Protein 7FCN (pdb70)

Foldseek 3Di:
DKDWDKAAEQGKDKDDKDAQQPDFADFFKKKKAWQDDQQKKKKWKWADHDPDPDIDTDWMDIAGHGGIDITDDDPDTGRIMIMMIGRHHNTMTTMMMDTD/DKDWDKAAEQGKDKDDKDAAAPFFAFFFKKKKFWQDDQQKKKKWKWADHDPDPDIDTDWMDIAGHGGIDITGGDGDGGRIMIMMIGRNHNTITGMIMDTD/DKDWDKAAEQGKDKDDKDADQPDFADFFKKKKFWQDDQQKKKKWKWADHDPDPDTDTDWMDIAGHGGIDITGDDPDTGRIIIMMMGRNHNTMTTMMMDGD/DKDWDKAAEQGKDKDDKDADQPFFAFFFKKKKAWQDPQQKKKKWKWADHDPDPDTDTDWMDIAGHGGIDITDGDRDGGRIMIMMMGRHHNTMITMMMDTD

Radius of gyration: 26.62 Å; Cα contacts (8 Å, |Δi|>4): 1206; chains: 4; bounding box: 79×63×51 Å

Sequence (400 aa):
PLSELTISPHASVVEVFRIDTPIIPESRKSLRVVNTGLANSVTAKFYWSHSFTSEWFESGSIDVGLGEDKVLNVPSNSSFYYSKFVIYNNTDKVAYVTANLVPLSELTISPHASVEVFRIDTPIIPESRKSLRVVNTGLANSVTAKFYWSHSFTSEWFEESGSIDVGLGEDKVLNVPSNSFYYSKFVIYNNTDKVAYVVTANLVPLSELTISPHASVEVFRIDTPIIPESRKSLRVVNTGLANSVTAKFYWSHSFTSEWFESGSIDVGLGEDKVLNVVPSNSFYYSKFVIYNNTDKVAYVTANLVPLSELTISPHASVEVFRIDTPPIIIIPPESRKSLRVVNTGLANSVTAKFYWSHSFTSEWFESSGSIDVGLGEDKVLNVPSNSFYYSKFVIYNNTDKVAYVTANLV

Solvent-accessible surface area: 19842 Å² total; per-residue (Å²): 97,113,32,149,25,85,0,60,48,127,38,54,40,106,16,42,138,66,65,22,64,141,125,41,93,73,25,116,12,0,97,0,33,0,79,1,113,0,100,31,2,25,0,47,0,35,65,8,69,68,194,44,118,100,72,56,88,38,25,51,35,84,0,16,100,62,74,74,78,41,2,29,7,13,38,77,63,15,86,36,2,26,5,8,0,55,0,120,24,110,77,43,0,111,3,39,0,23,17,78,37,109,37,149,28,92,0,58,50,48,37,34,51,86,13,30,113,20,35,11,71,147,133,42,93,85,19,60,10,0,94,0,34,0,84,0,100,0,96,39,2,22,0,23,0,2,64,6,70,84,192,46,110,53,32,67,72,24,27,55,29,84,0,16,95,60,75,73,81,57,4,38,1,11,35,42,64,5,81,37,2,20,4,6,0,3,0,21,12,31,62,31,0,100,4,23,0,14,10,87,100,107,33,149,34,82,0,60,50,44,38,37,30,75,11,41,150,56,84,23,70,146,118,43,92,88,22,113,18,0,79,0,28,0,78,1,113,0,83,32,2,25,0,20,0,2,79,7,60,89,189,50,109,43,42,58,85,41,28,56,31,81,0,15,99,59,77,77,85,60,4,114,18,46,126,106,52,16,88,48,1,19,4,5,0,4,0,19,5,28,58,44,0,110,3,32,0,20,20,89,102,110,31,142,26,80,0,61,52,125,36,56,32,75,12,38,146,54,91,20,64,136,123,43,96,70,22,111,17,0,100,0,13,0,69,1,112,0,46,43,2,28,0,50,0,33,75,6,56,65,193,50,108,105,68,64,87,42,27,52,34,84,0,16,24,3,35,58,81,61,4,116,19,37,96,97,66,19,77,42,1,24,4,15,0,58,0,123,33,108,78,42,0,109,3,32,0,28,22,100

Secondary structure (DSSP, 8-state):
-EEEEEE-TTEEEEEEEEE--SS-B----EEEEEEEESSEEEEEEEEE-TT-S--EEEEEEEEETT-EEEE---SS-BSEEEEEEEE-SSS-EEEEEEE-/--EEEEE-TTEEEEEEEEE--SS-B----EEEEEEEESSEEEEEEEEE-TT-S--EEEEEEEEETT-EEEE---SS-BSEEEEEEEE-SSS-EEEEEEE-/-EEEEEE-TTEEEEEEEEE--SS-B----EEEEEEEESSEEEEEEEEE-TT-S--EEEEEEEEETT-EEEE---SS-BSEEEEEEEE-SSS-EEEEEEE-/-EEEEEE-TTEEEEEEEEE--SS-B----EEEEEEEESSEEEEEEEEE-TT-S--EEEEEEEEETTEEEEEPPP-S-BSEEEEEEEE-SSS-EEEEEEE-

B-factor: mean 23.81, std 10.23, range [9.79, 87.78]

Organism: NCBI:txid171438

Nearest PDB structures (foldseek):
  7fcn-assembly4_D  TM=9.955E-01  e=1.515E-19  Photorhabdus akhurstii
  3x0t-assembly2_B  TM=9.246E-01  e=4.895E-09  Vibrio parahaemolyticus M0605
  6i56-assembly1_A  TM=8.225E-01  e=1.011E-02  Bacillus subtilis subsp. subtilis str. 168
  4il7-assembly1_A  TM=3.706E-01  e=1.836E-02  Sulfolobus turreted icosahedral virus 1
  6bo3-assembly2_B  TM=4.069E-01  e=4.046E-01  Sulfolobus turreted icosahedral virus 1

InterPro domains:
  IPR048982 PirA-like [PF21510] (42-134)

Structure (mmCIF, N/CA/C/O backbone):
data_7FCN
#
_entry.id   7FCN
#
_cell.length_a   118.775
_cell.length_b   118.775
_cell.length_c   53.873
_cell.angle_alpha   90.000
_cell.angle_beta   90.000
_cell.angle_gamma   90.000
#
_symmetry.space_group_name_H-M   'P 41 2 2'
#
loop_
_entity.id
_entity.type
_entity.pdbx_description
1 polymer 'Insecticidal protein'
2 non-polymer 1-(2-METHOXY-ETHOXY)-2-{2-[2-(2-METHOXY-ETHOXY]-ETHOXY}-ETHANE
3 non-polymer 'SODIUM ION'
4 non-polymer 1,2-ETHANEDIOL
5 non-polymer DI(HYDROXYETHYL)ETHER
6 non-polymer 'TETRAETHYLENE GLYCOL'
7 water water
#
loop_
_atom_site.group_PDB
_atom_site.id
_atom_site.type_symbol
_atom_site.label_atom_id
_atom_site.label_alt_id
_atom_site.label_comp_id
_atom_site.label_asym_id
_atom_site.label_entity_id
_atom_site.label_seq_id
_atom_site.pdbx_PDB_ins_code
_atom_site.Cartn_x
_atom_site.Cartn_y
_atom_site.Cartn_z
_atom_site.occupancy
_atom_site.B_iso_or_equiv
_atom_site.auth_seq_id
_atom_site.auth_comp_id
_atom_site.auth_asym_id
_atom_site.auth_atom_id
_atom_site.pdbx_PDB_model_num
ATOM 1 N N . PRO A 1 19 ? -17.12487 -36.23672 -5.23095 1.000 68.93494 39 PRO A N 1
ATOM 2 C CA . PRO A 1 19 ? -17.86733 -36.72825 -6.39208 1.000 65.41648 39 PRO A CA 1
ATOM 3 C C . PRO A 1 19 ? -19.28109 -37.11113 -5.99664 1.000 60.33689 39 PRO A C 1
ATOM 4 O O . PRO A 1 19 ? -19.40456 -37.74563 -4.95949 1.000 49.93245 39 PRO A O 1
ATOM 8 N N . LEU A 1 20 ? -20.30088 -36.74447 -6.77880 1.000 52.80356 40 LEU A N 1
ATOM 9 C CA . LEU A 1 20 ? -21.68778 -37.07675 -6.47474 1.000 57.27297 40 LEU A CA 1
ATOM 10 C C . LEU A 1 20 ? -22.38412 -37.59641 -7.72314 1.000 60.54311 40 LEU A C 1
ATOM 11 O O . LEU A 1 20 ? -22.08720 -37.17237 -8.84306 1.000 76.05428 40 LEU A O 1
ATOM 16 N N . SER A 1 21 ? -23.33391 -38.50460 -7.51403 1.000 46.73799 41 SER A N 1
ATOM 17 C CA . SER A 1 21 ? -24.08427 -39.11449 -8.60143 1.000 44.16107 41 SER A CA 1
ATOM 18 C C . SER A 1 21 ? -25.54462 -39.26811 -8.19813 1.000 38.41548 41 SER A C 1
ATOM 19 O O . SER A 1 21 ? -25.84328 -39.78087 -7.11556 1.000 37.19002 41 SER A O 1
ATOM 22 N N . GLU A 1 22 ? -26.44868 -38.81291 -9.06470 1.000 43.74016 42 GLU A N 1
ATOM 23 C CA . GLU A 1 22 ? -27.86993 -39.12098 -8.94725 1.000 39.45053 42 GLU A CA 1
ATOM 24 C C . GLU A 1 22 ? -28.14721 -40.38778 -9.74515 1.000 32.69392 42 GLU A C 1
ATOM 25 O O . GLU A 1 22 ? -27.92954 -40.41936 -10.95984 1.000 45.02307 42 GLU A O 1
ATOM 31 N N . LEU A 1 23 ? -28.61574 -41.42977 -9.06908 1.000 30.23513 43 LEU A N 1
ATOM 32 C CA . LEU A 1 23 ? -28.72127 -42.75033 -9.66560 1.000 28.12726 43 LEU A CA 1
ATOM 33 C C . LEU A 1 23 ? -30.15182 -43.24473 -9.67451 1.000 28.89003 43 LEU A C 1
ATOM 34 O O . LEU A 1 23 ? -30.87074 -43.11647 -8.67985 1.000 26.30465 43 LEU A O 1
ATOM 39 N N . THR A 1 24 ? -30.54110 -43.84078 -10.79786 1.000 25.20226 44 THR A N 1
ATOM 40 C CA . THR A 1 24 ? -31.76031 -44.62647 -10.89892 1.000 23.35125 44 THR A CA 1
ATOM 41 C C . THR A 1 24 ? -31.36394 -46.09908 -10.87145 1.000 28.93840 44 THR A C 1
ATOM 42 O O . THR A 1 24 ? -30.57499 -46.54692 -11.71446 1.000 30.56608 44 THR A O 1
ATOM 46 N N . ILE A 1 25 ? -31.87309 -46.84536 -9.89535 1.000 21.12976 45 ILE A N 1
ATOM 47 C CA . ILE A 1 25 ? -31.57354 -48.27060 -9.79393 1.000 20.25681 45 ILE A CA 1
ATOM 48 C C . ILE A 1 25 ? -32.85803 -49.02933 -10.07049 1.000 20.00330 45 ILE A C 1
ATOM 49 O O . ILE A 1 25 ? -33.81964 -48.95997 -9.28889 1.000 19.40464 45 ILE A O 1
ATOM 54 N N . SER A 1 26 ? -32.86361 -49.75127 -11.19438 1.000 19.04173 46 SER A N 1
ATOM 55 C CA . SER A 1 26 ? -34.03087 -50.48432 -11.64090 1.000 19.35210 46 SER A CA 1
ATOM 56 C C . SER A 1 26 ? -34.38249 -51.61069 -10.67044 1.000 17.16128 46 SER A C 1
ATOM 57 O O . SER A 1 26 ? -33.55150 -52.02466 -9.85924 1.000 16.03477 46 SER A O 1
ATOM 60 N N . PRO A 1 27 ? -35.62861 -52.09282 -10.71623 1.000 17.38589 47 PRO A N 1
ATOM 61 C CA . PRO A 1 27 ? -36.03486 -53.21148 -9.85036 1.000 17.65222 47 PRO A CA 1
ATOM 62 C C . PRO A 1 27 ? -35.14524 -54.42510 -10.06894 1.000 16.14712 47 PRO A C 1
ATOM 63 O O . PRO A 1 27 ? -34.71904 -54.69981 -11.19209 1.000 17.38074 47 PRO A O 1
ATOM 67 N N . HIS A 1 28 ? -34.84329 -55.13423 -8.97250 1.000 14.96550 48 HIS A N 1
ATOM 68 C CA . HIS A 1 28 ? -34.04897 -56.36734 -9.03410 1.000 16.35169 48 HIS A CA 1
ATOM 69 C C . HIS A 1 28 ? -32.76383 -56.16460 -9.83681 1.000 17.55879 48 HIS A C 1
ATOM 70 O O . HIS A 1 28 ? -32.40651 -56.97567 -10.69348 1.000 20.22637 48 HIS A O 1
ATOM 77 N N . ALA A 1 29 ? -32.08270 -55.05395 -9.58005 1.000 15.70490 49 ALA A N 1
ATOM 78 C CA . ALA A 1 29 ? -30.88475 -54.71468 -10.33084 1.000 16.80340 49 ALA A CA 1
ATOM 79 C C . ALA A 1 29 ? -29.87427 -54.07680 -9.40236 1.000 15.52813 49 ALA A C 1
ATOM 80 O O . ALA A 1 29 ? -30.18311 -53.68437 -8.27532 1.000 15.21233 49 ALA A O 1
ATOM 82 N N . SER A 1 30 ? -28.64954 -53.98257 -9.88797 1.000 15.91249 50 SER A N 1
ATOM 83 C CA . SER A 1 30 ? -27.57062 -53.34373 -9.16084 1.000 14.10424 50 SER A CA 1
ATOM 84 C C . SER A 1 30 ? -26.91804 -52.31201 -10.06092 1.000 15.66832 50 SER A C 1
ATOM 85 O O . SER A 1 30 ? -27.03232 -52.37463 -11.28665 1.000 20.72934 50 SER A O 1
ATOM 88 N N A VAL A 1 31 ? -26.19695 -51.36986 -9.44380 0.526 15.43814 51 VAL A N 1
ATOM 89 N N B VAL A 1 31 ? -26.25826 -51.34065 -9.43957 0.474 15.43971 51 VAL A N 1
ATOM 90 C CA A VAL A 1 31 ? -25.43471 -50.34925 -10.16348 0.526 17.60225 51 VAL A CA 1
ATOM 91 C CA B VAL A 1 31 ? -25.40597 -50.40492 -10.15723 0.474 17.66889 51 VAL A CA 1
ATOM 92 C C A VAL A 1 31 ? -24.05602 -50.22405 -9.52776 0.526 17.64642 51 VAL A C 1
ATOM 93 C C B VAL A 1 31 ? -24.02302 -50.44236 -9.53026 0.474 16.39463 51 VAL A C 1
ATOM 94 O O A VAL A 1 31 ? -23.94793 -50.07429 -8.30673 0.526 14.97873 51 VAL A O 1
ATOM 95 O O B VAL A 1 31 ? -23.86653 -50.68348 -8.33147 0.474 18.13246 51 VAL A O 1
ATOM 102 N N . GLU A 1 32 ? -23.00968 -50.22710 -10.35772 1.000 16.17329 52 GLU A N 1
ATOM 103 C CA . GLU A 1 32 ? -21.63586 -50.10525 -9.88914 1.000 15.27760 52 GLU A CA 1
ATOM 104 C C . GLU A 1 32 ? -21.24268 -48.64224 -10.01346 1.000 22.19299 52 GLU A C 1
ATOM 105 O O . GLU A 1 32 ? -21.53538 -48.00751 -11.03391 1.000 21.76005 52 GLU A O 1
ATOM 111 N N . VAL A 1 33 ? -20.63944 -48.09561 -8.96299 1.000 16.74242 53 VAL A N 1
ATOM 112 C CA . VAL A 1 33 ? -20.29558 -46.67981 -8.92780 1.000 13.78555 53 VAL A CA 1
ATOM 113 C C . VAL A 1 33 ? -18.92240 -46.49291 -8.29821 1.000 14.89422 53 VAL A C 1
ATOM 114 O O . VAL A 1 33 ? -18.46855 -47.29053 -7.46603 1.000 18.65242 53 VAL A O 1
ATOM 118 N N . PHE A 1 34 ? -18.25819 -45.43364 -8.75059 1.000 15.50990 54 PHE A N 1
ATOM 119 C CA . PHE A 1 34 ? -17.01161 -44.92410 -8.16434 1.000 17.59678 54 PHE A CA 1
ATOM 120 C C . PHE A 1 34 ? -15.92073 -45.98306 -8.12096 1.000 17.95611 54 PHE A C 1
ATOM 121 O O . PHE A 1 34 ? -15.27979 -46.19679 -7.09182 1.000 17.77339 54 PHE A O 1
ATOM 129 N N . ARG A 1 35 ? -15.69341 -46.63821 -9.25077 1.000 15.06649 55 ARG A N 1
ATOM 130 C CA . ARG A 1 35 ? -14.48278 -47.44860 -9.35360 1.000 14.89211 55 ARG A CA 1
ATOM 131 C C . ARG A 1 35 ? -13.25908 -46.54207 -9.38081 1.000 16.60006 55 ARG A C 1
ATOM 132 O O . ARG A 1 35 ? -13.20916 -45.57252 -10.14505 1.000 17.26897 55 ARG A O 1
ATOM 140 N N . ILE A 1 36 ? -12.25402 -46.88854 -8.58623 1.000 14.97082 56 ILE A N 1
ATOM 141 C CA . ILE A 1 36 ? -11.02908 -46.10590 -8.47120 1.000 15.01932 56 ILE A CA 1
ATOM 142 C C . ILE A 1 36 ? -9.86426 -47.07710 -8.56709 1.000 15.12353 56 ILE A C 1
ATOM 143 O O . ILE A 1 36 ? -9.79597 -48.04044 -7.79556 1.000 15.61891 56 ILE A O 1
ATOM 148 N N . ASP A 1 37 ? -8.96413 -46.83256 -9.51808 1.000 16.29240 57 ASP A N 1
ATOM 149 C CA . ASP A 1 37 ? -7.78660 -47.66285 -9.74922 1.000 18.41157 57 ASP A CA 1
ATOM 150 C C . ASP A 1 37 ? -6.54742 -46.88750 -9.32103 1.000 17.62790 57 ASP A C 1
ATOM 151 O O . ASP A 1 37 ? -6.26599 -45.80790 -9.86189 1.000 19.25034 57 ASP A O 1
ATOM 156 N N . THR A 1 38 ? -5.79221 -47.44798 -8.38111 1.000 17.20349 58 THR A N 1
ATOM 157 C CA . THR A 1 38 ? -4.47016 -46.93602 -8.01399 1.000 17.74568 58 THR A CA 1
ATOM 158 C C . THR A 1 38 ? -3.53055 -48.13064 -8.05580 1.000 15.92984 58 THR A C 1
ATOM 159 O O . THR A 1 38 ? -3.16446 -48.68736 -7.01796 1.000 16.25729 58 THR A O 1
ATOM 163 N N . PRO A 1 39 ? -3.11205 -48.54531 -9.25375 1.000 18.92512 59 PRO A N 1
ATOM 164 C CA . PRO A 1 39 ? -2.49384 -49.87723 -9.40391 1.000 18.81611 59 PRO A CA 1
ATOM 165 C C . PRO A 1 39 ? -1.03423 -49.99081 -8.99326 1.000 20.32979 59 PRO A C 1
ATOM 166 O O . PRO A 1 39 ? -0.54596 -51.12263 -8.86362 1.000 21.32380 59 PRO A O 1
ATOM 170 N N . ILE A 1 40 ? -0.30898 -48.89145 -8.82141 1.000 18.40298 60 ILE A N 1
ATOM 171 C CA . ILE A 1 40 ? 1.11211 -48.95834 -8.48128 1.000 24.11939 60 ILE A CA 1
ATOM 172 C C . ILE A 1 40 ? 1.33620 -48.71155 -6.99871 1.000 20.84699 60 ILE A C 1
ATOM 173 O O . ILE A 1 40 ? 2.00121 -49.49244 -6.32012 1.000 24.51136 60 ILE A O 1
ATOM 178 N N . ILE A 1 41 ? 0.79650 -47.61309 -6.48937 1.000 21.35598 61 ILE A N 1
ATOM 179 C CA . ILE A 1 41 ? 0.84109 -47.26641 -5.07336 1.000 23.85425 61 ILE A CA 1
ATOM 180 C C . ILE A 1 41 ? -0.58544 -47.33187 -4.53339 1.000 18.51458 61 ILE A C 1
ATOM 181 O O . ILE A 1 41 ? -1.42739 -46.49892 -4.90255 1.000 20.91152 61 ILE A O 1
ATOM 186 N N . PRO A 1 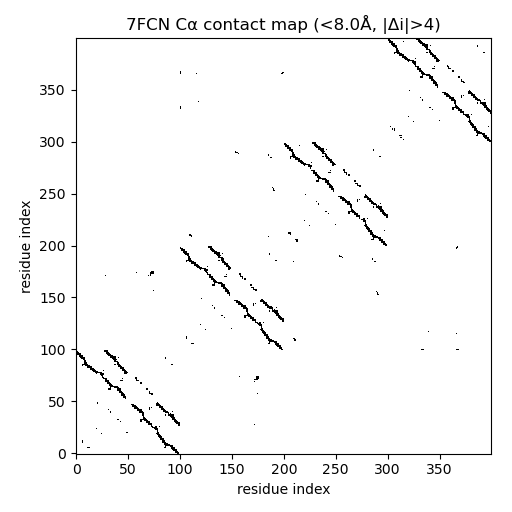42 ? -0.90033 -48.28066 -3.65779 1.000 19.69545 62 PRO A N 1
ATOM 187 C CA . PRO A 1 42 ? -2.26005 -48.35841 -3.13268 1.000 17.77258 62 PRO A CA 1
ATOM 188 C C . PRO A 1 42 ? -2.51711 -47.20440 -2.17634 1.000 20.34465 62 PRO A C 1
ATOM 189 O O . PRO A 1 42 ? -1.59482 -46.60857 -1.60432 1.000 19.02607 62 PRO A O 1
ATOM 193 N N . GLU A 1 43 ? -3.79823 -46.88639 -2.02194 1.000 18.71810 63 GLU A N 1
ATOM 194 C CA . GLU A 1 43 ? -4.24255 -45.74123 -1.24002 1.000 23.90408 63 GLU A CA 1
ATOM 195 C C . GLU A 1 43 ? -5.49665 -46.12451 -0.47216 1.000 21.21148 63 GLU A C 1
ATOM 196 O O . GLU A 1 43 ? -6.32841 -46.89741 -0.96279 1.000 18.42937 63 GLU A O 1
ATOM 202 N N . SER A 1 44 ? -5.66396 -45.54409 0.71042 1.000 22.26375 64 SER A N 1
ATOM 203 C CA . SER A 1 44 ? -6.96585 -45.65861 1.35900 1.000 21.79413 64 SER A CA 1
ATOM 204 C C . SER A 1 44 ? -8.02977 -44.96947 0.50852 1.000 23.58143 64 SER A C 1
ATOM 205 O O . SER A 1 44 ? -7.73456 -44.14853 -0.36504 1.000 24.53316 64 SER A O 1
ATOM 208 N N . ARG A 1 45 ? -9.28231 -45.33404 0.75691 1.000 17.35531 65 ARG A N 1
ATOM 209 C CA . ARG A 1 45 ? -10.39715 -44.91024 -0.07463 1.000 14.40735 65 ARG A CA 1
ATOM 210 C C . ARG A 1 45 ? -11.37290 -44.06419 0.73624 1.000 15.94516 65 ARG A C 1
ATOM 211 O O . ARG A 1 45 ? -11.43371 -44.15120 1.96733 1.000 18.20038 65 ARG A O 1
ATOM 219 N N . LYS A 1 46 ? -12.13560 -43.23147 0.02488 1.000 15.73924 66 LYS A N 1
ATOM 220 C CA . LYS A 1 46 ? -13.19823 -42.45495 0.64287 1.000 14.90134 66 LYS A CA 1
ATOM 221 C C . LYS A 1 46 ? -14.42174 -43.33693 0.88551 1.000 14.46400 66 LYS A C 1
ATOM 222 O O . LYS A 1 46 ? -14.63102 -44.34507 0.20196 1.000 17.29244 66 LYS A O 1
ATOM 228 N N . SER A 1 47 ? -15.21212 -42.95326 1.87810 1.000 16.88922 67 SER A N 1
ATOM 229 C CA . SER A 1 47 ? -16.47004 -43.62192 2.19180 1.000 15.01888 67 SER A CA 1
ATOM 230 C C . SER A 1 47 ? -17.57494 -43.13082 1.25726 1.000 17.94200 67 SER A C 1
ATOM 231 O O . SER A 1 47 ? -17.41962 -42.13647 0.54428 1.000 18.90945 67 SER A O 1
ATOM 234 N N . LEU A 1 48 ? -18.70850 -43.84311 1.26379 1.000 16.70698 68 LEU A N 1
ATOM 235 C CA . LEU A 1 48 ? -19.81430 -43.57666 0.34456 1.000 17.60761 68 LEU A CA 1
ATOM 236 C C . LEU A 1 48 ? -21.05710 -43.16466 1.12350 1.000 17.05595 68 LEU A C 1
ATOM 237 O O . LEU A 1 48 ? -21.59886 -43.96218 1.89607 1.000 18.20571 68 LEU A O 1
ATOM 242 N N . ARG A 1 49 ? -21.52099 -41.93293 0.90763 1.000 17.32075 69 ARG A N 1
ATOM 243 C CA . ARG A 1 49 ? -22.79637 -41.48641 1.46890 1.000 16.38753 69 ARG A CA 1
ATOM 244 C C . ARG A 1 49 ? -23.91395 -41.83080 0.48263 1.000 21.58055 69 ARG A C 1
ATOM 245 O O . ARG A 1 49 ? -23.83845 -41.49064 -0.70707 1.000 21.58242 69 ARG A O 1
ATOM 253 N N . VAL A 1 50 ? -24.92455 -42.55151 0.96835 1.000 19.54802 70 VAL A N 1
ATOM 254 C CA . VAL A 1 50 ? -26.03140 -43.02760 0.14822 1.000 18.46282 70 VAL A CA 1
ATOM 255 C C . VAL A 1 50 ? -27.32456 -42.49411 0.74223 1.000 18.45536 70 VAL A C 1
ATOM 256 O O . VAL A 1 50 ? -27.57659 -42.66256 1.94008 1.000 21.65363 70 VAL A O 1
ATOM 260 N N . VAL A 1 51 ? -28.15473 -41.87287 -0.09524 1.000 22.03344 71 VAL A N 1
ATOM 261 C CA . VAL A 1 51 ? -29.48104 -41.41458 0.30036 1.000 21.35977 71 VAL A CA 1
ATOM 262 C C . VAL A 1 51 ? -30.48525 -42.17393 -0.54502 1.000 22.37689 71 VAL A C 1
ATOM 263 O O . VAL A 1 51 ? -30.42004 -42.12541 -1.77744 1.000 23.99252 71 VAL A O 1
ATOM 267 N N . ASN A 1 52 ? -31.38766 -42.90086 0.10414 1.000 20.11567 72 ASN A N 1
ATOM 268 C CA . ASN A 1 52 ? -32.45492 -43.60386 -0.60585 1.000 22.23326 72 ASN A CA 1
ATOM 269 C C . ASN A 1 52 ? -33.73326 -42.77824 -0.49475 1.000 21.07457 72 ASN A C 1
ATOM 270 O O . ASN A 1 52 ? -34.30584 -42.64892 0.59123 1.000 26.74644 72 ASN A O 1
ATOM 275 N N . THR A 1 53 ? -34.18864 -42.21932 -1.61394 1.000 24.22347 73 THR A N 1
ATOM 276 C CA . THR A 1 53 ? -35.38288 -41.38545 -1.58409 1.000 24.72404 73 THR A CA 1
ATOM 277 C C . THR A 1 53 ? -36.65938 -42.15173 -1.90899 1.000 29.23601 73 THR A C 1
ATOM 278 O O . THR A 1 53 ? -37.73520 -41.54210 -1.97172 1.000 31.76130 73 THR A O 1
ATOM 282 N N . GLY A 1 54 ? -36.58145 -43.46614 -2.07382 1.000 25.41040 74 GLY A N 1
ATOM 283 C CA . GLY A 1 54 ? -37.68760 -44.24037 -2.60821 1.000 26.00868 74 GLY A CA 1
ATOM 284 C C . GLY A 1 54 ? -37.49753 -44.48062 -4.09611 1.000 23.98879 74 GLY A C 1
ATOM 285 O O . GLY A 1 54 ? -36.55571 -43.98289 -4.71826 1.000 25.47971 74 GLY A O 1
ATOM 286 N N . LEU A 1 55 ? -38.41210 -45.25717 -4.68787 1.000 24.27366 75 LEU A N 1
ATOM 287 C CA . LEU A 1 55 ? -39.55542 -45.84634 -4.00377 1.000 25.12062 75 LEU A CA 1
ATOM 288 C C . LEU A 1 55 ? -39.22403 -47.17064 -3.32324 1.000 25.58468 75 LEU A C 1
ATOM 289 O O . LEU A 1 55 ? -39.96583 -47.61682 -2.44478 1.000 25.79419 75 LEU A O 1
ATOM 294 N N . ALA A 1 56 ? -38.11779 -47.79167 -3.74130 1.000 22.47630 76 ALA A N 1
ATOM 295 C CA . ALA A 1 56 ? -37.66473 -49.03618 -3.13008 1.000 21.92009 76 ALA A CA 1
ATOM 296 C C . ALA A 1 56 ? -37.56551 -48.88592 -1.61754 1.000 22.15323 76 ALA A C 1
ATOM 297 O O . ALA A 1 56 ? -37.03824 -47.89023 -1.11757 1.000 21.22567 76 ALA A O 1
ATOM 299 N N . ASN A 1 57 ? -38.07918 -49.88326 -0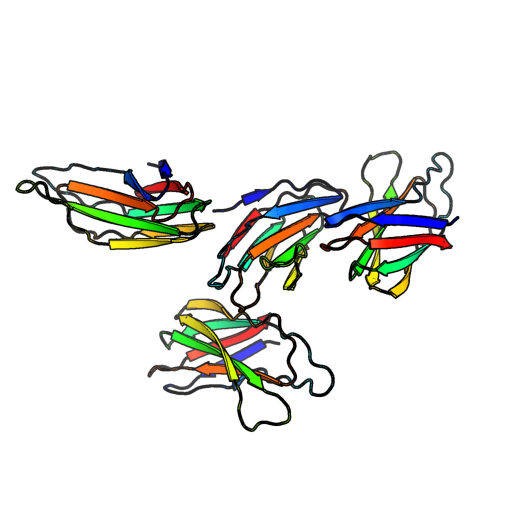.88796 1.000 21.88240 77 ASN A N 1
ATOM 300 C CA . ASN A 1 57 ? -38.09234 -49.78142 0.56725 1.000 22.48379 77 ASN A CA 1
ATOM 301 C C . ASN A 1 57 ? -36.69057 -49.80157 1.14484 1.000 25.46783 77 ASN A C 1
ATOM 302 O O . ASN A 1 57 ? -36.48442 -49.28095 2.24686 1.000 22.29489 77 ASN A O 1
ATOM 307 N N . SER A 1 58 ? -35.72852 -50.38026 0.42533 1.000 20.01809 78 SER A N 1
ATOM 308 C CA . SER A 1 58 ? -34.34694 -50.43810 0.88319 1.000 16.78256 78 SER A CA 1
ATOM 309 C C . SER A 1 58 ? -33.44255 -50.72250 -0.30321 1.000 19.18653 78 SER A C 1
ATOM 310 O O . SER A 1 58 ? -33.85979 -51.35343 -1.27722 1.000 18.86406 78 SER A O 1
ATOM 313 N N . VAL A 1 59 ? -32.20311 -50.24240 -0.20719 1.000 18.50984 79 VAL A N 1
ATOM 314 C CA . VAL A 1 59 ? -31.11786 -50.66641 -1.07869 1.000 15.21572 79 VAL A CA 1
ATOM 315 C C . VAL A 1 59 ? -29.95671 -51.07020 -0.18281 1.000 16.66181 79 VAL A C 1
ATOM 316 O O . VAL A 1 59 ? -29.85524 -50.64421 0.97065 1.000 16.18867 79 VAL A O 1
ATOM 320 N N . THR A 1 60 ? -29.08158 -51.92271 -0.71248 1.000 14.74442 80 THR A N 1
ATOM 321 C CA . THR A 1 60 ? -27.88693 -52.35510 0.01603 1.000 13.40504 80 THR A CA 1
ATOM 322 C C . THR A 1 60 ? -26.66578 -51.87038 -0.74277 1.000 13.28275 80 THR A C 1
ATOM 323 O O . THR A 1 60 ? -26.51546 -52.15933 -1.93558 1.000 16.09490 80 THR A O 1
ATOM 327 N N . ALA A 1 61 ? -25.79929 -51.12450 -0.06643 1.000 14.35762 81 ALA A N 1
ATOM 328 C CA . ALA A 1 61 ? -24.55504 -50.67422 -0.68062 1.000 12.67072 81 ALA A CA 1
ATOM 329 C C . ALA A 1 61 ? -23.39080 -51.49148 -0.13735 1.000 14.26105 81 ALA A C 1
ATOM 330 O O . ALA A 1 61 ? -23.30228 -51.72432 1.06902 1.000 14.95100 81 ALA A O 1
ATOM 332 N N . LYS A 1 62 ? -22.48985 -51.91702 -1.02524 1.000 12.23761 82 LYS A N 1
ATOM 333 C CA . LYS A 1 62 ? -21.33969 -52.72579 -0.62658 1.000 13.05970 82 LYS A CA 1
ATOM 334 C C . LYS A 1 62 ? -20.06284 -52.15710 -1.22910 1.000 14.05853 82 LYS A C 1
ATOM 335 O O . LYS A 1 62 ? -20.07547 -51.56239 -2.30970 1.000 14.91102 82 LYS A O 1
ATOM 341 N N . PHE A 1 63 ? -18.95687 -52.33300 -0.49919 1.000 12.35820 83 PHE A N 1
ATOM 342 C CA . PHE A 1 63 ? -17.62124 -51.96666 -0.94867 1.000 13.26331 83 PHE A CA 1
ATOM 343 C C . PHE A 1 63 ? -16.89761 -53.19641 -1.46696 1.000 14.22458 83 PHE A C 1
ATOM 344 O O . PHE A 1 63 ? -16.88502 -54.23439 -0.80365 1.000 14.87277 83 PHE A O 1
ATOM 352 N N . TYR A 1 64 ? -16.28392 -53.06801 -2.63943 1.000 11.70813 84 TYR A N 1
ATOM 353 C CA . TYR A 1 64 ? -15.53034 -54.14064 -3.26153 1.000 12.12897 84 TYR A CA 1
ATOM 354 C C . TYR A 1 64 ? -14.12545 -53.65848 -3.56381 1.000 13.84983 84 TYR A C 1
ATOM 355 O O . TYR A 1 64 ? -13.90469 -52.47607 -3.82878 1.000 14.63398 84 TYR A O 1
ATOM 364 N N . TRP A 1 65 ? -13.17448 -54.58388 -3.51181 1.000 13.77674 85 TRP A N 1
ATOM 365 C CA . TRP A 1 65 ? -11.79243 -54.26306 -3.83130 1.000 12.13477 85 TRP A CA 1
ATOM 366 C C . TRP A 1 65 ? -11.17384 -55.43142 -4.57943 1.000 11.86937 85 TRP A C 1
ATOM 367 O O . TRP A 1 65 ? -11.72075 -56.54148 -4.61049 1.000 14.47377 85 TRP A O 1
ATOM 378 N N . SER A 1 66 ? -10.05547 -55.16127 -5.24027 1.000 11.77860 86 SER A N 1
ATOM 379 C CA . SER A 1 66 ? -9.35031 -56.23411 -5.93001 1.000 14.03220 86 SER A CA 1
ATOM 380 C C . SER A 1 66 ? -7.86119 -55.90063 -6.00895 1.000 14.20203 86 SER A C 1
ATOM 381 O O . SER A 1 66 ? -7.39088 -54.89802 -5.44881 1.000 14.52906 86 SER A O 1
ATOM 384 N N . HIS A 1 67 ? -7.11445 -56.75954 -6.70156 1.000 15.93982 87 HIS A N 1
ATOM 385 C CA . HIS A 1 67 ? -5.68815 -56.55082 -6.90797 1.000 18.43183 87 HIS A CA 1
ATOM 386 C C . HIS A 1 67 ? -5.29357 -57.15667 -8.24644 1.000 18.77490 87 HIS A C 1
ATOM 387 O O . HIS A 1 67 ? -6.08303 -57.84765 -8.89545 1.000 22.10569 87 HIS A O 1
ATOM 394 N N . SER A 1 68 ? -4.05304 -56.89958 -8.64948 1.000 20.01662 88 SER A N 1
ATOM 395 C CA . SER A 1 68 ? -3.66895 -57.10884 -10.04128 1.000 23.05827 88 SER A CA 1
ATOM 396 C C . SER A 1 68 ? -3.65771 -58.56447 -10.48530 1.000 38.39056 88 SER A C 1
ATOM 397 O O . SER A 1 68 ? -3.71135 -58.81561 -11.69457 1.000 35.50851 88 SER A O 1
ATOM 400 N N . PHE A 1 69 ? -3.55707 -59.53699 -9.58611 1.000 22.89431 89 PHE A N 1
ATOM 401 C CA . PHE A 1 69 ? -3.40020 -60.90311 -10.08938 1.000 37.13369 89 PHE A CA 1
ATOM 402 C C . PHE A 1 69 ? -4.55042 -61.82094 -9.69543 1.000 28.14778 89 PHE A C 1
ATOM 403 O O . PHE A 1 69 ? -4.35430 -62.98907 -9.34039 1.000 30.02896 89 PHE A O 1
ATOM 411 N N . THR A 1 70 ? -5.77478 -61.32036 -9.82360 1.000 21.15351 90 THR A N 1
ATOM 412 C CA . THR A 1 70 ? -6.95528 -62.14367 -9.60535 1.000 21.84982 90 THR A CA 1
ATOM 413 C C . THR A 1 70 ? -8.04028 -61.72378 -10.58269 1.000 20.78674 90 THR A C 1
ATOM 414 O O . THR A 1 70 ? -8.01806 -60.61454 -11.12438 1.000 21.74042 90 THR A O 1
ATOM 418 N N . SER A 1 71 ? -9.01487 -62.61887 -10.77491 1.000 21.18445 91 SER A N 1
ATOM 419 C CA . SER A 1 71 ? -10.20528 -62.33265 -11.56577 1.000 19.63858 91 SER A CA 1
ATOM 420 C C . SER A 1 71 ? -11.39026 -61.94135 -10.70612 1.000 22.73125 91 SER A C 1
ATOM 421 O O . SER A 1 71 ? -12.47807 -61.70343 -11.24285 1.000 22.75403 91 SER A O 1
ATOM 424 N N . GLU A 1 72 ? -11.21534 -61.89277 -9.39039 1.000 17.19836 92 GLU A N 1
ATOM 425 C CA . GLU A 1 72 ? -12.30000 -61.66902 -8.45062 1.000 20.59710 92 GLU A CA 1
ATOM 426 C C . GLU A 1 72 ? -12.22108 -60.27441 -7.85438 1.000 15.42922 92 GLU A C 1
ATOM 427 O O . GLU A 1 72 ? -11.14204 -59.70021 -7.73013 1.000 16.32728 92 GLU A O 1
ATOM 433 N N . TRP A 1 73 ? -13.39017 -59.74893 -7.48555 1.000 13.56891 93 TRP A N 1
ATOM 434 C CA . TRP A 1 73 ? -13.51945 -58.63327 -6.56350 1.000 13.55782 93 TRP A CA 1
ATOM 435 C C . TRP A 1 73 ? -14.01205 -59.19074 -5.23899 1.000 16.95907 93 TRP A C 1
ATOM 436 O O . TRP A 1 73 ? -14.77904 -60.15506 -5.20398 1.000 18.20762 93 TRP A O 1
ATOM 447 N N . PHE A 1 74 ? -13.55530 -58.59960 -4.14154 1.000 15.07963 94 PHE A N 1
ATOM 448 C CA . PHE A 1 74 ? -13.85696 -59.10896 -2.80675 1.000 16.11829 94 PHE A CA 1
ATOM 449 C C . PHE A 1 74 ? -14.74746 -58.12623 -2.06606 1.000 17.01401 94 PHE A C 1
ATOM 450 O O . PHE A 1 74 ? -14.50405 -56.91777 -2.10657 1.000 14.42224 94 PHE A O 1
ATOM 458 N N . GLU A 1 75 ? -15.78706 -58.64363 -1.41191 1.000 16.97249 95 GLU A N 1
ATOM 459 C CA . GLU A 1 75 ? -16.69583 -57.79397 -0.65171 1.000 17.52069 95 GLU A CA 1
ATOM 460 C C . GLU A 1 75 ? -16.07295 -57.50619 0.70848 1.000 20.44382 95 GLU A C 1
ATOM 461 O O . GLU A 1 75 ? -15.56249 -58.41371 1.37261 1.000 21.74101 95 GLU A O 1
ATOM 467 N N . SER A 1 76 ? -16.09277 -56.23042 1.12361 1.000 20.47281 96 SER A N 1
ATOM 468 C CA . SER A 1 76 ? -15.61838 -55.91031 2.46684 1.000 16.24620 96 SER A CA 1
ATOM 469 C C . SER A 1 76 ? -16.46341 -54.73699 2.95420 1.000 24.46032 96 SER A C 1
ATOM 470 O O . SER A 1 76 ? -16.03674 -53.58827 2.90765 1.000 21.40727 96 SER A O 1
ATOM 473 N N . GLY A 1 77 ? -17.66485 -55.04974 3.43176 1.000 19.99351 97 GLY A N 1
ATOM 474 C CA . GLY A 1 77 ? -18.49683 -54.05069 4.07338 1.000 22.92572 97 GLY A CA 1
ATOM 475 C C . GLY A 1 77 ? -19.79635 -53.78766 3.34752 1.000 19.31162 97 GLY A C 1
ATOM 476 O O . GLY A 1 77 ? -19.83098 -53.70049 2.11838 1.000 18.30409 97 GLY A O 1
ATOM 477 N N . SER A 1 78 ? -20.85869 -53.58590 4.11768 1.000 18.30091 98 SER A N 1
ATOM 478 C CA . SER A 1 78 ? -22.19747 -53.48610 3.56139 1.000 16.93223 98 SER A CA 1
ATOM 479 C C . SER A 1 78 ? -23.08151 -52.69342 4.51322 1.000 18.90517 98 SER A C 1
ATOM 480 O O . SER A 1 78 ? -22.92744 -52.78663 5.73392 1.000 21.73955 98 SER A O 1
ATOM 483 N N . ILE A 1 79 ? -24.02913 -51.93490 3.94898 1.000 16.48416 99 ILE A N 1
ATOM 484 C CA . ILE A 1 79 ? -25.05794 -51.27288 4.74817 1.000 17.23852 99 ILE A CA 1
ATOM 485 C C . ILE A 1 79 ? -26.36907 -51.34547 3.98845 1.000 18.82871 99 ILE A C 1
ATOM 486 O O . ILE A 1 79 ? -26.39088 -51.36023 2.75791 1.000 17.88354 99 ILE A O 1
ATOM 491 N N . ASP A 1 80 ? -27.47032 -51.36371 4.73168 1.000 17.83959 100 ASP A N 1
ATOM 492 C CA . ASP A 1 80 ? -28.79401 -51.22215 4.13719 1.000 19.03208 100 ASP A CA 1
ATOM 493 C C . ASP A 1 80 ? -29.28362 -49.79655 4.34622 1.000 20.78046 100 ASP A C 1
ATOM 494 O O . ASP A 1 80 ? -29.08624 -49.21262 5.41749 1.000 24.68654 100 ASP A O 1
ATOM 499 N N . VAL A 1 81 ? -29.91012 -49.22452 3.32181 1.000 16.60280 101 VAL A N 1
ATOM 500 C CA . VAL A 1 81 ? -30.37314 -47.84785 3.38702 1.000 16.93252 101 VAL A CA 1
ATOM 501 C C . VAL A 1 81 ? -31.86322 -47.85918 3.06954 1.000 19.65062 101 VAL A C 1
ATOM 502 O O . VAL A 1 81 ? -32.25506 -48.07432 1.91860 1.000 20.33983 101 VAL A O 1
ATOM 506 N N . GLY A 1 82 ? -32.69769 -47.63237 4.09096 1.000 18.98676 102 GLY A N 1
ATOM 507 C CA . GLY A 1 82 ? -34.13198 -47.64238 3.88907 1.000 22.40300 102 GLY A CA 1
ATOM 508 C C . GLY A 1 82 ? -34.64299 -46.38800 3.20282 1.000 25.07217 102 GLY A C 1
ATOM 509 O O . GLY A 1 82 ? -33.93569 -45.38968 3.05534 1.000 23.32850 102 GLY A O 1
ATOM 510 N N . LEU A 1 83 ? -35.89784 -46.46165 2.75686 1.000 27.20354 103 LEU A N 1
ATOM 511 C CA . LEU A 1 83 ? -36.55856 -45.29881 2.18063 1.000 25.48530 103 LEU A CA 1
ATOM 512 C C . LEU A 1 83 ? -36.50885 -44.13736 3.16607 1.000 28.18679 103 LEU A C 1
ATOM 513 O O . LEU A 1 83 ? -36.90862 -44.27019 4.32766 1.000 32.87829 103 LEU A O 1
ATOM 518 N N . GLY A 1 84 ? -35.97837 -43.00698 2.70550 1.000 25.90378 104 GLY A N 1
ATOM 519 C CA . GLY A 1 84 ? -35.85959 -41.83042 3.53798 1.000 26.92586 104 GLY A CA 1
ATOM 520 C C . GLY A 1 84 ? -34.60434 -41.75962 4.37964 1.000 28.14032 104 GLY A C 1
ATOM 521 O O . GLY A 1 84 ? -34.44620 -40.79973 5.14268 1.000 33.47741 104 GLY A O 1
ATOM 522 N N . GLU A 1 85 ? -33.70508 -42.72664 4.26273 1.000 24.78331 105 GLU A N 1
ATOM 523 C CA . GLU A 1 85 ? -32.50266 -42.77242 5.07452 1.000 25.87589 105 GLU A CA 1
ATOM 524 C C . GLU A 1 85 ? -31.30207 -42.21836 4.31709 1.000 28.90703 105 GLU A C 1
ATOM 525 O O . GLU A 1 85 ? -31.18977 -42.33208 3.09286 1.000 23.89755 105 GLU A O 1
ATOM 531 N N . ASP A 1 86 ? -30.39709 -41.62579 5.08626 1.000 27.72854 106 ASP A N 1
ATOM 532 C CA . ASP A 1 86 ? -29.19803 -40.95559 4.60077 1.000 23.87224 106 ASP A CA 1
ATOM 533 C C . ASP A 1 86 ? -28.07610 -41.54537 5.44076 1.000 25.24988 106 ASP A C 1
ATOM 534 O O . ASP A 1 86 ? -27.98196 -41.24762 6.63661 1.000 25.25951 106 ASP A O 1
ATOM 539 N N . LYS A 1 87 ? -27.25952 -42.41816 4.84297 1.000 21.33135 107 LYS A N 1
ATOM 540 C CA . LYS A 1 87 ? -26.30707 -43.20608 5.61129 1.000 21.30662 107 LYS A CA 1
ATOM 541 C C . LYS A 1 87 ? -24.97618 -43.24372 4.87970 1.000 19.56284 107 LYS A C 1
ATOM 542 O O . LYS A 1 87 ? -24.92187 -43.17311 3.65061 1.000 23.31444 107 LYS A O 1
ATOM 548 N N . VAL A 1 88 ? -23.89495 -43.37956 5.64009 1.000 19.03135 108 VAL A N 1
ATOM 549 C CA . VAL A 1 88 ? -22.56488 -43.54277 5.06036 1.000 18.10037 108 VAL A CA 1
ATOM 550 C C . VAL A 1 88 ? -22.12885 -44.99493 5.17454 1.000 19.06981 108 VAL A C 1
ATOM 551 O O . VAL A 1 88 ? -22.15352 -45.58238 6.26595 1.000 20.29031 108 VAL A O 1
ATOM 555 N N . LEU A 1 89 ? -21.71982 -45.57155 4.04725 1.000 16.13022 109 LEU A N 1
ATOM 556 C CA . LEU A 1 89 ? -21.06024 -46.87278 4.03016 1.000 16.66392 109 LEU A CA 1
ATOM 557 C C . LEU A 1 89 ? -19.58673 -46.64357 4.31193 1.000 17.27664 109 LEU A C 1
ATOM 558 O O . LEU A 1 89 ? -18.88028 -46.05429 3.48771 1.000 17.28728 109 LEU A O 1
ATOM 563 N N . ASN A 1 90 ? -19.12428 -47.10724 5.46662 1.000 14.81190 110 ASN A N 1
ATOM 564 C CA . ASN A 1 90 ? -17.71954 -46.99314 5.82142 1.000 15.35415 110 ASN A CA 1
ATOM 565 C C . ASN A 1 90 ? -16.89297 -47.93157 4.95510 1.000 18.65062 110 ASN A C 1
ATOM 566 O O . ASN A 1 90 ? -17.39700 -48.92863 4.42275 1.000 18.00107 110 ASN A O 1
ATOM 571 N N . VAL A 1 91 ? -15.62042 -47.59373 4.79401 1.000 14.89094 111 VAL A N 1
ATOM 572 C CA . VAL A 1 91 ? -14.69293 -48.43659 4.04206 1.000 15.57699 111 VAL A CA 1
ATOM 573 C C . VAL A 1 91 ? -13.50591 -48.79947 4.93059 1.000 15.29653 111 VAL A C 1
ATOM 574 O O . VAL A 1 91 ? -13.30053 -48.18220 5.98974 1.000 15.75230 111 VAL A O 1
ATOM 578 N N . PRO A 1 92 ? -12.69215 -49.78478 4.56124 1.000 15.27262 112 PRO A N 1
ATOM 579 C CA . PRO A 1 92 ? -11.63443 -50.22507 5.46777 1.000 14.33591 112 PRO A CA 1
ATOM 580 C C . PRO A 1 92 ? -10.53174 -49.18856 5.61142 1.000 17.78318 112 PRO A C 1
ATOM 581 O O . PRO A 1 92 ? -10.37672 -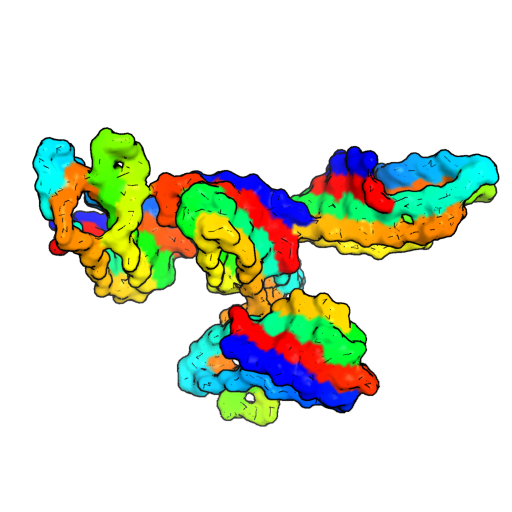48.27481 4.79142 1.000 21.26049 112 PRO A O 1
ATOM 585 N N . SER A 1 93 ? -9.76346 -49.35604 6.68504 1.000 15.66937 113 SER A N 1
ATOM 586 C CA . SER A 1 93 ? -8.59668 -48.51143 6.92586 1.000 18.28173 113 SER A CA 1
ATOM 587 C C . SER A 1 93 ? -7.45805 -48.87722 5.99080 1.000 23.92104 113 SER A C 1
ATOM 588 O O . SER A 1 93 ? -6.52350 -48.09057 5.83013 1.000 27.39541 113 SER A O 1
ATOM 591 N N . ASN A 1 94 ? -7.55476 -50.03949 5.35579 1.000 20.31073 114 ASN A N 1
ATOM 592 C CA . ASN A 1 94 ? -6.52489 -50.57764 4.48251 1.000 22.68782 114 ASN A CA 1
ATOM 593 C C . ASN A 1 94 ? -6.35494 -49.75084 3.21055 1.000 18.83087 114 ASN A C 1
ATOM 594 O O . ASN A 1 94 ? -7.29510 -49.11195 2.72578 1.000 21.58428 114 ASN A O 1
ATOM 599 N N A SER A 1 95 ? -5.13734 -49.77915 2.67007 0.495 17.69628 115 SER A N 1
ATOM 600 N N B SER A 1 95 ? -5.13796 -49.78002 2.66468 0.505 17.71022 115 SER A N 1
ATOM 601 C CA A SER A 1 95 ? -4.88404 -49.26665 1.32918 0.495 16.07357 115 SER A CA 1
ATOM 602 C CA B SER A 1 95 ? -4.88777 -49.25107 1.32734 0.505 16.04328 115 SER A CA 1
ATOM 603 C C A SER A 1 95 ? -5.27376 -50.30763 0.28839 0.495 18.97966 115 SER A C 1
ATOM 604 C C B SER A 1 95 ? -5.22218 -50.29889 0.27228 0.505 18.91684 115 SER A C 1
ATOM 605 O O A SER A 1 95 ? -5.18653 -51.51702 0.52698 0.495 20.75912 115 SER A O 1
ATOM 606 O O B SER A 1 95 ? -5.04184 -51.50262 0.48333 0.505 21.15941 115 SER A O 1
ATOM 611 N N . PHE A 1 96 ? -5.70533 -49.82485 -0.87757 1.000 16.60409 116 PHE A N 1
ATOM 612 C CA . PHE A 1 96 ? -6.18713 -50.68970 -1.94380 1.000 16.40622 116 PHE A CA 1
ATOM 613 C C . PHE A 1 96 ? -5.62625 -50.30157 -3.30366 1.000 14.72455 116 PHE A C 1
ATOM 614 O O . PHE A 1 96 ? -5.34998 -49.12914 -3.58948 1.000 16.95486 116 PHE A O 1
ATOM 622 N N . TYR A 1 97 ? -5.45818 -51.32640 -4.14639 1.000 14.21281 117 TYR A N 1
ATOM 623 C CA . TYR A 1 97 ? -5.07204 -51.10514 -5.53816 1.000 14.76444 117 TYR A CA 1
ATOM 624 C C . TYR A 1 97 ? -6.27747 -50.80285 -6.42733 1.000 14.45948 117 TYR A C 1
ATOM 625 O O . TYR A 1 97 ? -6.18636 -49.97821 -7.33947 1.000 15.80536 117 TYR A O 1
ATOM 634 N N . TYR A 1 98 ? -7.40686 -51.46835 -6.19011 1.000 13.70703 118 TYR A N 1
ATOM 635 C CA . TYR A 1 98 ? -8.62540 -51.31884 -6.97855 1.000 14.52867 118 TYR A CA 1
ATOM 636 C C . TYR A 1 98 ? -9.80142 -51.37953 -6.02493 1.000 13.28312 118 TYR A C 1
ATOM 637 O O . TYR A 1 98 ? -9.80609 -52.19910 -5.10067 1.000 14.03348 118 TYR A O 1
ATOM 646 N N . SER A 1 99 ? -10.78499 -50.50783 -6.23850 1.000 12.06704 119 SER A N 1
ATOM 647 C CA . SER A 1 99 ? -11.98453 -50.50267 -5.40627 1.000 11.86806 119 SER A CA 1
ATOM 648 C C . SER A 1 99 ? -13.16168 -50.02862 -6.23723 1.000 12.79667 119 SER A C 1
ATOM 649 O O . SER A 1 99 ? -12.99677 -49.36914 -7.26473 1.000 13.59436 119 SER A O 1
ATOM 652 N N . LYS A 1 100 ? -14.36057 -50.38443 -5.78387 1.000 12.82246 120 LYS A N 1
ATOM 653 C CA . LYS A 1 100 ? -15.59204 -49.86898 -6.36848 1.000 12.13511 120 LYS A CA 1
ATOM 654 C C . LYS A 1 100 ? -16.71860 -50.14198 -5.38138 1.000 13.23558 120 LYS A C 1
ATOM 655 O O . LYS A 1 100 ? -16.55086 -50.88229 -4.41110 1.000 15.11907 120 LYS A O 1
ATOM 661 N N . PHE A 1 101 ? -17.86618 -49.51798 -5.62433 1.000 12.55269 121 PHE A N 1
ATOM 662 C CA . PHE A 1 101 ? -19.05543 -49.79872 -4.83736 1.000 12.76194 121 PHE A CA 1
ATOM 663 C C . PHE A 1 101 ? -20.11858 -50.41295 -5.73241 1.000 12.56544 121 PHE A C 1
ATOM 664 O O . PHE A 1 101 ? -20.21380 -50.09139 -6.91837 1.000 15.98267 121 PHE A O 1
ATOM 672 N N . VAL A 1 102 ? -20.94766 -51.28440 -5.15320 1.000 13.62872 122 VAL A N 1
ATOM 673 C CA . VAL A 1 102 ? -22.12356 -51.80071 -5.84517 1.000 13.86488 122 VAL A CA 1
ATOM 674 C C . VAL A 1 102 ? -23.32107 -51.53888 -4.94920 1.000 14.67546 122 VAL A C 1
ATOM 675 O O . VAL A 1 102 ? -23.26723 -51.81190 -3.74464 1.000 14.82559 122 VAL A O 1
ATOM 679 N N . ILE A 1 103 ? -24.37103 -50.94899 -5.51996 1.000 14.41355 123 ILE A N 1
ATOM 680 C CA . ILE A 1 103 ? -25.61030 -50.68517 -4.79475 1.000 11.42684 123 ILE A CA 1
ATOM 681 C C . ILE A 1 103 ? -26.68040 -51.59329 -5.38254 1.000 14.19711 123 ILE A C 1
ATOM 682 O O . ILE A 1 103 ? -26.91054 -51.59042 -6.60156 1.000 14.89828 123 ILE A O 1
ATOM 687 N N . TYR A 1 104 ? -27.31708 -52.37799 -4.51773 1.000 14.14766 124 TYR A N 1
ATOM 688 C CA . TYR A 1 104 ? -28.27597 -53.40084 -4.91776 1.000 14.03934 124 TYR A CA 1
ATOM 689 C C . TYR A 1 104 ? -29.68857 -52.95917 -4.57390 1.000 13.71659 124 TYR A C 1
ATOM 690 O O . TYR A 1 104 ? -29.96073 -52.57080 -3.43344 1.000 16.34127 124 TYR A O 1
ATOM 699 N N . ASN A 1 105 ? -30.58926 -53.07372 -5.54271 1.000 14.80145 125 ASN A N 1
ATOM 700 C CA . ASN A 1 105 ? -32.01490 -52.86760 -5.32490 1.000 13.66851 125 ASN A CA 1
ATOM 701 C C . ASN A 1 105 ? -32.67030 -54.24049 -5.42216 1.000 14.08270 125 ASN A C 1
ATOM 702 O O . ASN A 1 105 ? -32.97056 -54.71958 -6.52614 1.000 16.77131 125 ASN A O 1
ATOM 707 N N . ASN A 1 106 ? -32.86151 -54.88431 -4.26977 1.000 15.90814 126 ASN A N 1
ATOM 708 C CA . ASN A 1 106 ? -33.48016 -56.21482 -4.23992 1.000 16.14757 126 ASN A CA 1
ATOM 709 C C . ASN A 1 106 ? -34.99052 -56.11988 -4.09498 1.000 17.38463 126 ASN A C 1
ATOM 710 O O . ASN A 1 106 ? -35.59427 -56.89631 -3.33522 1.000 19.65415 126 ASN A O 1
ATOM 715 N N . THR A 1 107 ? -35.62649 -55.14351 -4.74786 1.000 16.22627 127 THR A N 1
ATOM 716 C CA . THR A 1 107 ? -37.07047 -54.92884 -4.63437 1.000 15.24988 127 THR A CA 1
ATOM 717 C C . THR A 1 107 ? -37.67880 -54.79447 -6.02502 1.000 17.42020 127 THR A C 1
ATOM 718 O O . THR A 1 107 ? -36.97651 -54.70859 -7.03416 1.000 16.87100 127 THR A O 1
ATOM 722 N N . ASP A 1 108 ? -39.00859 -54.74061 -6.06763 1.000 18.53606 128 ASP A N 1
ATOM 723 C CA . ASP A 1 108 ? -39.73383 -54.57473 -7.31838 1.000 19.38283 128 ASP A CA 1
ATOM 724 C C . ASP A 1 108 ? -40.02607 -53.10546 -7.63222 1.000 19.33645 128 ASP A C 1
ATOM 725 O O . ASP A 1 108 ? -40.74399 -52.81414 -8.59053 1.000 22.88515 128 ASP A O 1
ATOM 730 N N . LYS A 1 109 ? -39.48784 -52.16962 -6.85171 1.000 18.08039 129 LYS A N 1
ATOM 731 C CA . LYS A 1 109 ? -39.72070 -50.75045 -7.08632 1.000 18.42926 129 LYS A CA 1
ATOM 732 C C . LYS A 1 109 ? -38.41607 -50.06720 -7.45433 1.000 19.55942 129 LYS A C 1
ATOM 733 O O . LYS A 1 109 ? -37.35914 -50.42619 -6.93160 1.000 22.60793 129 LYS A O 1
ATOM 737 N N . VAL A 1 110 ? -38.49943 -49.08567 -8.35994 1.000 19.00445 130 VAL A N 1
ATOM 738 C CA . VAL A 1 110 ? -37.31992 -48.29741 -8.71806 1.000 19.35148 130 VAL A CA 1
ATOM 739 C C . VAL A 1 110 ? -36.77352 -47.57134 -7.49710 1.000 21.94199 130 VAL A C 1
ATOM 740 O O . VAL A 1 110 ? -37.53105 -47.07557 -6.65425 1.000 19.04246 130 VAL A O 1
ATOM 744 N N . ALA A 1 111 ? -35.44457 -47.50357 -7.39215 1.000 18.91296 131 ALA A N 1
ATOM 745 C CA . ALA A 1 111 ? -34.77621 -46.74340 -6.33969 1.000 19.18502 131 ALA A CA 1
ATOM 746 C C . ALA A 1 111 ? -34.12448 -45.51239 -6.95812 1.000 21.04034 131 ALA A C 1
ATOM 747 O O . ALA A 1 111 ? -33.30311 -45.62832 -7.87260 1.000 20.95185 131 ALA A O 1
ATOM 749 N N . TYR A 1 112 ? -34.51502 -44.33595 -6.48720 1.000 21.63042 132 TYR A N 1
ATOM 750 C CA . TYR A 1 112 ? -33.84224 -43.09354 -6.84814 1.000 20.59605 132 TYR A CA 1
ATOM 751 C C . TYR A 1 112 ? -32.92237 -42.73375 -5.68742 1.000 21.91882 132 TYR A C 1
ATOM 752 O O . TYR A 1 112 ? -33.39299 -42.37875 -4.60231 1.000 24.84870 132 TYR A O 1
ATOM 761 N N . VAL A 1 113 ? -31.61930 -42.88105 -5.89476 1.000 19.15118 133 VAL A N 1
ATOM 762 C CA . VAL A 1 113 ? -30.66892 -42.69713 -4.80935 1.000 24.64222 133 VAL A CA 1
ATOM 763 C C . VAL A 1 113 ? -29.65709 -41.64124 -5.21277 1.000 30.17585 133 VAL A C 1
ATOM 764 O O . VAL A 1 113 ? -29.43130 -41.37670 -6.39584 1.000 31.24828 133 VAL A O 1
ATOM 768 N N . THR A 1 114 ? -29.04626 -41.02651 -4.20700 1.000 20.77546 134 THR A N 1
ATOM 769 C CA . THR A 1 114 ? -27.86384 -40.21840 -4.43563 1.000 20.49905 134 THR A CA 1
ATOM 770 C C . THR A 1 114 ? -26.68168 -40.92875 -3.80144 1.000 20.86905 134 THR A C 1
ATOM 771 O O . THR A 1 114 ? -26.81713 -41.60066 -2.77575 1.000 25.75487 134 THR A O 1
ATOM 775 N N . ALA A 1 115 ? -25.53684 -40.81397 -4.45194 1.000 19.45877 135 ALA A N 1
ATOM 776 C CA . ALA A 1 115 ? -24.32940 -41.46389 -3.97231 1.000 22.78976 135 ALA A CA 1
ATOM 777 C C . ALA A 1 115 ? -23.18136 -40.49686 -4.16053 1.000 20.83594 135 ALA A C 1
ATOM 778 O O . ALA A 1 115 ? -22.99395 -39.95944 -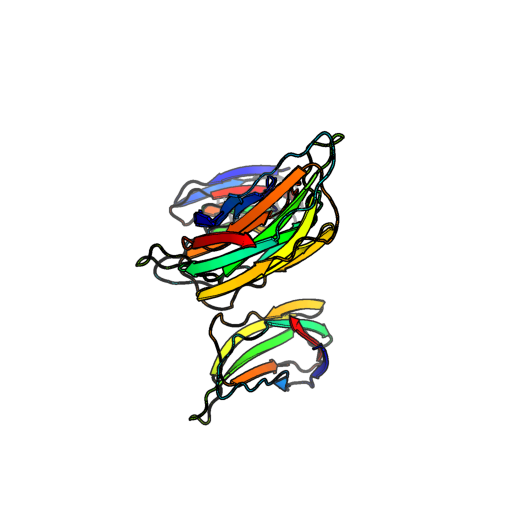5.25678 1.000 24.01014 135 ALA A O 1
ATOM 780 N N . ASN A 1 116 ? -22.42745 -40.26183 -3.09454 1.000 21.50927 136 ASN A N 1
ATOM 781 C CA . ASN A 1 116 ? -21.28636 -39.37747 -3.19999 1.000 22.27153 136 ASN A CA 1
ATOM 782 C C . ASN A 1 116 ? -20.19214 -39.83342 -2.24412 1.000 20.93307 136 ASN A C 1
ATOM 783 O O . ASN A 1 116 ? -20.45633 -40.41109 -1.18849 1.000 23.51202 136 ASN A O 1
ATOM 788 N N . LEU A 1 117 ? -18.95527 -39.59050 -2.64961 1.000 20.17365 137 LEU A N 1
ATOM 789 C CA . LEU A 1 117 ? -17.80356 -39.95487 -1.84050 1.000 20.16034 137 LEU A CA 1
ATOM 790 C C . LEU A 1 117 ? -17.59236 -38.91139 -0.74862 1.000 26.07981 137 LEU A C 1
ATOM 791 O O . LEU A 1 117 ? -17.68992 -37.70553 -1.00238 1.000 27.56058 137 LEU A O 1
ATOM 796 N N . VAL A 1 118 ? -17.28393 -39.37771 0.46608 1.000 22.23945 138 VAL A N 1
ATOM 797 C CA . VAL A 1 118 ? -17.10874 -38.51016 1.63537 1.000 26.89731 138 VAL A CA 1
ATOM 798 C C . VAL A 1 118 ? -15.86376 -38.89738 2.44631 1.000 43.54711 138 VAL A C 1
ATOM 799 O O . VAL A 1 118 ? -15.31314 -39.99846 2.32255 1.000 31.97497 138 VAL A O 1
ATOM 804 N N . PRO B 1 19 ? -26.47886 -40.10444 23.56273 1.000 51.66539 39 PRO B N 1
ATOM 805 C CA . PRO B 1 19 ? -26.00721 -39.23848 24.64646 1.000 53.11890 39 PRO B CA 1
ATOM 806 C C . PRO B 1 19 ? -24.87004 -38.34778 24.18831 1.000 58.49611 39 PRO B C 1
ATOM 807 O O . PRO B 1 19 ? -23.85168 -38.86433 23.72047 1.000 46.02061 39 PRO B O 1
ATOM 811 N N . LEU B 1 20 ? -25.03486 -37.03630 24.33074 1.000 56.90470 40 LEU B N 1
ATOM 812 C CA . LEU B 1 20 ? -24.03484 -36.07802 23.88562 1.000 48.30231 40 LEU B CA 1
ATOM 813 C C . LEU B 1 20 ? -23.05948 -35.79489 25.02028 1.000 48.49996 40 LEU B C 1
ATOM 814 O O . LEU B 1 20 ? -23.46756 -35.35760 26.10271 1.000 48.70659 40 LEU B O 1
ATOM 819 N N . SER B 1 21 ? -21.77978 -36.06319 24.78167 1.000 39.41954 41 SER B N 1
ATOM 820 C CA . SER B 1 21 ? -20.74759 -35.53071 25.65390 1.000 37.99489 41 SER B CA 1
ATOM 821 C C . SER B 1 21 ? -20.61715 -34.04294 25.37106 1.000 35.24002 41 SER B C 1
ATOM 822 O O . SER B 1 21 ? -20.44765 -33.63967 24.22179 1.000 33.47768 41 SER B O 1
ATOM 825 N N . GLU B 1 22 ? -20.75057 -33.22354 26.40633 1.000 35.34776 42 GLU B N 1
ATOM 826 C CA . GLU B 1 22 ? -20.55668 -31.78283 26.28939 1.000 33.11888 42 GLU B CA 1
ATOM 827 C C . GLU B 1 22 ? -19.17353 -31.46067 26.82229 1.000 31.04400 42 GLU B C 1
ATOM 828 O O . GLU B 1 22 ? -18.92840 -31.54284 28.02956 1.000 37.47697 42 GLU B O 1
ATOM 834 N N . LEU B 1 23 ? -18.27779 -31.08536 25.92141 1.000 28.36260 43 LEU B N 1
ATOM 835 C CA . LEU B 1 23 ? -16.86672 -30.95899 26.22742 1.000 26.40875 43 LEU B CA 1
ATOM 836 C C . LEU B 1 23 ? -16.44162 -29.50574 26.23672 1.000 25.10909 43 LEU B C 1
ATOM 837 O O . LEU B 1 23 ? -16.84981 -28.71605 25.37620 1.000 23.22532 43 LEU B O 1
ATOM 842 N N . THR B 1 24 ? -15.58089 -29.18684 27.18620 1.000 23.17403 44 THR B N 1
ATOM 843 C CA . THR B 1 24 ? -14.83931 -27.93636 27.23513 1.000 20.71959 44 THR B CA 1
ATOM 844 C C . THR B 1 24 ? -13.37899 -28.30810 27.01867 1.000 29.12276 44 THR B C 1
ATOM 845 O O . THR B 1 24 ? -12.74177 -28.87752 27.91130 1.000 31.40249 44 THR B O 1
ATOM 849 N N . ILE B 1 25 ? -12.86307 -28.04092 25.82557 1.000 18.22492 45 ILE B N 1
ATOM 850 C CA . ILE B 1 25 ? -11.48929 -28.39299 25.48101 1.000 17.97217 45 ILE B CA 1
ATOM 851 C C . ILE B 1 25 ? -10.66672 -27.12129 25.55277 1.000 17.99426 45 ILE B C 1
ATOM 852 O O . ILE B 1 25 ? -10.88652 -26.18011 24.78359 1.000 18.62697 45 ILE B O 1
ATOM 857 N N . SER B 1 26 ? -9.72845 -27.08705 26.49496 1.000 16.28351 46 SER B N 1
ATOM 858 C CA . SER B 1 26 ? -8.98090 -25.87377 26.73091 1.000 14.56698 46 SER B CA 1
ATOM 859 C C . SER B 1 26 ? -7.99214 -25.61663 25.58955 1.000 13.34050 46 SER B C 1
ATOM 860 O O . SER B 1 26 ? -7.68456 -26.51753 24.79015 1.000 13.96466 46 SER B O 1
ATOM 863 N N . PRO B 1 27 ? -7.50742 -24.37963 25.48189 1.000 13.86210 47 PRO B N 1
ATOM 864 C CA . PRO B 1 27 ? -6.50996 -24.04581 24.45517 1.000 14.65849 47 PRO B CA 1
ATOM 865 C C . PRO B 1 27 ? -5.32075 -25.00023 24.45931 1.000 14.08734 47 PRO B C 1
ATOM 866 O O . PRO B 1 27 ? -4.84199 -25.41755 25.51755 1.000 16.46169 47 PRO B O 1
ATOM 870 N N . HIS B 1 28 ? -4.84428 -25.33538 23.25243 1.000 15.36018 48 HIS B N 1
ATOM 871 C CA . HIS B 1 28 ? -3.63417 -26.15387 23.06354 1.000 13.22692 48 HIS B CA 1
ATOM 872 C C . HIS B 1 28 ? -3.70479 -27.44127 23.86763 1.000 15.69509 48 HIS B C 1
ATOM 873 O O . HIS B 1 28 ? -2.74291 -27.84393 24.51710 1.000 17.08097 48 HIS B O 1
ATOM 880 N N . ALA B 1 29 ? -4.86846 -28.07078 23.84578 1.000 13.63981 49 ALA B N 1
ATOM 881 C CA . ALA B 1 29 ? -5.09942 -29.28223 24.61219 1.000 12.38504 49 ALA B CA 1
ATOM 882 C C . ALA B 1 29 ? -5.98213 -30.21508 23.79587 1.000 14.83567 49 ALA B C 1
ATOM 883 O O . ALA B 1 29 ? -6.51859 -29.84752 22.74223 1.000 15.41060 49 ALA B O 1
ATOM 885 N N . SER B 1 30 ? -6.12816 -31.43589 24.30381 1.000 14.95622 50 SER B N 1
ATOM 886 C CA . SER B 1 30 ? -6.89330 -32.46450 23.61016 1.000 13.43684 50 SER B CA 1
ATOM 887 C C . SER B 1 30 ? -7.58129 -33.35376 24.64193 1.000 15.08318 50 SER B C 1
ATOM 888 O O . SER B 1 30 ? -7.12450 -33.46888 25.78068 1.000 16.13613 50 SER B O 1
ATOM 891 N N . VAL B 1 31 ? -8.69251 -33.97616 24.23838 1.000 14.38195 51 VAL B N 1
ATOM 892 C CA . VAL B 1 31 ? -9.47493 -34.82639 25.13139 1.000 16.44092 51 VAL B CA 1
ATOM 893 C C . VAL B 1 31 ? -9.79800 -36.13496 24.42315 1.000 14.69344 51 VAL B C 1
ATOM 894 O O . VAL B 1 31 ? -10.14963 -36.14781 23.23898 1.000 17.49461 51 VAL B O 1
ATOM 898 N N . GLU B 1 32 ? -9.70044 -37.23787 25.15368 1.000 15.03798 52 GLU B N 1
ATOM 899 C CA . GLU B 1 32 ? -10.08677 -38.53854 24.64635 1.000 13.77833 52 GLU B CA 1
ATOM 900 C C . GLU B 1 32 ? -11.54839 -38.80985 24.99659 1.000 16.41460 52 GLU B C 1
ATOM 901 O O . GLU B 1 32 ? -11.99335 -38.48332 26.10592 1.000 17.41071 52 GLU B O 1
ATOM 907 N N . VAL B 1 33 ? -12.29377 -39.37874 24.03845 1.000 15.65785 53 VAL B N 1
ATOM 908 C CA . VAL B 1 33 ? -13.70267 -39.72220 24.24384 1.000 15.94537 53 VAL B CA 1
ATOM 909 C C . VAL B 1 33 ? -14.03304 -41.07429 23.62200 1.000 14.50553 53 VAL B C 1
ATOM 910 O O . VAL B 1 33 ? -13.43945 -41.49964 22.62227 1.000 16.39980 53 VAL B O 1
ATOM 914 N N . PHE B 1 34 ? -15.03963 -41.72358 24.21035 1.000 14.73821 54 PHE B N 1
ATOM 915 C CA . PHE B 1 34 ? -15.65021 -42.93878 23.67664 1.000 14.94940 54 PHE B CA 1
ATOM 916 C C . PHE B 1 34 ? -14.61792 -44.02578 23.40704 1.000 15.33860 54 PHE B C 1
ATOM 917 O O . PHE B 1 34 ? -14.57245 -44.61925 22.32997 1.000 17.14063 54 PHE B O 1
ATOM 925 N N . ARG B 1 35 ? -13.83187 -44.33884 24.43544 1.000 14.70457 55 ARG B N 1
ATOM 926 C CA . ARG B 1 35 ? -13.01850 -45.54279 24.39323 1.000 14.18592 55 ARG B CA 1
ATOM 927 C C . ARG B 1 35 ? -13.92795 -46.76503 24.48994 1.000 17.04751 55 ARG B C 1
ATOM 928 O O . ARG B 1 35 ? -14.79199 -46.84178 25.37466 1.000 18.93317 55 ARG B O 1
ATOM 936 N N . ILE B 1 36 ? -13.76113 -47.70296 23.56500 1.000 14.51414 56 ILE B N 1
ATOM 937 C CA . ILE B 1 36 ? -14.61984 -48.88125 23.48904 1.000 13.96996 56 ILE B CA 1
ATOM 938 C C . ILE B 1 36 ? -13.71341 -50.09380 23.34535 1.000 14.15469 56 ILE B C 1
ATOM 939 O O . ILE B 1 36 ? -12.87562 -50.14618 22.43263 1.000 13.59643 56 ILE B O 1
ATOM 944 N N . ASP B 1 37 ? -13.86242 -51.05592 24.26046 1.000 16.47301 57 ASP B N 1
ATOM 945 C CA . ASP B 1 37 ? -13.02402 -52.24918 24.31199 1.000 14.84957 57 ASP B CA 1
ATOM 946 C C . ASP B 1 37 ? -13.87847 -53.47704 24.01585 1.000 16.50205 57 ASP B C 1
ATOM 947 O O . ASP B 1 37 ? -14.85371 -53.74543 24.73108 1.000 17.16859 57 ASP B O 1
ATOM 952 N N . THR B 1 38 ? -13.51196 -54.22343 22.97552 1.000 16.65926 58 THR B N 1
ATOM 953 C CA . THR B 1 38 ? -14.14763 -55.50459 22.65633 1.000 16.21047 58 THR B CA 1
ATOM 954 C C . THR B 1 38 ? -13.04002 -56.51775 22.39459 1.000 15.44701 58 THR B C 1
ATOM 955 O O . THR B 1 38 ? -12.69849 -56.81609 21.23789 1.000 16.36292 58 THR B O 1
ATOM 959 N N . PRO B 1 39 ? -12.44722 -57.05761 23.45194 1.000 19.29590 59 PRO B N 1
ATOM 960 C CA . PRO B 1 39 ? -11.26979 -57.91945 23.28183 1.000 16.60269 59 PRO B CA 1
ATOM 961 C C . PRO B 1 39 ? -11.59744 -59.26741 22.66502 1.000 16.01616 59 PRO B C 1
ATOM 962 O O . PRO B 1 39 ? -12.72169 -59.77424 22.76593 1.000 16.61679 59 PRO B O 1
ATOM 966 N N . ILE B 1 40 ? -10.57960 -59.82751 21.99941 1.000 16.62672 60 ILE B N 1
ATOM 967 C CA . ILE B 1 40 ? -10.54572 -61.18774 21.44360 1.000 15.47752 60 ILE B CA 1
ATOM 968 C C . ILE B 1 40 ? -11.44340 -61.36959 20.22002 1.000 19.35187 60 ILE B C 1
ATOM 969 O O . ILE B 1 40 ? -10.99180 -61.88756 19.19206 1.000 17.72842 60 ILE B O 1
ATOM 974 N N . ILE B 1 41 ? -12.71055 -60.96772 20.31484 1.000 16.21373 61 ILE B N 1
ATOM 975 C CA . ILE B 1 41 ? -13.61493 -61.01044 19.16689 1.000 14.72196 61 ILE B CA 1
ATOM 976 C C . ILE B 1 41 ? -13.88016 -59.55841 18.79419 1.000 14.33929 61 ILE B C 1
ATOM 977 O O . ILE B 1 41 ? -14.62422 -58.86499 19.50989 1.000 16.78297 61 ILE B O 1
ATOM 982 N N . PRO B 1 42 ? -13.27004 -59.05353 17.72454 1.000 14.57939 62 PRO B N 1
ATOM 983 C CA . PRO B 1 42 ? -13.40505 -57.63204 17.39788 1.000 15.37639 62 PRO B CA 1
ATOM 984 C C . PRO B 1 42 ? -14.78713 -57.34963 16.83286 1.000 16.97280 62 PRO B C 1
ATOM 985 O O . PRO B 1 42 ? -15.49906 -58.25172 16.37692 1.000 17.00209 62 PRO B O 1
ATOM 989 N N . GLU B 1 43 ? -15.16212 -56.06863 16.87176 1.000 16.69797 63 GLU B N 1
ATOM 990 C CA . GLU B 1 43 ? -16.49819 -55.62949 16.48470 1.000 19.83428 63 GLU B CA 1
ATOM 991 C C . GLU B 1 43 ? -16.41749 -54.31321 15.72910 1.000 15.86986 63 GLU B C 1
ATOM 992 O O . GLU B 1 43 ? -15.48095 -53.53014 15.90456 1.000 15.66224 63 GLU B O 1
ATOM 998 N N . SER B 1 44 ? -17.44569 -54.05079 14.91736 1.000 15.25783 64 SER B N 1
ATOM 999 C CA . SER B 1 44 ? -17.54501 -52.75111 14.26272 1.000 15.93627 64 SER B CA 1
ATOM 1000 C C . SER B 1 44 ? -17.66568 -51.64291 15.30960 1.000 17.33352 64 SER B C 1
ATOM 1001 O O . SER B 1 44 ? -17.97430 -51.88840 16.48287 1.000 18.27213 64 SER B O 1
ATOM 1004 N N . ARG B 1 45 ? -17.42370 -50.40651 14.86826 1.000 13.94745 65 ARG B N 1
ATOM 1005 C CA . ARG B 1 45 ? -17.47290 -49.23513 15.73345 1.000 13.60418 65 ARG B CA 1
ATOM 1006 C C . ARG B 1 45 ? -18.40357 -48.18443 15.13455 1.000 15.76394 65 ARG B C 1
ATOM 1007 O O . ARG B 1 45 ? -18.54336 -48.07513 13.90917 1.000 17.85443 65 ARG B O 1
ATOM 1015 N N . LYS B 1 46 ? -19.07040 -47.43683 16.01576 1.000 14.87317 66 LYS B N 1
ATOM 1016 C CA . LYS B 1 46 ? -19.85386 -46.28795 15.59001 1.000 16.47427 66 LYS B CA 1
ATOM 1017 C C . LYS B 1 46 ? -18.96148 -45.09294 15.26540 1.000 14.07265 66 LYS B C 1
ATOM 1018 O O . LYS B 1 46 ? -17.83809 -44.96104 15.75826 1.000 16.20138 66 LYS B O 1
ATOM 1024 N N . SER B 1 47 ? -19.49589 -44.21900 14.41800 1.000 15.14525 67 SER B N 1
ATOM 1025 C CA . SER B 1 47 ? -18.83219 -42.99924 13.99300 1.000 14.26318 67 SER B CA 1
ATOM 1026 C C . SER B 1 47 ? -19.12242 -41.88750 14.99999 1.000 16.10739 67 SER B C 1
ATOM 1027 O O . SER B 1 47 ? -19.93794 -42.04041 15.90998 1.000 17.39852 67 SER B O 1
ATOM 1030 N N . LEU B 1 48 ? -18.43242 -40.75691 14.84788 1.000 13.96538 68 LEU B N 1
ATOM 1031 C CA . LEU B 1 48 ? -18.49285 -39.68417 15.84187 1.000 13.54756 68 LEU B CA 1
ATOM 1032 C C . LEU B 1 48 ? -18.99796 -38.39837 15.20431 1.000 13.97289 68 LEU B C 1
ATOM 1033 O O . LEU B 1 48 ? -18.37235 -37.87739 14.27227 1.000 15.04817 68 LEU B O 1
ATOM 1038 N N . ARG B 1 49 ? -20.10379 -37.86973 15.73489 1.000 14.56114 69 ARG B N 1
ATOM 1039 C CA . ARG B 1 49 ? -20.59950 -36.55423 15.35394 1.000 15.13660 69 ARG B CA 1
ATOM 1040 C C . ARG B 1 49 ? -20.01504 -35.49570 16.28021 1.000 15.10567 69 ARG B C 1
ATOM 1041 O O . ARG B 1 49 ? -20.10446 -35.61937 17.50763 1.000 17.30635 69 ARG B O 1
ATOM 1049 N N . VAL B 1 50 ? -19.39242 -34.47578 15.68906 1.000 14.64902 70 VAL B N 1
ATOM 1050 C CA . VAL B 1 50 ? -18.71236 -33.41641 16.42225 1.000 16.11503 70 VAL B CA 1
ATOM 1051 C C . VAL B 1 50 ? -19.30849 -32.08248 16.01390 1.000 17.28919 70 VAL B C 1
ATOM 1052 O O . VAL B 1 50 ? -19.37745 -31.76299 14.82029 1.000 17.40778 70 VAL B O 1
ATOM 1056 N N . VAL B 1 51 ? -19.73628 -31.29807 16.99820 1.000 14.83378 71 VAL B N 1
ATOM 1057 C CA . VAL B 1 51 ? -20.26587 -29.96975 16.74591 1.000 15.73062 71 VAL B CA 1
ATOM 1058 C C . VAL B 1 51 ? -19.37259 -29.00097 17.49901 1.000 17.66864 71 VAL B C 1
ATOM 1059 O O . VAL B 1 51 ? -19.19408 -29.14360 18.71320 1.000 16.76721 71 VAL B O 1
ATOM 1063 N N . ASN B 1 52 ? -18.77405 -28.05822 16.77887 1.000 14.69139 72 ASN B N 1
ATOM 1064 C CA . ASN B 1 52 ? -17.96110 -27.00130 17.38022 1.000 14.49910 72 ASN B CA 1
ATOM 1065 C C . ASN B 1 52 ? -18.77638 -25.72074 17.45090 1.000 16.96980 72 ASN B C 1
ATOM 1066 O O . ASN B 1 52 ? -19.11238 -25.13967 16.41548 1.000 18.05493 72 ASN B O 1
ATOM 1071 N N . THR B 1 53 ? -19.10236 -25.27236 18.66538 1.000 16.56656 73 THR B N 1
ATOM 1072 C CA . THR B 1 53 ? -19.87798 -24.03861 18.79037 1.000 19.90918 73 THR B CA 1
ATOM 1073 C C . THR B 1 53 ? -19.00506 -22.79564 18.92505 1.000 18.89872 73 THR B C 1
ATOM 1074 O O . THR B 1 53 ? -19.54317 -21.68208 18.95014 1.000 24.47854 73 THR B O 1
ATOM 1078 N N . GLY B 1 54 ? -17.68762 -22.95284 18.95531 1.000 15.76468 74 GLY B N 1
ATOM 1079 C CA . GLY B 1 54 ? -16.75925 -21.90978 19.35234 1.000 16.70181 74 GLY B CA 1
ATOM 1080 C C . GLY B 1 54 ? -16.23138 -22.20138 20.74750 1.000 14.82629 74 GLY B C 1
ATOM 1081 O O . GLY B 1 54 ? -16.58361 -23.20893 21.36299 1.000 20.15300 74 GLY B O 1
ATOM 1082 N N . LEU B 1 55 ? -15.37971 -21.30980 21.25979 1.000 15.73675 75 LEU B N 1
ATOM 1083 C CA . LEU B 1 55 ? -14.87767 -20.10416 20.58840 1.000 17.34185 75 LEU B CA 1
ATOM 1084 C C . LEU B 1 55 ? -13.72391 -20.42252 19.63118 1.000 16.97195 75 LEU B C 1
ATOM 1085 O O . LEU B 1 55 ? -13.38328 -19.61177 18.76235 1.000 19.46045 75 LEU B O 1
ATOM 1090 N N . ALA B 1 56 ? -13.11182 -21.59087 19.81430 1.000 16.47026 76 ALA B N 1
ATOM 1091 C CA . ALA B 1 56 ? -12.00734 -22.00531 18.96182 1.000 14.84416 76 ALA B CA 1
ATOM 1092 C C . ALA B 1 56 ? -12.43185 -22.03123 17.49804 1.000 15.48059 76 ALA B C 1
ATOM 1093 O O . ALA B 1 56 ? -13.51721 -22.51849 17.15913 1.000 16.07689 76 ALA B O 1
ATOM 1095 N N . ASN B 1 57 ? -11.54641 -21.54907 16.62107 1.000 19.54218 77 ASN B N 1
ATOM 1096 C CA . ASN B 1 57 ? -11.90565 -21.47722 15.20983 1.000 16.60811 77 ASN B CA 1
ATOM 1097 C C . ASN B 1 57 ? -12.06517 -22.85577 14.58289 1.000 14.68529 77 ASN B C 1
ATOM 1098 O O . ASN B 1 57 ? -12.79058 -22.97574 13.58850 1.000 18.12144 77 ASN B O 1
ATOM 1103 N N . SER B 1 58 ? -11.40926 -23.87827 15.13442 1.000 17.77530 78 SER B N 1
ATOM 1104 C CA . SER B 1 58 ? -11.47938 -25.23497 14.60401 1.000 16.54491 78 SER B CA 1
ATOM 1105 C C . SER B 1 58 ? -10.99764 -26.19426 15.67412 1.000 16.82142 78 SER B C 1
ATOM 1106 O O . SER B 1 58 ? -10.15985 -25.83572 16.50460 1.000 18.15589 78 SER B O 1
ATOM 1109 N N . VAL B 1 59 ? -11.53643 -27.41217 15.64612 1.000 14.52625 79 VAL B N 1
ATOM 1110 C CA . VAL B 1 59 ? -10.95641 -28.52876 16.38012 1.000 13.87150 79 VAL B CA 1
ATOM 1111 C C . VAL B 1 59 ? -10.76082 -29.66734 15.38621 1.000 13.38228 79 VAL B C 1
ATOM 1112 O O . VAL B 1 59 ? -11.38281 -29.70914 14.31962 1.000 15.86704 79 VAL B O 1
ATOM 1116 N N . THR B 1 60 ? -9.86705 -30.59166 15.72411 1.000 12.96240 80 THR B N 1
ATOM 1117 C CA . THR B 1 60 ? -9.64812 -31.77457 14.89379 1.000 12.58365 80 THR B CA 1
ATOM 1118 C C . THR B 1 60 ? -9.98089 -33.02664 15.68440 1.000 11.84778 80 THR B C 1
ATOM 1119 O O . THR B 1 60 ? -9.48469 -33.20906 16.79730 1.000 15.01002 80 THR B O 1
ATOM 1123 N N . ALA B 1 61 ? -10.82964 -33.88159 15.11783 1.000 12.50433 81 ALA B N 1
ATOM 1124 C CA . ALA B 1 61 ? -11.18956 -35.15365 15.74039 1.000 14.98573 81 ALA B CA 1
ATOM 1125 C C . ALA B 1 61 ? -10.51393 -36.28340 14.98925 1.000 13.75142 81 ALA B C 1
ATOM 1126 O O . ALA B 1 61 ? -10.57730 -36.32948 13.75766 1.000 14.46076 81 ALA B O 1
ATOM 1128 N N . LYS B 1 62 ? -9.91232 -37.22086 15.72706 1.000 11.29917 82 LYS B N 1
ATOM 1129 C CA . LYS B 1 62 ? -9.26551 -38.37804 15.10960 1.000 11.49179 82 LYS B CA 1
ATOM 1130 C C . LYS B 1 62 ? -9.76815 -39.66459 15.74658 1.000 14.34617 82 LYS B C 1
ATOM 1131 O O . LYS B 1 62 ? -10.10558 -39.70226 16.93006 1.000 14.25858 82 LYS B O 1
ATOM 1137 N N . PHE B 1 63 ? -9.77399 -40.72944 14.94855 1.000 13.21433 83 PHE B N 1
ATOM 1138 C CA . PHE B 1 63 ? -10.13838 -42.05928 15.41100 1.000 12.81246 83 PHE B CA 1
ATOM 1139 C C . PHE B 1 63 ? -8.87264 -42.89403 15.55787 1.000 15.71314 83 PHE B C 1
ATOM 1140 O O . PHE B 1 63 ? -8.03858 -42.92548 14.64954 1.000 15.73160 83 PHE B O 1
ATOM 1148 N N . TYR B 1 64 ? -8.74377 -43.57443 16.69053 1.000 13.81201 84 TYR B N 1
ATOM 1149 C CA . TYR B 1 64 ? -7.57562 -44.37806 17.02730 1.000 14.28120 84 TYR B CA 1
ATOM 1150 C C . TYR B 1 64 ? -7.99206 -45.79613 17.39142 1.000 14.45964 84 TYR B C 1
ATOM 1151 O O . TYR B 1 64 ? -9.06281 -46.01669 17.96223 1.000 15.70371 84 TYR B O 1
ATOM 1160 N N . TRP B 1 65 ? -7.11887 -46.76190 17.10021 1.000 14.32550 85 TRP B N 1
ATOM 1161 C CA . TRP B 1 65 ? -7.41219 -48.13829 17.46669 1.000 15.08128 85 TRP B CA 1
ATOM 1162 C C . TRP B 1 65 ? -6.13423 -48.85845 17.86832 1.000 17.75524 85 TRP B C 1
ATOM 1163 O O . TRP B 1 65 ? -5.01727 -48.42243 17.56521 1.000 16.23988 85 TRP B O 1
ATOM 1174 N N . SER B 1 66 ? -6.30246 -49.98270 18.55578 1.000 16.24965 86 SER B N 1
ATOM 1175 C CA . SER B 1 66 ? -5.13748 -50.70796 19.03935 1.000 16.83723 86 SER B CA 1
ATOM 1176 C C . SER B 1 66 ? -5.49060 -52.17362 19.24624 1.000 20.67765 86 SER B C 1
ATOM 1177 O O . SER B 1 66 ? -6.59215 -52.62727 18.91349 1.000 18.96463 86 SER B O 1
ATOM 1180 N N . HIS B 1 67 ? -4.53980 -52.91305 19.80901 1.000 20.62077 87 HIS B N 1
ATOM 1181 C CA . HIS B 1 67 ? -4.73535 -54.31817 20.12093 1.000 22.91533 87 HIS B CA 1
ATOM 1182 C C . HIS B 1 67 ? -3.86064 -54.63072 21.32513 1.000 25.25940 87 HIS B C 1
ATOM 1183 O O . HIS B 1 67 ? -3.01605 -53.82272 21.72454 1.000 24.01058 87 HIS B O 1
ATOM 1190 N N . SER B 1 68 ? -4.09293 -55.79818 21.92514 1.000 27.53265 88 SER B N 1
ATOM 1191 C CA . SER B 1 68 ? -3.55765 -56.05395 23.25662 1.000 33.21140 88 SER B CA 1
ATOM 1192 C C . SER B 1 68 ? -2.06519 -56.35241 23.26269 1.000 41.39225 88 SER B C 1
ATOM 1193 O O . SER B 1 68 ? -1.47900 -56.40574 24.34826 1.000 37.63049 88 SER B O 1
ATOM 1196 N N . PHE B 1 69 ? -1.43899 -56.56928 22.10381 1.000 26.96697 89 PHE B N 1
ATOM 1197 C CA . PHE B 1 69 ? -0.01064 -56.85724 22.05548 1.000 27.84752 89 PHE B CA 1
ATOM 1198 C C . PHE B 1 69 ? 0.81448 -55.66006 21.59328 1.000 27.45192 89 PHE B C 1
ATOM 1199 O O . PHE B 1 69 ? 1.98051 -55.82087 21.22043 1.000 29.42262 89 PHE B O 1
ATOM 1207 N N . THR B 1 70 ? 0.23588 -54.46392 21.61575 1.000 26.25675 90 THR B N 1
ATOM 1208 C CA . THR B 1 70 ? 1.00570 -53.24072 21.43405 1.000 26.30262 90 THR B CA 1
ATOM 1209 C C . THR B 1 70 ? 0.49590 -52.16681 22.37745 1.000 23.97856 90 THR B C 1
ATOM 1210 O O . THR B 1 70 ? -0.66909 -52.16800 22.77560 1.000 30.53058 90 THR B O 1
ATOM 1214 N N . SER B 1 71 ? 1.39583 -51.26027 22.75985 1.000 32.82927 91 SER B N 1
ATOM 1215 C CA . SER B 1 71 ? 0.97506 -50.06390 23.47146 1.000 35.09390 91 SER B CA 1
ATOM 1216 C C . SER B 1 71 ? 0.63315 -48.92359 22.52470 1.000 35.46791 91 SER B C 1
ATOM 1217 O O . SER B 1 71 ? 0.06327 -47.92032 22.96990 1.000 38.38688 91 SER B O 1
ATOM 1220 N N . GLU B 1 72 ? 0.93574 -49.07248 21.23279 1.000 24.76706 92 GLU B N 1
ATOM 1221 C CA . GLU B 1 72 ? 0.68116 -48.03034 20.24674 1.000 23.47239 92 GLU B CA 1
ATOM 1222 C C . GLU B 1 72 ? -0.79281 -47.97452 19.84090 1.000 20.05280 92 GLU B C 1
ATOM 1223 O O . GLU B 1 72 ? -1.45653 -49.00981 19.71019 1.000 24.77692 92 GLU B O 1
ATOM 1229 N N . TRP B 1 73 ? -1.30458 -46.75810 19.66267 1.000 18.51507 93 TRP B N 1
ATOM 1230 C CA . TRP B 1 73 ? -2.59694 -46.52652 19.02836 1.000 17.12717 93 TRP B CA 1
ATOM 1231 C C . TRP B 1 73 ? -2.36514 -45.99334 17.62037 1.000 21.09204 93 TRP B C 1
ATOM 1232 O O . TRP B 1 73 ? -1.49369 -45.14356 17.40504 1.000 22.29428 93 TRP B O 1
ATOM 1243 N N . PHE B 1 74 ? -3.14411 -46.49191 16.66381 1.000 18.57014 94 PHE B N 1
ATOM 1244 C CA . PHE B 1 74 ? -2.99671 -46.13746 15.25776 1.000 18.38022 94 PHE B CA 1
ATOM 1245 C C . PHE B 1 74 ? -4.15749 -45.26239 14.82238 1.000 17.31739 94 PHE B C 1
ATOM 1246 O O . PHE B 1 74 ? -5.30370 -45.53256 15.18119 1.000 17.18591 94 PHE B O 1
ATOM 1254 N N . GLU B 1 75 ? -3.86031 -44.21887 14.03946 1.000 17.16980 95 GLU B N 1
ATOM 1255 C CA A GLU B 1 75 ? -4.87429 -43.28687 13.55896 0.541 15.93288 95 GLU B CA 1
ATOM 1256 C CA B GLU B 1 75 ? -4.88123 -43.29393 13.56256 0.459 15.92848 95 GLU B CA 1
ATOM 1257 C C . GLU B 1 75 ? -5.45776 -43.76180 12.23090 1.000 22.53107 95 GLU B C 1
ATOM 1258 O O . GLU B 1 75 ? -4.71631 -44.07553 11.29628 1.000 25.01468 95 GLU B O 1
ATOM 1269 N N . SER B 1 76 ? -6.80449 -43.79967 12.14256 1.000 16.25725 96 SER B N 1
ATOM 1270 C CA . SER B 1 76 ? -7.48563 -44.16380 10.89710 1.000 17.55315 96 SER B CA 1
ATOM 1271 C C . SER B 1 76 ? -8.74409 -43.30401 10.73907 1.000 17.40438 96 SER B C 1
ATOM 1272 O O . SER B 1 76 ? -9.87027 -43.77756 10.82297 1.000 22.56093 96 SER B O 1
ATOM 1275 N N . GLY B 1 77 ? -8.54612 -42.00835 10.51202 1.000 19.33359 97 GLY B N 1
ATOM 1276 C CA . GLY B 1 77 ? -9.65029 -41.09824 10.28182 1.000 18.31214 97 GLY B CA 1
ATOM 1277 C C . GLY B 1 77 ? -9.47398 -39.78339 11.01043 1.000 17.26425 97 GLY B C 1
ATOM 1278 O O . GLY B 1 77 ? -9.15016 -39.76825 12.19886 1.000 15.67282 97 GLY B O 1
ATOM 1279 N N . SER B 1 78 ? -9.69233 -38.66961 10.31338 1.000 15.87604 98 SER B N 1
ATOM 1280 C CA . SER B 1 78 ? -9.49839 -37.35211 10.90033 1.000 15.70223 98 SER B CA 1
ATOM 1281 C C . SER B 1 78 ? -10.44116 -36.37890 10.21235 1.000 15.80672 98 SER B C 1
ATOM 1282 O O . SER B 1 78 ? -10.62585 -36.45255 8.99537 1.000 18.25523 98 SER B O 1
ATOM 1285 N N . ILE B 1 79 ? -11.05214 -35.48450 10.98885 1.000 14.92558 99 ILE B N 1
ATOM 1286 C CA . ILE B 1 79 ? -11.86915 -34.41564 10.42488 1.000 17.36831 99 ILE B CA 1
ATOM 1287 C C . ILE B 1 79 ? -11.51822 -33.13318 11.14476 1.000 16.14840 99 ILE B C 1
ATOM 1288 O O . ILE B 1 79 ? -11.17435 -33.14333 12.33083 1.000 15.85399 99 ILE B O 1
ATOM 1293 N N . ASP B 1 80 ? -11.62109 -32.02105 10.42540 1.000 15.17745 100 ASP B N 1
ATOM 1294 C CA . ASP B 1 80 ? -11.53202 -30.69967 11.03398 1.000 13.16210 100 ASP B CA 1
ATOM 1295 C C . ASP B 1 80 ? -12.93368 -30.12147 11.13395 1.000 15.99993 100 ASP B C 1
ATOM 1296 O O . ASP B 1 80 ? -13.69824 -30.19415 10.17023 1.000 19.85721 100 ASP B O 1
ATOM 1301 N N . VAL B 1 81 ? -13.26928 -29.55403 12.29098 1.000 13.78214 101 VAL B N 1
ATOM 1302 C CA . VAL B 1 81 ? -14.61523 -29.02757 12.53523 1.000 15.56575 101 VAL B CA 1
ATOM 1303 C C . VAL B 1 81 ? -14.47025 -27.56106 12.91957 1.000 14.19454 101 VAL B C 1
ATOM 1304 O O . VAL B 1 81 ? -14.05406 -27.23875 14.04325 1.000 15.41266 101 VAL B O 1
ATOM 1308 N N . GLY B 1 82 ? -14.82807 -26.67460 11.99026 1.000 15.57150 102 GLY B N 1
ATOM 1309 C CA . GLY B 1 82 ? -14.72741 -25.24832 12.22139 1.000 16.31582 102 GLY B CA 1
ATOM 1310 C C . GLY B 1 82 ? -15.83872 -24.73176 13.11000 1.000 16.82118 102 GLY B C 1
ATOM 1311 O O . GLY B 1 82 ? -16.81333 -25.42338 13.39304 1.000 17.62967 102 GLY B O 1
ATOM 1312 N N . LEU B 1 83 ? -15.65076 -23.50545 13.59609 1.000 18.47862 103 LEU B N 1
ATOM 1313 C CA . LEU B 1 83 ? -16.68040 -22.86286 14.40870 1.000 19.19062 103 LEU B CA 1
ATOM 1314 C C . LEU B 1 83 ? -18.00581 -22.86162 13.66297 1.000 20.39564 103 LEU B C 1
ATOM 1315 O O . LEU B 1 83 ? -18.10336 -22.37891 12.52763 1.000 21.14038 103 LEU B O 1
ATOM 1320 N N . GLY B 1 84 ? -19.02846 -23.40319 14.31752 1.000 20.76282 104 GLY B N 1
ATOM 1321 C CA . GLY B 1 84 ? -20.34735 -23.47998 13.73599 1.000 24.02534 104 GLY B CA 1
ATOM 1322 C C . GLY B 1 84 ? -20.61097 -24.70401 12.90002 1.000 24.12866 104 GLY B C 1
ATOM 1323 O O . GLY B 1 84 ? -21.73219 -24.85174 12.39594 1.000 29.78865 104 GLY B O 1
ATOM 1324 N N . GLU B 1 85 ? -19.62831 -25.58499 12.73756 1.000 20.54983 105 GLU B N 1
ATOM 1325 C CA . GLU B 1 85 ? -19.80078 -26.75902 11.89741 1.000 20.31843 105 GLU B CA 1
ATOM 1326 C C . GLU B 1 85 ? -20.26695 -27.95845 12.71471 1.000 20.02748 105 GLU B C 1
ATOM 1327 O O . GLU B 1 85 ? -20.04614 -28.05260 13.92280 1.000 21.00327 105 GLU B O 1
ATOM 1333 N N . ASP B 1 86 ? -20.91200 -28.88905 12.01108 1.000 21.00312 106 ASP B N 1
ATOM 1334 C CA . ASP B 1 86 ? -21.53275 -30.08795 12.57269 1.000 20.40050 106 ASP B CA 1
ATOM 1335 C C . ASP B 1 86 ? -21.16550 -31.19954 11.59731 1.000 19.74924 106 ASP B C 1
ATOM 1336 O O . ASP B 1 86 ? -21.75290 -31.27193 10.51311 1.000 23.06005 106 ASP B O 1
ATOM 1341 N N . LYS B 1 87 ? -20.20193 -32.04824 11.97119 1.000 18.60855 107 LYS B N 1
ATOM 1342 C CA . LYS B 1 87 ? -19.62945 -33.01101 11.03121 1.000 17.91829 107 LYS B CA 1
ATOM 1343 C C . LYS B 1 87 ? -19.49008 -34.38691 11.67155 1.000 17.47102 107 LYS B C 1
ATOM 1344 O O . LYS B 1 87 ? -19.34762 -34.51535 12.89040 1.000 18.61313 107 LYS B O 1
ATOM 1350 N N . VAL B 1 88 ? -19.49762 -35.42337 10.83426 1.000 17.26141 108 VAL B N 1
ATOM 1351 C CA . VAL B 1 88 ? -19.31723 -36.79598 11.29154 1.000 16.94048 108 VAL B CA 1
ATOM 1352 C C . VAL B 1 88 ? -17.95194 -37.29559 10.84522 1.000 16.62039 108 VAL B C 1
ATOM 1353 O O . VAL B 1 88 ? -17.57941 -37.17063 9.66739 1.000 16.25536 108 VAL B O 1
ATOM 1357 N N . LEU B 1 89 ? -17.20771 -37.84639 11.79530 1.000 15.52906 109 LEU B N 1
ATOM 1358 C CA . LEU B 1 89 ? -15.97433 -38.58022 11.52378 1.000 1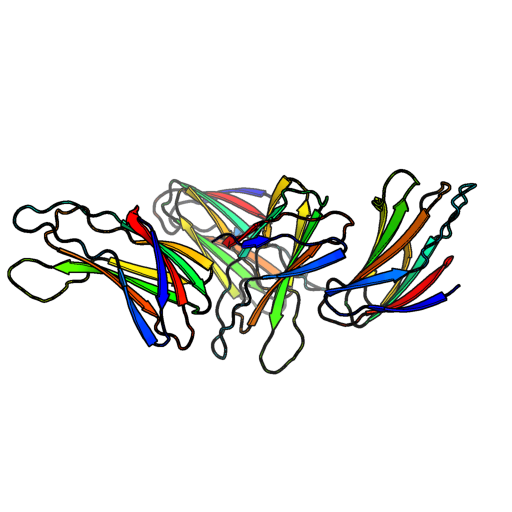4.82384 109 LEU B CA 1
ATOM 1359 C C . LEU B 1 89 ? -16.40112 -40.01202 11.22074 1.000 15.00139 109 LEU B C 1
ATOM 1360 O O . LEU B 1 89 ? -16.76002 -40.75780 12.12961 1.000 18.00981 109 LEU B O 1
ATOM 1365 N N . ASN B 1 90 ? -16.40573 -40.38355 9.93754 1.000 15.86034 110 ASN B N 1
ATOM 1366 C CA . ASN B 1 90 ? -16.77390 -41.74531 9.54739 1.000 15.97142 110 ASN B CA 1
ATOM 1367 C C . ASN B 1 90 ? -15.60488 -42.67248 9.85453 1.000 15.64728 110 ASN B C 1
ATOM 1368 O O . ASN B 1 90 ? -14.52906 -42.52984 9.27290 1.000 19.58577 110 ASN B O 1
ATOM 1373 N N . VAL B 1 91 ? -15.79903 -43.59825 10.78698 1.000 15.89521 111 VAL B N 1
ATOM 1374 C CA . VAL B 1 91 ? -14.73029 -44.51886 11.19265 1.000 14.22767 111 VAL B CA 1
ATOM 1375 C C . VAL B 1 91 ? -14.58963 -45.60939 10.13431 1.000 17.12359 111 VAL B C 1
ATOM 1376 O O . VAL B 1 91 ? -15.51014 -45.79993 9.32486 1.000 16.70203 111 VAL B O 1
ATOM 1380 N N . PRO B 1 92 ? -13.47351 -46.33940 10.08662 1.000 15.10738 112 PRO B N 1
ATOM 1381 C CA . PRO B 1 92 ? -13.36306 -47.44839 9.13654 1.000 16.83308 112 PRO B CA 1
ATOM 1382 C C . PRO B 1 92 ? -14.35035 -48.55842 9.45238 1.000 14.35911 112 PRO B C 1
ATOM 1383 O O . PRO B 1 92 ? -14.85694 -48.69177 10.57062 1.000 16.20444 112 PRO B O 1
ATOM 1387 N N . SER B 1 93 ? -14.58433 -49.38025 8.43733 1.000 14.34887 113 SER B N 1
ATOM 1388 C CA . SER B 1 93 ? -15.49462 -50.51411 8.52620 1.000 13.72014 113 SER B CA 1
ATOM 1389 C C . SER B 1 93 ? -14.86298 -51.74517 9.15424 1.000 14.98997 113 SER B C 1
ATOM 1390 O O . SER B 1 93 ? -15.57670 -52.73143 9.39032 1.000 16.71088 113 SER B O 1
ATOM 1393 N N . ASN B 1 94 ? -13.56640 -51.71101 9.44685 1.000 17.38172 114 ASN B N 1
ATOM 1394 C CA . ASN B 1 94 ? -12.912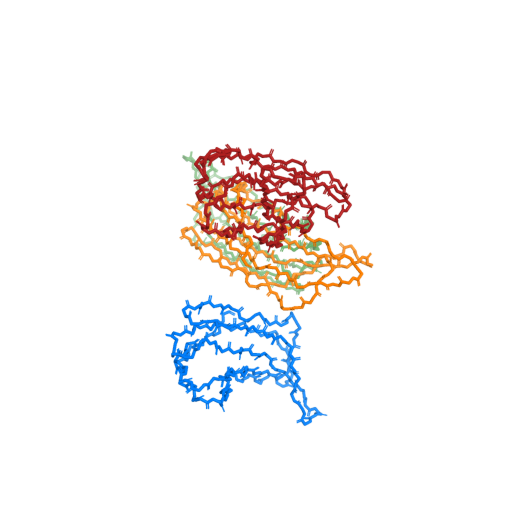56 -52.85032 10.07032 1.000 14.96826 114 ASN B CA 1
ATOM 1395 C C . ASN B 1 94 ? -13.56526 -53.20854 11.40047 1.000 14.01755 114 ASN B C 1
ATOM 1396 O O . ASN B 1 94 ? -14.21978 -52.39444 12.05302 1.000 16.19488 114 ASN B O 1
ATOM 1401 N N . SER B 1 95 ? -13.32528 -54.44736 11.82697 1.000 15.14260 115 SER B N 1
ATOM 1402 C CA . SER B 1 95 ? -13.65502 -54.84880 13.18689 1.000 16.23550 115 SER B CA 1
ATOM 1403 C C . SER B 1 95 ? -12.47072 -54.52363 14.08978 1.000 14.26946 115 SER B C 1
ATOM 1404 O O . SER B 1 95 ? -11.32086 -54.83569 13.75280 1.000 16.44692 115 SER B O 1
ATOM 1407 N N . PHE B 1 96 ? -12.75094 -53.91718 15.23757 1.000 14.78127 116 PHE B N 1
ATOM 1408 C CA . PHE B 1 96 ? -11.70395 -53.39777 16.10556 1.000 14.52451 116 PHE B CA 1
ATOM 1409 C C . PHE B 1 96 ? -11.74280 -54.07864 17.46204 1.000 12.78669 116 PHE B C 1
ATOM 1410 O O . PHE B 1 96 ? -12.79615 -54.53322 17.92686 1.000 14.90067 116 PHE B O 1
ATOM 1418 N N . TYR B 1 97 ? -10.56902 -54.15776 18.08614 1.000 15.35237 117 TYR B N 1
ATOM 1419 C CA . TYR B 1 97 ? -10.46020 -54.68262 19.44243 1.000 14.32678 117 TYR B CA 1
ATOM 1420 C C . TYR B 1 97 ? -10.53576 -53.56974 20.48021 1.000 14.34231 117 TYR B C 1
ATOM 1421 O O . TYR B 1 97 ? -11.26051 -53.67498 21.47836 1.000 14.98375 117 TYR B O 1
ATOM 1430 N N . TYR B 1 98 ? -9.77048 -52.49668 20.26633 1.000 15.10764 118 TYR B N 1
ATOM 1431 C CA . TYR B 1 98 ? -9.77525 -51.33007 21.13891 1.000 13.83644 118 TYR B CA 1
ATOM 1432 C C . TYR B 1 98 ? -9.83134 -50.09720 20.25681 1.000 13.84989 118 TYR B C 1
ATOM 1433 O O . TYR B 1 98 ? -9.16604 -50.04227 19.22158 1.000 17.67786 118 TYR B O 1
ATOM 1442 N N . SER B 1 99 ? -10.65171 -49.12170 20.64329 1.000 14.47882 119 SER B N 1
ATOM 1443 C CA . SER B 1 99 ? -10.75299 -47.90176 19.85531 1.000 12.30803 119 SER B CA 1
ATOM 1444 C C . SER B 1 99 ? -11.05847 -46.73552 20.78132 1.000 14.35072 119 SER B C 1
ATOM 1445 O O . SER B 1 99 ? -11.55796 -46.91220 21.89858 1.000 15.89175 119 SER B O 1
ATOM 1448 N N . LYS B 1 100 ? -10.74727 -45.53015 20.29994 1.000 13.72097 120 LYS B N 1
ATOM 1449 C CA . LYS B 1 100 ? -11.07854 -44.29753 21.01987 1.000 12.68819 120 LYS B CA 1
ATOM 1450 C C . LYS B 1 100 ? -10.97705 -43.14457 20.03601 1.000 14.15309 120 LYS B C 1
ATOM 1451 O O . LYS B 1 100 ? -10.39577 -43.28661 18.95864 1.000 16.73398 120 LYS B O 1
ATOM 1457 N N . PHE B 1 101 ? -11.54678 -42.00264 20.41212 1.000 13.36414 121 PHE B N 1
ATOM 1458 C CA . PHE B 1 101 ? -11.37942 -40.77494 19.64441 1.000 11.36362 121 PHE B CA 1
ATOM 1459 C C . PHE B 1 101 ? -10.56997 -39.77945 20.46713 1.000 12.73554 121 PHE B C 1
ATOM 1460 O O . PHE B 1 101 ? -10.62708 -39.78427 21.69890 1.000 14.65218 121 PHE B O 1
ATOM 1468 N N . VAL B 1 102 ? -9.80192 -38.91968 19.79041 1.000 10.55275 122 VAL B N 1
ATOM 1469 C CA . VAL B 1 102 ? -9.16136 -37.78859 20.45761 1.000 11.74150 122 VAL B CA 1
ATOM 1470 C C . VAL B 1 102 ? -9.58708 -36.53302 19.71502 1.000 13.84524 122 VAL B C 1
ATOM 1471 O O . VAL B 1 102 ? -9.55936 -36.50284 18.47857 1.000 13.00775 122 VAL B O 1
ATOM 1475 N N . ILE B 1 103 ? -10.00438 -35.51044 20.45631 1.000 12.79732 123 ILE B N 1
ATOM 1476 C CA . ILE B 1 103 ? -10.39274 -34.23284 19.86176 1.000 10.99826 123 ILE B CA 1
ATOM 1477 C C . ILE B 1 103 ? -9.33805 -33.21052 20.27390 1.000 13.79278 123 ILE B C 1
ATOM 1478 O O . ILE B 1 103 ? -9.08497 -33.01728 21.47099 1.000 14.55153 123 ILE B O 1
ATOM 1483 N N . TYR B 1 104 ? -8.69874 -32.58930 19.28109 1.000 12.38687 124 TYR B N 1
ATOM 1484 C CA . TYR B 1 104 ? -7.59194 -31.66423 19.49839 1.000 12.35782 124 TYR B CA 1
ATOM 1485 C C . TYR B 1 104 ? -8.05167 -30.22813 19.29961 1.000 13.61428 124 TYR B C 1
ATOM 1486 O O . TYR B 1 104 ? -8.63475 -29.90272 18.26355 1.000 15.32353 124 TYR B O 1
ATOM 1495 N N . ASN B 1 105 ? -7.73554 -29.36720 20.26116 1.000 13.47241 125 ASN B N 1
ATOM 1496 C CA . ASN B 1 105 ? -7.90271 -27.91924 20.11008 1.000 13.80262 125 ASN B CA 1
ATOM 1497 C C . ASN B 1 105 ? -6.50916 -27.33470 19.92497 1.000 15.91690 125 ASN B C 1
ATOM 1498 O O . ASN B 1 105 ? -5.81354 -27.05348 20.90691 1.000 15.69123 125 ASN B O 1
ATOM 1503 N N . ASN B 1 106 ? -6.10467 -27.14496 18.67090 1.000 13.41840 126 ASN B N 1
ATOM 1504 C CA . ASN B 1 106 ? -4.78871 -26.56714 18.38603 1.000 13.85262 126 ASN B CA 1
ATOM 1505 C C . ASN B 1 106 ? -4.87157 -25.05509 18.31432 1.000 14.41375 126 ASN B C 1
ATOM 1506 O O . ASN B 1 106 ? -4.22209 -24.46052 17.45330 1.000 15.05512 126 ASN B O 1
ATOM 1511 N N . THR B 1 107 ? -5.70228 -24.42416 19.13817 1.000 14.48457 127 THR B N 1
ATOM 1512 C CA . THR B 1 107 ? -5.88082 -22.96893 19.07153 1.000 13.47667 127 THR B CA 1
ATOM 1513 C C . THR B 1 107 ? -5.70298 -22.37497 20.45703 1.000 15.32736 127 THR B C 1
ATOM 1514 O O . THR B 1 107 ? -5.55210 -23.08139 21.45888 1.000 14.37369 127 THR B O 1
ATOM 1518 N N . ASP B 1 108 ? -5.73999 -21.04800 20.50468 1.000 12.61529 128 ASP B N 1
ATOM 1519 C CA . ASP B 1 108 ? -5.60082 -20.32109 21.75975 1.000 13.21273 128 ASP B CA 1
ATOM 1520 C C . ASP B 1 108 ? -6.93626 -19.94840 22.38254 1.000 14.04349 128 ASP B C 1
ATOM 1521 O O . ASP B 1 108 ? -6.96016 -19.18359 23.34344 1.000 15.25744 128 ASP B O 1
ATOM 1526 N N . LYS B 1 109 ? -8.03781 -20.50605 21.89181 1.000 14.08038 129 LYS B N 1
ATOM 1527 C CA . LYS B 1 109 ? -9.34701 -20.22157 22.44379 1.000 16.09421 129 LYS B CA 1
ATOM 1528 C C . LYS B 1 109 ? -10.01007 -21.52609 22.87363 1.000 14.91638 129 LYS B C 1
ATOM 1529 O O . LYS B 1 109 ? -9.84135 -22.57022 22.23152 1.000 16.45572 129 LYS B O 1
ATOM 1535 N N . VAL B 1 110 ? -10.79503 -21.44718 23.95319 1.000 17.69867 130 VAL B N 1
ATOM 1536 C CA . VAL B 1 110 ? -11.51160 -22.61724 24.44725 1.000 16.05238 130 VAL B CA 1
ATOM 1537 C C . VAL B 1 110 ? -12.51714 -23.09737 23.40777 1.000 17.30868 130 VAL B C 1
ATOM 1538 O O . VAL B 1 110 ? -13.11267 -22.29703 22.66879 1.000 18.24888 130 VAL B O 1
ATOM 1542 N N . ALA B 1 111 ? -12.68307 -24.41245 23.31810 1.000 15.62442 131 ALA B N 1
ATOM 1543 C CA . ALA B 1 111 ? -13.61448 -25.02396 22.37860 1.000 14.78200 131 ALA B CA 1
ATOM 1544 C C . ALA B 1 111 ? -14.73631 -25.65982 23.18094 1.000 19.28281 131 ALA B C 1
ATOM 1545 O O . ALA B 1 111 ? -14.48735 -26.50862 24.04172 1.000 20.44468 131 ALA B O 1
ATOM 1547 N N . TYR B 1 112 ? -15.95094 -25.21986 22.92854 1.000 15.69027 132 TYR B N 1
ATOM 1548 C CA . TYR B 1 112 ? -17.13400 -25.78702 23.53746 1.000 14.46365 132 TYR B CA 1
ATOM 1549 C C . TYR B 1 112 ? -17.76810 -26.66694 22.47255 1.000 18.66945 132 TYR B C 1
ATOM 1550 O O . TYR B 1 112 ? -18.35033 -26.16528 21.50680 1.000 18.38602 132 TYR B O 1
ATOM 1559 N N A VAL B 1 113 ? -17.60735 -27.97728 22.62140 0.491 16.62173 133 VAL B N 1
ATOM 1560 N N B VAL B 1 113 ? -17.66462 -27.98594 22.65816 0.509 16.68112 133 VAL B N 1
ATOM 1561 C CA A VAL B 1 113 ? -17.99696 -28.90524 21.57590 0.491 16.36257 133 VAL B CA 1
ATOM 1562 C CA B VAL B 1 113 ? -17.88115 -28.96651 21.59784 0.509 16.50705 133 VAL B CA 1
ATOM 1563 C C A VAL B 1 113 ? -18.96484 -29.92412 22.15630 0.491 18.98242 133 VAL B C 1
ATOM 1564 C C B VAL B 1 113 ? -18.79727 -30.06891 22.12109 0.509 20.41805 133 VAL B C 1
ATOM 1565 O O A VAL B 1 113 ? -19.07177 -30.09817 23.37242 0.491 19.09110 133 VAL B O 1
ATOM 1566 O O B VAL B 1 113 ? -18.70125 -30.44776 23.29438 0.509 20.02040 133 VAL B O 1
ATOM 1573 N N . THR B 1 114 ? -19.68327 -30.59266 21.26028 1.000 16.02258 134 THR B N 1
ATOM 1574 C CA . THR B 1 114 ? -20.42539 -31.80409 21.59582 1.000 14.94063 134 THR B CA 1
ATOM 1575 C C . THR B 1 114 ? -19.87792 -32.96176 20.77273 1.000 15.38536 134 THR B C 1
ATOM 1576 O O . THR B 1 114 ? -19.41452 -32.78497 19.64463 1.000 16.14794 134 THR B O 1
ATOM 1580 N N . ALA B 1 115 ? -19.89489 -34.14574 21.37464 1.000 15.29215 135 ALA B N 1
ATOM 1581 C CA . ALA B 1 115 ? -19.49569 -35.35469 20.67926 1.000 15.07457 135 ALA B CA 1
ATOM 1582 C C . ALA B 1 115 ? -20.50694 -36.43251 21.01407 1.000 14.90281 135 ALA B C 1
ATOM 1583 O O . ALA B 1 115 ? -20.83791 -36.62710 22.18767 1.000 19.41057 135 ALA B O 1
ATOM 1585 N N . ASN B 1 116 ? -20.98041 -37.14076 19.99620 1.000 15.44424 136 ASN B N 1
ATOM 1586 C CA . ASN B 1 116 ? -21.82625 -38.29526 20.24485 1.000 15.55809 136 ASN B CA 1
ATOM 1587 C C . ASN B 1 116 ? -21.57798 -39.34847 19.17732 1.000 17.13027 136 ASN B C 1
ATOM 1588 O O . ASN B 1 116 ? -21.14295 -39.05094 18.06364 1.000 16.87056 136 ASN B O 1
ATOM 1593 N N . LEU B 1 117 ? -21.87007 -40.59404 19.53344 1.000 15.00210 137 LEU B N 1
ATOM 1594 C CA . LEU B 1 117 ? -21.74019 -41.69194 18.59401 1.000 16.50004 137 LEU B CA 1
ATOM 1595 C C . LEU B 1 117 ? -22.95474 -41.72751 17.67349 1.000 20.79778 137 LEU B C 1
ATOM 1596 O O . LEU B 1 117 ? -24.08225 -41.44450 18.09834 1.000 21.16046 137 LEU B O 1
ATOM 1601 N N . VAL B 1 118 ? -22.71861 -42.05049 16.40585 1.000 18.64769 138 VAL B N 1
ATOM 1602 C CA . VAL B 1 118 ? -23.79739 -42.22300 15.44743 1.000 20.15931 138 VAL B CA 1
ATOM 1603 C C . VAL B 1 118 ? -23.61278 -43.53997 14.68049 1.000 30.06528 138 VAL B C 1
ATOM 1604 O O . VAL B 1 118 ? -22.50940 -44.07422 14.48610 1.000 28.66513 138 VAL B O 1
ATOM 1609 N N . PRO C 1 19 ? 20.34445 -19.98517 16.42923 1.000 48.93984 39 PRO C N 1
ATOM 1610 C CA . PRO C 1 19 ? 19.47107 -20.29595 17.56376 1.000 55.26681 39 PRO C CA 1
ATOM 1611 C C . PRO C 1 19 ? 18.63662 -21.52850 17.27260 1.000 51.49387 39 PRO C C 1
ATOM 1612 O O . PRO C 1 19 ? 17.63574 -21.40618 16.56724 1.000 36.04604 39 PRO C O 1
ATOM 1616 N N . LEU C 1 20 ? 19.04898 -22.67924 17.80225 1.000 38.87451 40 LEU C N 1
ATOM 1617 C CA . LEU C 1 20 ? 18.45502 -23.96997 17.49953 1.000 36.17250 40 LEU C CA 1
ATOM 1618 C C . LEU C 1 20 ? 18.06607 -24.66815 18.79234 1.000 41.53887 40 LEU C C 1
ATOM 1619 O O . LEU C 1 20 ? 18.81384 -24.63490 19.77487 1.000 44.69563 40 LEU C O 1
ATOM 1624 N N . SER C 1 21 ? 16.90598 -25.32030 18.78059 1.000 33.36341 41 SER C N 1
ATOM 1625 C CA . SER C 1 21 ? 16.41774 -26.05188 19.94159 1.000 29.41116 41 SER C CA 1
ATOM 1626 C C . SER C 1 21 ? 16.01323 -27.45737 19.52943 1.000 26.41297 41 SER C C 1
ATOM 1627 O O . SER C 1 21 ? 15.27372 -27.63641 18.55606 1.000 28.24255 41 SER C O 1
ATOM 1630 N N . GLU C 1 22 ? 16.52413 -28.44849 20.25249 1.000 26.82835 42 GLU C N 1
ATOM 1631 C CA . GLU C 1 22 ? 16.03283 -29.81570 20.14281 1.000 25.53313 42 GLU C CA 1
ATOM 1632 C C . GLU C 1 22 ? 14.86769 -29.96669 21.10289 1.000 24.82088 42 GLU C C 1
ATOM 1633 O O . GLU C 1 22 ? 15.01697 -29.73139 22.30502 1.000 24.77676 42 GLU C O 1
ATOM 1639 N N . LEU C 1 23 ? 13.71524 -30.35155 20.57494 1.000 21.85797 43 LEU C N 1
ATOM 1640 C CA . LEU C 1 23 ? 12.50362 -30.46304 21.36630 1.000 20.51682 43 LEU C CA 1
ATOM 1641 C C . LEU C 1 23 ? 11.95002 -31.87286 21.27596 1.000 20.75153 43 LEU C C 1
ATOM 1642 O O . LEU C 1 23 ? 12.08736 -32.55281 20.25956 1.000 19.99850 43 LEU C O 1
ATOM 1647 N N . THR C 1 24 ? 11.30676 -32.29515 22.35108 1.000 19.07708 44 THR C N 1
ATOM 1648 C CA . THR C 1 24 ? 10.59428 -33.55952 22.40376 1.000 18.43236 44 THR C CA 1
ATOM 1649 C C . THR C 1 24 ? 9.12400 -33.22811 22.62340 1.000 17.32213 44 THR C C 1
ATOM 1650 O O . THR C 1 24 ? 8.77077 -32.61063 23.63337 1.000 19.26138 44 THR C O 1
ATOM 1654 N N . ILE C 1 25 ? 8.27273 -33.58928 21.66934 1.000 17.00651 45 ILE C N 1
ATOM 1655 C CA . ILE C 1 25 ? 6.84702 -33.29874 21.77791 1.000 16.87391 45 ILE C CA 1
ATOM 1656 C C . ILE C 1 25 ? 6.12734 -34.58846 22.13187 1.000 16.68225 45 ILE C C 1
ATOM 1657 O O . ILE C 1 25 ? 6.16566 -35.55753 21.36863 1.000 17.22136 45 ILE C O 1
ATOM 1662 N N . SER C 1 26 ? 5.47919 -34.60226 23.28880 1.000 15.03398 46 SER C N 1
ATOM 1663 C CA . SER C 1 26 ? 4.87607 -35.82646 23.78061 1.000 15.30938 46 SER C CA 1
ATOM 1664 C C . SER C 1 26 ? 3.67548 -36.18448 22.91825 1.000 15.82401 46 SER C C 1
ATOM 1665 O O . SER C 1 26 ? 3.12766 -35.32790 22.21496 1.000 17.20910 46 SER C O 1
ATOM 1668 N N . PRO C 1 27 ? 3.22864 -37.43537 22.97914 1.000 17.28774 47 PRO C N 1
ATOM 1669 C CA . PRO C 1 27 ? 2.01278 -37.81154 22.25268 1.000 14.08848 47 PRO C CA 1
ATOM 1670 C C . PRO C 1 27 ? 0.83137 -36.93684 22.65902 1.000 14.23239 47 PRO C C 1
ATOM 1671 O O . PRO C 1 27 ? 0.63010 -36.62878 23.83901 1.000 15.78854 47 PRO C O 1
ATOM 1675 N N . HIS C 1 28 ? 0.04200 -36.54153 21.65115 1.000 15.51222 48 HIS C N 1
ATOM 1676 C CA . HIS C 1 28 ? -1.16632 -35.72820 21.85536 1.000 13.08708 48 HIS C CA 1
ATOM 1677 C C . HIS C 1 28 ? -0.87056 -34.47590 22.66369 1.000 15.61306 48 HIS C C 1
ATOM 1678 O O . HIS C 1 28 ? -1.66558 -34.06238 23.51042 1.000 17.53691 48 HIS C O 1
ATOM 1685 N N . ALA C 1 29 ? 0.29024 -33.87817 22.41993 1.000 13.62335 49 ALA C N 1
ATOM 1686 C CA . ALA C 1 29 ? 0.70699 -32.71780 23.19968 1.000 14.30260 49 ALA C CA 1
ATOM 1687 C C . ALA C 1 29 ? 1.28991 -31.66817 22.26401 1.000 13.38153 49 ALA C C 1
ATOM 1688 O O . ALA C 1 29 ? 1.16951 -31.75129 21.03555 1.000 15.23594 49 ALA C O 1
ATOM 1690 N N . SER C 1 30 ? 1.89614 -30.64588 22.84957 1.000 15.22660 50 SER C N 1
ATOM 1691 C CA . SER C 1 30 ? 2.44206 -29.54530 22.07137 1.000 14.75699 50 SER C CA 1
ATOM 1692 C C . SER C 1 30 ? 3.64351 -28.98649 22.81537 1.000 15.83584 50 SER C C 1
ATOM 1693 O O . SER C 1 30 ? 3.86807 -29.28994 23.98909 1.000 17.13950 50 SER C O 1
ATOM 1696 N N . VAL C 1 31 ? 4.42626 -28.16898 22.11548 1.000 14.69747 51 VAL C N 1
ATOM 1697 C CA . VAL C 1 31 ? 5.50204 -27.41295 22.74210 1.000 15.06082 51 VAL C CA 1
ATOM 1698 C C . VAL C 1 31 ? 5.43670 -25.99880 22.19998 1.000 16.54704 51 VAL C C 1
ATOM 1699 O O . VAL C 1 31 ? 5.09207 -25.77585 21.03694 1.000 14.94391 51 VAL C O 1
ATOM 1703 N N . GLU C 1 32 ? 5.77006 -25.02943 23.04762 1.000 14.71655 52 GLU C N 1
ATOM 1704 C CA . GLU C 1 32 ? 6.02016 -23.68786 22.53622 1.000 13.93980 52 GLU C CA 1
ATOM 1705 C C . GLU C 1 32 ? 7.52419 -23.42666 22.47630 1.000 15.54043 52 GLU C C 1
ATOM 1706 O O . GLU C 1 32 ? 8.29587 -23.97821 23.26732 1.000 17.33732 52 GLU C O 1
ATOM 1712 N N . VAL C 1 33 ? 7.94506 -22.61788 21.50451 1.000 14.90110 53 VAL C N 1
ATOM 1713 C CA . VAL C 1 33 ? 9.36498 -22.31174 21.34018 1.000 16.33676 53 VAL C CA 1
ATOM 1714 C C . VAL C 1 33 ? 9.51737 -20.89096 20.80709 1.000 16.68441 53 VAL C C 1
ATOM 1715 O O . VAL C 1 33 ? 8.67238 -20.38584 20.06290 1.000 16.59856 53 VAL C O 1
ATOM 1719 N N . PHE C 1 34 ? 10.60419 -20.24486 21.22671 1.000 15.57131 54 PHE C N 1
ATOM 1720 C CA . PHE C 1 34 ? 11.00866 -18.91274 20.77590 1.000 14.26040 54 PHE C CA 1
ATOM 1721 C C . PHE C 1 34 ? 9.89152 -17.89640 20.99821 1.000 16.35037 54 PHE C C 1
ATOM 1722 O O . PHE C 1 34 ? 9.43235 -17.21847 20.08074 1.000 16.87924 54 PHE C O 1
ATOM 1730 N N . ARG C 1 35 ? 9.48452 -17.78694 22.25770 1.000 13.71944 55 ARG C N 1
ATOM 1731 C CA . ARG C 1 35 ? 8.58648 -16.71222 22.66867 1.000 14.30109 55 ARG C CA 1
ATOM 1732 C C . ARG C 1 35 ? 9.40481 -15.43907 22.84391 1.000 16.19410 55 ARG C C 1
ATOM 1733 O O . ARG C 1 35 ? 10.30802 -15.39526 23.69040 1.000 15.60439 55 ARG C O 1
ATOM 1741 N N . ILE C 1 36 ? 9.10837 -14.41516 22.03971 1.000 13.54806 56 ILE C N 1
ATOM 1742 C CA . ILE C 1 36 ? 9.94789 -13.22403 21.93445 1.000 12.29274 56 ILE C CA 1
ATOM 1743 C C . ILE C 1 36 ? 9.09198 -11.98795 22.17614 1.000 12.81316 56 ILE C C 1
ATOM 1744 O O . ILE C 1 36 ? 8.11460 -11.75449 21.45401 1.000 14.43027 56 ILE C O 1
ATOM 1749 N N . ASP C 1 37 ? 9.45723 -11.20305 23.19096 1.000 14.30187 57 ASP C N 1
ATOM 1750 C CA . ASP C 1 37 ? 8.77848 -9.95989 23.54635 1.000 13.72036 57 ASP C CA 1
ATOM 1751 C C . ASP C 1 37 ? 9.65072 -8.77909 23.14352 1.000 15.15833 57 ASP C C 1
ATOM 1752 O O . ASP C 1 37 ? 10.79308 -8.66259 23.60638 1.000 16.29455 57 ASP C O 1
ATOM 1757 N N . THR C 1 38 ? 9.09882 -7.87599 22.32745 1.000 14.87668 58 THR C N 1
ATOM 1758 C CA . THR C 1 38 ? 9.72383 -6.57714 22.05616 1.000 14.18465 58 THR C CA 1
ATOM 1759 C C . THR C 1 38 ? 8.62521 -5.54722 22.28425 1.000 15.03491 58 THR C C 1
ATOM 1760 O O . THR C 1 38 ? 8.01184 -5.04701 21.32969 1.000 14.68893 58 THR C O 1
ATOM 1764 N N . PRO C 1 39 ? 8.33728 -5.21687 23.54832 1.000 15.75948 59 PRO C N 1
ATOM 1765 C CA . PRO C 1 39 ? 7.10044 -4.47589 23.84297 1.000 17.04607 59 PRO C CA 1
ATOM 1766 C C . PRO C 1 39 ? 7.14438 -2.99678 23.51790 1.000 19.56428 59 PRO C C 1
ATOM 1767 O O . PRO C 1 39 ? 6.06994 -2.38822 23.39955 1.000 23.22872 59 PRO C O 1
ATOM 1771 N N . ILE C 1 40 ? 8.32199 -2.38983 23.38228 1.000 17.40787 60 ILE C N 1
ATOM 1772 C CA . ILE C 1 40 ? 8.39845 -0.93582 23.22019 1.000 18.86164 60 ILE C CA 1
ATOM 1773 C C . ILE C 1 40 ? 8.37940 -0.54000 21.75095 1.000 19.43137 60 ILE C C 1
ATOM 1774 O O . ILE C 1 40 ? 7.66705 0.39333 21.36703 1.000 23.10453 60 ILE C O 1
ATOM 1779 N N . ILE C 1 41 ? 9.14832 -1.23845 20.91507 1.000 19.19328 61 ILE C N 1
ATOM 1780 C CA . ILE C 1 41 ? 9.18453 -0.97852 19.48490 1.000 21.07219 61 ILE C CA 1
ATOM 1781 C C . ILE C 1 41 ? 9.02178 -2.33306 18.80616 1.000 19.69850 61 ILE C C 1
ATOM 1782 O O . ILE C 1 41 ? 9.79729 -3.25456 19.07812 1.000 19.45418 61 ILE C O 1
ATOM 1787 N N . PRO C 1 42 ? 8.04057 -2.51086 17.93568 1.000 19.58748 62 PRO C N 1
ATOM 1788 C CA . PRO C 1 42 ? 7.87413 -3.81213 17.29120 1.000 18.37503 62 PRO C CA 1
ATOM 1789 C C . PRO C 1 42 ? 9.01119 -4.06277 16.30926 1.000 17.46271 62 PRO C C 1
ATOM 1790 O O . PRO C 1 42 ? 9.56413 -3.14030 15.70445 1.000 21.22603 62 PRO C O 1
ATOM 1794 N N . GLU C 1 43 ? 9.39010 -5.32752 16.19252 1.000 16.83763 63 GLU C N 1
ATOM 1795 C CA . GLU C 1 43 ? 10.55493 -5.71442 15.41553 1.000 16.33134 63 GLU C CA 1
ATOM 1796 C C . GLU C 1 43 ? 10.20617 -6.90550 14.54232 1.000 17.97064 63 GLU C C 1
ATOM 1797 O O . GLU C 1 43 ? 9.24617 -7.63960 14.80356 1.000 18.27141 63 GLU C O 1
ATOM 1803 N N . SER C 1 44 ? 10.99784 -7.07790 13.48640 1.000 17.80272 64 SER C N 1
ATOM 1804 C CA . SER C 1 44 ? 10.85397 -8.25473 12.65200 1.000 17.09765 64 SER C CA 1
ATOM 1805 C C . SER C 1 44 ? 11.05926 -9.51613 13.48031 1.000 23.03516 64 SER C C 1
ATOM 1806 O O . SER C 1 44 ? 11.60746 -9.48459 14.58409 1.000 18.72489 64 SER C O 1
ATOM 1809 N N . ARG C 1 45 ? 10.58495 -10.63580 12.94279 1.000 15.07738 65 ARG C N 1
ATOM 1810 C CA . ARG C 1 45 ? 10.74567 -11.92600 13.59597 1.000 18.39113 65 ARG C CA 1
ATOM 1811 C C . ARG C 1 45 ? 11.29440 -12.91253 12.58245 1.000 18.47964 65 ARG C C 1
ATOM 1812 O O . ARG C 1 45 ? 10.88566 -12.90892 11.41594 1.000 19.60270 65 ARG C O 1
ATOM 1820 N N . LYS C 1 46 ? 12.24303 -13.73343 13.02389 1.000 15.16181 66 LYS C N 1
ATOM 1821 C CA . LYS C 1 46 ? 12.79765 -14.75684 12.15333 1.000 16.37487 66 LYS C CA 1
ATOM 1822 C C . LYS C 1 46 ? 11.80553 -15.89701 11.94585 1.000 19.63556 66 LYS C C 1
ATOM 1823 O O . LYS C 1 46 ? 10.93866 -16.15562 12.78156 1.000 18.12992 66 LYS C O 1
ATOM 1829 N N . SER C 1 47 ? 11.94055 -16.57132 10.80828 1.000 20.77135 67 SER C N 1
ATOM 1830 C CA . SER C 1 47 ? 11.10051 -17.70652 10.46126 1.000 23.02154 67 SER C CA 1
ATOM 1831 C C . SER C 1 47 ? 11.61537 -18.96547 11.15829 1.000 24.49027 67 SER C C 1
ATOM 1832 O O . SER C 1 47 ? 12.69240 -18.97464 11.74592 1.000 20.68810 67 SER C O 1
ATOM 1835 N N . LEU C 1 48 ? 10.83062 -20.04336 11.10346 1.000 17.58145 68 LEU C N 1
ATOM 1836 C CA . LEU C 1 48 ? 11.11720 -21.25024 11.87740 1.000 17.94083 68 LEU C CA 1
ATOM 1837 C C . LEU C 1 48 ? 11.37327 -22.41959 10.94617 1.000 19.71152 68 LEU C C 1
ATOM 1838 O O . LEU C 1 48 ? 10.46978 -22.82653 10.20752 1.000 21.54859 68 LEU C O 1
ATOM 1843 N N . ARG C 1 49 ? 12.58309 -22.97899 11.00239 1.000 18.68269 69 ARG C N 1
ATOM 1844 C CA . ARG C 1 49 ? 12.88021 -24.23264 10.31881 1.000 19.39103 69 ARG C CA 1
ATOM 1845 C C . ARG C 1 49 ? 12.58998 -25.37092 11.28204 1.000 19.41780 69 ARG C C 1
ATOM 1846 O O . ARG C 1 49 ? 13.12177 -25.39223 12.39401 1.000 19.93813 69 ARG C O 1
ATOM 1854 N N . VAL C 1 50 ? 11.74967 -26.31290 10.85208 1.000 18.01069 70 VAL C N 1
ATOM 1855 C CA . VAL C 1 50 ? 11.33462 -27.44851 11.66349 1.000 17.31132 70 VAL C CA 1
ATOM 1856 C C . VAL C 1 50 ? 11.75254 -28.72350 10.95152 1.000 19.21875 70 VAL C C 1
ATOM 1857 O O . VAL C 1 50 ? 11.42752 -28.91445 9.77222 1.000 19.82639 70 VAL C O 1
ATOM 1861 N N . VAL C 1 51 ? 12.48392 -29.58489 11.65208 1.000 19.25556 71 VAL C N 1
ATOM 1862 C CA . VAL C 1 51 ? 12.81655 -30.91434 11.14522 1.000 20.45478 71 VAL C CA 1
ATOM 1863 C C . VAL C 1 51 ? 12.14127 -31.92716 12.05418 1.000 21.98547 71 VAL C C 1
ATOM 1864 O O . VAL C 1 51 ? 12.40977 -31.95541 13.26121 1.000 20.95672 71 VAL C O 1
ATOM 1868 N N . ASN C 1 52 ? 11.27082 -32.75714 11.47956 1.000 19.38282 72 ASN C N 1
ATOM 1869 C CA . ASN C 1 52 ? 10.60153 -33.83346 12.21174 1.000 18.83214 72 ASN C CA 1
ATOM 1870 C C . ASN C 1 52 ? 11.37809 -35.11687 11.97242 1.000 20.69216 72 ASN C C 1
ATOM 1871 O O . ASN C 1 52 ? 11.30902 -35.68898 10.88085 1.000 23.80228 72 ASN C O 1
ATOM 1876 N N . THR C 1 53 ? 12.11733 -35.57625 12.98531 1.000 20.50205 73 THR C N 1
ATOM 1877 C CA . THR C 1 53 ? 12.92297 -36.77520 12.79810 1.000 19.59830 73 THR C CA 1
ATOM 1878 C C . THR C 1 53 ? 12.14653 -38.05067 13.09318 1.000 23.93336 73 THR C C 1
ATOM 1879 O O . THR C 1 53 ? 12.72182 -39.13974 12.99307 1.000 29.51025 73 THR C O 1
ATOM 1883 N N . GLY C 1 54 ? 10.85234 -37.93771 13.40252 1.000 21.23957 74 GLY C N 1
ATOM 1884 C CA . GLY C 1 54 ? 10.03768 -39.04126 13.88271 1.000 21.41776 74 GLY C CA 1
ATOM 1885 C C . GLY C 1 54 ? 9.96652 -38.99739 15.39251 1.000 18.44325 74 GLY C C 1
ATOM 1886 O O . GLY C 1 54 ? 10.55532 -38.12256 16.03023 1.000 22.36710 74 GLY C O 1
ATOM 1887 N N . LEU C 1 55 ? 9.25891 -39.96401 15.99402 1.000 20.79216 75 LEU C N 1
ATOM 1888 C CA . LEU C 1 55 ? 8.51699 -41.02165 15.29883 1.000 19.66273 75 LEU C CA 1
ATOM 1889 C C . LEU C 1 55 ? 7.13578 -40.59137 14.82227 1.000 17.21335 75 LEU C C 1
ATOM 1890 O O . LEU C 1 55 ? 6.53103 -41.27095 13.98406 1.000 19.51884 75 LEU C O 1
ATOM 1895 N N . ALA C 1 56 ? 6.64212 -39.48113 15.36746 1.000 18.42339 76 ALA C N 1
ATOM 1896 C CA . ALA C 1 56 ? 5.34893 -38.95423 14.95328 1.000 17.61326 76 ALA C CA 1
ATOM 1897 C C . ALA C 1 56 ? 5.30286 -38.79206 13.44116 1.000 19.15965 76 ALA C C 1
ATOM 1898 O O . ALA C 1 56 ? 6.23101 -38.25160 12.83413 1.000 21.28613 76 ALA C O 1
ATOM 1900 N N . ASN C 1 57 ? 4.21953 -39.26869 12.83145 1.000 19.23759 77 ASN C N 1
ATOM 1901 C CA . ASN C 1 57 ? 4.12694 -39.20419 11.38150 1.000 21.24415 77 ASN C CA 1
ATOM 1902 C C . ASN C 1 57 ? 4.02079 -37.77658 10.87470 1.000 20.87202 77 ASN C C 1
ATOM 1903 O O . ASN C 1 57 ? 4.32469 -37.53097 9.70183 1.000 22.41802 77 ASN C O 1
ATOM 1908 N N . SER C 1 58 ? 3.58357 -36.84167 11.72011 1.000 17.04489 78 SER C N 1
ATOM 1909 C CA . SER C 1 58 ? 3.43948 -35.44671 11.32994 1.000 17.39229 78 SER C CA 1
ATOM 1910 C C . SER C 1 58 ? 3.36159 -34.59392 12.58324 1.000 17.86657 78 SER C C 1
ATOM 1911 O O . SER C 1 58 ? 2.85736 -35.03936 13.61867 1.000 17.57199 78 SER C O 1
ATOM 1914 N N . VAL C 1 59 ? 3.85194 -33.35571 12.47596 1.000 16.00082 79 VAL C N 1
ATOM 1915 C CA . VAL C 1 59 ? 3.59188 -32.32784 13.47875 1.000 14.89855 79 VAL C CA 1
ATOM 1916 C C . VAL C 1 59 ? 3.16130 -31.07088 12.73925 1.000 15.01302 79 VAL C C 1
ATOM 1917 O O . VAL C 1 59 ? 3.48879 -30.86881 11.57204 1.000 17.45021 79 VAL C O 1
ATOM 1921 N N . THR C 1 60 ? 2.42865 -30.20443 13.43800 1.000 14.51118 80 THR C N 1
ATOM 1922 C CA . THR C 1 60 ? 1.97959 -28.94458 12.84665 1.000 14.18380 80 THR C CA 1
ATOM 1923 C C . THR C 1 60 ? 2.58907 -27.79615 13.63626 1.000 13.17768 80 THR C C 1
ATOM 1924 O O . THR C 1 60 ? 2.40562 -27.71785 14.85869 1.000 15.50736 80 THR C O 1
ATOM 1928 N N . ALA C 1 61 ? 3.35605 -26.95215 12.95268 1.000 14.48963 81 ALA C N 1
ATOM 1929 C CA . ALA C 1 61 ? 3.96468 -25.76563 13.55416 1.000 13.21218 81 ALA C CA 1
ATOM 1930 C C . ALA C 1 61 ? 3.13015 -24.54129 13.20436 1.000 14.43725 81 ALA C C 1
ATOM 1931 O O . ALA C 1 61 ? 2.77709 -24.34376 12.03650 1.000 15.10655 81 ALA C O 1
ATOM 1933 N N . LYS C 1 62 ? 2.82669 -23.71322 14.20314 1.000 13.58709 82 LYS C N 1
ATOM 1934 C CA . LYS C 1 62 ? 2.08690 -22.48018 13.96050 1.000 13.48264 82 LYS C CA 1
ATOM 1935 C C . LYS C 1 62 ? 2.85081 -21.27633 14.49504 1.000 13.03179 82 LYS C C 1
ATOM 1936 O O . LYS C 1 62 ? 3.53971 -21.35775 15.51755 1.000 13.63742 82 LYS C O 1
ATOM 1942 N N . PHE C 1 63 ? 2.71746 -20.15238 13.79195 1.000 13.86236 83 PHE C N 1
ATOM 1943 C CA . PHE C 1 63 ? 3.22844 -18.87486 14.27035 1.000 13.16403 83 PHE C CA 1
ATOM 1944 C C . PHE C 1 63 ? 2.10656 -18.11580 14.94803 1.000 12.87802 83 PHE C C 1
ATOM 1945 O O . PHE C 1 63 ? 1.02691 -17.98489 14.37876 1.000 15.06025 83 PHE C O 1
ATOM 1953 N N . TYR C 1 64 ? 2.36562 -17.61431 16.16121 1.000 13.28750 84 TYR C N 1
ATOM 1954 C CA . TYR C 1 64 ? 1.39670 -16.83813 16.92556 1.000 12.47687 84 TYR C CA 1
ATOM 1955 C C . TYR C 1 64 ? 1.96321 -15.46394 17.24997 1.000 13.25135 84 TYR C C 1
ATOM 1956 O O . TYR C 1 64 ? 3.16630 -15.30458 17.49608 1.000 15.12825 84 TYR C O 1
ATOM 1965 N N . TRP C 1 65 ? 1.09845 -14.45758 17.26574 1.000 12.43615 85 TRP C N 1
ATOM 1966 C CA . TRP C 1 65 ? 1.51499 -13.11921 17.66096 1.000 12.98943 85 TRP C CA 1
ATOM 1967 C C . TRP C 1 65 ? 0.48754 -12.52893 18.61742 1.000 12.71726 85 TRP C C 1
ATOM 1968 O O . TRP C 1 65 ? -0.64747 -13.00346 18.71996 1.000 13.11404 85 TRP C O 1
ATOM 1979 N N . SER C 1 66 ? 0.87816 -11.46561 19.31512 1.000 13.17476 86 SER C N 1
ATOM 1980 C CA . SER C 1 66 ? -0.06250 -10.80974 20.21626 1.000 14.97734 86 SER C CA 1
ATOM 1981 C C . SER C 1 66 ? 0.26868 -9.32706 20.30752 1.000 13.92141 86 SER C C 1
ATOM 1982 O O . SER C 1 66 ? 1.20010 -8.83712 19.66933 1.000 14.66817 86 SER C O 1
ATOM 1985 N N . HIS C 1 67 ? -0.51359 -8.61361 21.11756 1.000 14.00381 87 HIS C N 1
ATOM 1986 C CA . HIS C 1 67 ? -0.33396 -7.18822 21.33592 1.000 14.84730 87 HIS C CA 1
ATOM 1987 C C . HIS C 1 67 ? -0.66411 -6.88046 22.78711 1.000 14.96784 87 HIS C C 1
ATOM 1988 O O . HIS C 1 67 ? -1.04095 -7.77168 23.56061 1.000 15.56519 87 HIS C O 1
ATOM 1995 N N . SER C 1 68 ? -0.53787 -5.60804 23.15682 1.000 16.27908 88 SER C N 1
ATOM 1996 C CA . SER C 1 68 ? -0.57320 -5.23388 24.56956 1.000 18.53314 88 SER C CA 1
ATOM 1997 C C . SER C 1 68 ? -1.98186 -5.11840 25.15320 1.000 16.77907 88 SER C C 1
ATOM 1998 O O . SER C 1 68 ? -2.10385 -4.89750 26.36208 1.000 21.28026 88 SER C O 1
ATOM 2001 N N . PHE C 1 69 ? -3.03785 -5.25854 24.35713 1.000 15.57402 89 PHE C N 1
ATOM 2002 C CA . PHE C 1 69 ? -4.39633 -5.09306 24.86172 1.000 15.72719 89 PHE C CA 1
ATOM 2003 C C . PHE C 1 69 ? -5.11745 -6.40624 25.12020 1.000 15.35868 89 PHE C C 1
ATOM 2004 O O . PHE C 1 69 ? -6.30057 -6.38352 25.47822 1.000 17.51476 89 PHE C O 1
ATOM 2012 N N . THR C 1 70 ? -4.45372 -7.54307 24.91828 1.000 14.81427 90 THR C N 1
ATOM 2013 C CA . THR C 1 70 ? -5.10636 -8.83408 25.08153 1.000 15.29131 90 THR C CA 1
ATOM 2014 C C . THR C 1 70 ? -4.07620 -9.83154 25.56971 1.000 16.89760 90 THR C C 1
ATOM 2015 O O . THR C 1 70 ? -2.87410 -9.63748 25.37980 1.000 17.81264 90 THR C O 1
ATOM 2019 N N . SER C 1 71 ? -4.55343 -10.88893 26.23616 1.000 16.66630 91 SER C N 1
ATOM 2020 C CA . SER C 1 71 ? -3.69507 -12.04279 26.45950 1.000 16.16148 91 SER C CA 1
ATOM 2021 C C . SER C 1 71 ? -3.78025 -13.07163 25.33974 1.000 14.54175 91 SER C C 1
ATOM 2022 O O . SER C 1 71 ? -2.94064 -13.98077 25.30644 1.000 16.89744 91 SER C O 1
ATOM 2025 N N . GLU C 1 72 ? -4.72236 -12.92303 24.40680 1.000 14.86738 92 GLU C N 1
ATOM 2026 C CA . GLU C 1 72 ? -4.88448 -13.88446 23.31630 1.000 14.61476 92 GLU C CA 1
ATOM 2027 C C . GLU C 1 72 ? -3.69417 -13.89582 22.36270 1.000 15.10104 92 GLU C C 1
ATOM 2028 O O . GLU C 1 72 ? -3.10741 -12.85485 22.05780 1.000 14.90823 92 GLU C O 1
ATOM 2034 N N . TRP C 1 73 ? -3.36548 -15.08752 21.86223 1.000 12.97887 93 TRP C N 1
ATOM 2035 C CA . TRP C 1 73 ? -2.39077 -15.26491 20.79617 1.000 13.99432 93 TRP C CA 1
ATOM 2036 C C . TRP C 1 73 ? -3.13836 -15.55262 19.50182 1.000 12.99365 93 TRP C C 1
ATOM 2037 O O . TRP C 1 73 ? -4.07757 -16.34828 19.49525 1.000 14.75981 93 TRP C O 1
ATOM 2048 N N . PHE C 1 74 ? -2.72536 -14.90274 18.41359 1.000 13.06625 94 PHE C N 1
ATOM 2049 C CA . PHE C 1 74 ? -3.39814 -15.02059 17.12488 1.000 12.98940 94 PHE C CA 1
ATOM 2050 C C . PHE C 1 74 ? -2.53194 -15.79438 16.14087 1.000 13.65734 94 PHE C C 1
ATOM 2051 O O . PHE C 1 74 ? -1.33544 -15.52433 16.00738 1.000 13.92866 94 PHE C O 1
ATOM 2059 N N . GLU C 1 75 ? -3.14625 -16.74197 15.43838 1.000 16.34223 95 GLU C N 1
ATOM 2060 C CA . GLU C 1 75 ? -2.41343 -17.57225 14.49799 1.000 18.37769 95 GLU C CA 1
ATOM 2061 C C . GLU C 1 75 ? -2.23209 -16.83362 13.17858 1.000 18.76318 95 GLU C C 1
ATOM 2062 O O . GLU C 1 75 ? -3.18674 -16.24773 12.64372 1.000 17.33848 95 GLU C O 1
ATOM 2068 N N . SER C 1 76 ? -1.00155 -16.87134 12.64390 1.000 14.27896 96 SER C N 1
ATOM 2069 C CA . SER C 1 76 ? -0.72977 -16.28695 11.34653 1.000 15.62325 96 SER C CA 1
ATOM 2070 C C . SER C 1 76 ? 0.35795 -17.10827 10.65237 1.000 25.82402 96 SER C C 1
ATOM 2071 O O . SER C 1 76 ? 1.46787 -16.64852 10.39079 1.000 24.10541 96 SER C O 1
ATOM 2074 N N . GLY C 1 77 ? 0.02133 -18.34927 10.33660 1.000 19.73849 97 GLY C N 1
ATOM 2075 C CA . GLY C 1 77 ? 0.89281 -19.20626 9.56025 1.000 21.20574 97 GLY C CA 1
ATOM 2076 C C . GLY C 1 77 ? 0.95480 -20.58731 10.16336 1.000 17.02778 97 GLY C C 1
ATOM 2077 O O . GLY C 1 77 ? 1.06970 -20.71928 11.38066 1.000 17.20540 97 GLY C O 1
ATOM 2078 N N . SER C 1 78 ? 0.87675 -21.62415 9.32338 1.000 17.34467 98 SER C N 1
ATOM 2079 C CA . SER C 1 78 ? 0.86336 -22.99543 9.80674 1.000 16.93011 98 SER C CA 1
ATOM 2080 C C . SER C 1 78 ? 1.48405 -23.88078 8.73233 1.000 21.58189 98 SER C C 1
ATOM 2081 O O . SER C 1 78 ? 1.26227 -23.66002 7.53755 1.000 23.53406 98 SER C O 1
ATOM 2084 N N . ILE C 1 79 ? 2.30180 -24.84649 9.15385 1.000 18.63482 99 ILE C N 1
ATOM 2085 C CA . ILE C 1 79 ? 2.86194 -25.85058 8.25438 1.000 16.27524 99 ILE C CA 1
ATOM 2086 C C . ILE C 1 79 ? 2.76371 -27.21520 8.91794 1.000 16.03694 99 ILE C C 1
ATOM 2087 O O . ILE C 1 79 ? 2.85360 -27.34375 10.14430 1.000 16.31010 99 ILE C O 1
ATOM 2092 N N . ASP C 1 80 ? 2.58351 -28.24374 8.09383 1.000 16.23863 100 ASP C N 1
ATOM 2093 C CA . ASP C 1 80 ? 2.63172 -29.62180 8.55683 1.000 16.79986 100 ASP C CA 1
ATOM 2094 C C . ASP C 1 80 ? 3.98118 -30.19076 8.14751 1.000 18.13377 100 ASP C C 1
ATOM 2095 O O . ASP C 1 80 ? 4.39772 -30.02143 6.99561 1.000 21.02538 100 ASP C O 1
ATOM 2100 N N . VAL C 1 81 ? 4.65276 -30.86481 9.07812 1.000 16.16680 101 VAL C N 1
ATOM 2101 C CA . VAL C 1 81 ? 5.98467 -31.41128 8.83720 1.000 17.38819 101 VAL C CA 1
ATOM 2102 C C . VAL C 1 81 ? 5.92021 -32.91593 9.08956 1.000 16.48954 101 VAL C C 1
ATOM 2103 O O . VAL C 1 81 ? 5.81623 -33.36294 10.24249 1.000 17.62656 101 VAL C O 1
ATOM 2107 N N . GLY C 1 82 ? 5.96261 -33.69259 8.01249 1.000 18.00808 102 GLY C N 1
ATOM 2108 C CA . GLY C 1 82 ? 5.91098 -35.13603 8.11957 1.000 18.38124 102 GLY C CA 1
ATOM 2109 C C . GLY C 1 82 ? 7.21407 -35.74926 8.58915 1.000 20.64960 102 GLY C C 1
ATOM 2110 O O . GLY C 1 82 ? 8.24601 -35.09561 8.73350 1.000 20.78763 102 GLY C O 1
ATOM 2111 N N . LEU C 1 83 ? 7.17109 -37.05979 8.81424 1.000 26.46359 103 LEU C N 1
ATOM 2112 C CA . LEU C 1 83 ? 8.35447 -37.73386 9.31991 1.000 23.32354 103 LEU C CA 1
ATOM 2113 C C . LEU C 1 83 ? 9.46913 -37.65382 8.28561 1.000 22.78568 103 LEU C C 1
ATOM 2114 O O . LEU C 1 83 ? 9.26093 -37.92734 7.09860 1.000 25.97849 103 LEU C O 1
ATOM 2119 N N . GLY C 1 84 ? 10.64528 -37.23662 8.74211 1.000 22.06645 104 GLY C N 1
ATOM 2120 C CA . GLY C 1 84 ? 11.79190 -37.05347 7.88479 1.000 22.63098 104 GLY C CA 1
ATOM 2121 C C . GLY C 1 84 ? 11.77231 -35.79673 7.04563 1.000 23.81663 104 GLY C C 1
ATOM 2122 O O . GLY C 1 84 ? 12.62517 -35.64949 6.15985 1.000 30.53196 104 GLY C O 1
ATOM 2123 N N . GLU C 1 85 ? 10.82784 -34.89200 7.27815 1.000 23.23011 105 GLU C N 1
ATOM 2124 C CA . GLU C 1 85 ? 10.70823 -33.66724 6.50645 1.000 23.40592 105 GLU C CA 1
ATOM 2125 C C . GLU C 1 85 ? 11.38775 -32.50207 7.21256 1.000 22.10671 105 GLU C C 1
ATOM 2126 O O . GLU C 1 85 ? 11.54685 -32.47444 8.43820 1.000 23.80409 105 GLU C O 1
ATOM 2132 N N . ASP C 1 86 ? 11.75783 -31.51871 6.39904 1.000 23.05910 106 ASP C N 1
ATOM 2133 C CA . ASP C 1 86 ? 12.54375 -30.35774 6.80770 1.000 22.91523 106 ASP C CA 1
ATOM 2134 C C . ASP C 1 86 ? 11.92257 -29.17053 6.08850 1.000 21.17948 106 ASP C C 1
ATOM 2135 O O . ASP C 1 86 ? 12.06783 -29.04844 4.86827 1.000 24.63492 106 ASP C O 1
ATOM 2140 N N . LYS C 1 87 ? 11.21662 -28.30978 6.82873 1.000 20.81923 107 LYS C N 1
ATOM 2141 C CA . LYS C 1 87 ? 10.39940 -27.26548 6.22345 1.000 20.40407 107 LYS C CA 1
ATOM 2142 C C . LYS C 1 87 ? 10.53385 -25.96903 7.00786 1.000 19.49770 107 LYS C C 1
ATOM 2143 O O . LYS C 1 87 ? 10.75264 -25.97938 8.21751 1.000 22.23637 107 LYS C O 1
ATOM 2149 N N . VAL C 1 88 ? 10.36186 -24.84659 6.31858 1.000 19.84652 108 VAL C N 1
ATOM 2150 C CA . VAL C 1 88 ? 10.40805 -23.54250 6.96395 1.000 19.24032 108 VAL C CA 1
ATOM 2151 C C . VAL C 1 88 ? 8.99828 -22.98411 7.05356 1.000 18.95066 108 VAL C C 1
ATOM 2152 O O . VAL C 1 88 ? 8.27227 -22.93402 6.05214 1.000 22.32746 108 VAL C O 1
ATOM 2156 N N . LEU C 1 89 ? 8.61453 -22.57637 8.25838 1.000 17.86561 109 LEU C N 1
ATOM 2157 C CA . LEU C 1 89 ? 7.39254 -21.80830 8.48302 1.000 17.55863 109 LEU C CA 1
ATOM 2158 C C . LEU C 1 89 ? 7.72900 -20.33376 8.3059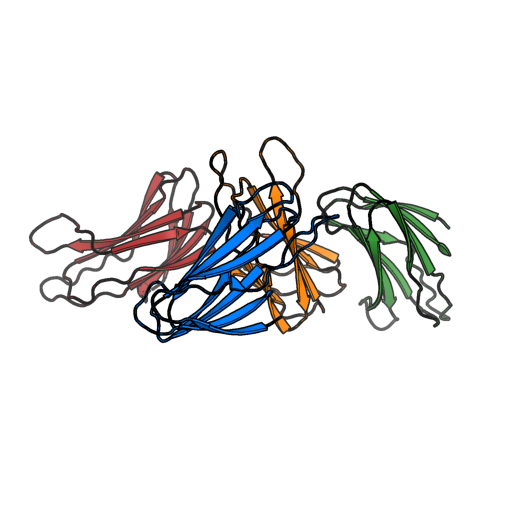1 1.000 20.14973 109 LEU C C 1
ATOM 2159 O O . LEU C 1 89 ? 8.40734 -19.74397 9.15331 1.000 20.00452 109 LEU C O 1
ATOM 2164 N N . ASN C 1 90 ? 7.25510 -19.74096 7.20813 1.000 20.69544 110 ASN C N 1
ATOM 2165 C CA . ASN C 1 90 ? 7.59821 -18.36471 6.85818 1.000 19.98260 110 ASN C CA 1
ATOM 2166 C C . ASN C 1 90 ? 6.71878 -17.42014 7.65419 1.000 23.28689 110 ASN C C 1
ATOM 2167 O O . ASN C 1 90 ? 5.49548 -17.41384 7.48426 1.000 24.88658 110 ASN C O 1
ATOM 2172 N N A VAL C 1 91 ? 7.31600 -16.64540 8.55058 0.312 18.13356 111 VAL C N 1
ATOM 2173 N N B VAL C 1 91 ? 7.34370 -16.63425 8.52664 0.688 18.17264 111 VAL C N 1
ATOM 2174 C CA A VAL C 1 91 ? 6.50873 -15.73472 9.35225 0.312 17.12525 111 VAL C CA 1
ATOM 2175 C CA B VAL C 1 91 ? 6.63794 -15.65479 9.36287 0.688 17.18164 111 VAL C CA 1
ATOM 2176 C C A VAL C 1 91 ? 6.16134 -14.53069 8.48422 0.312 17.99578 111 VAL C C 1
ATOM 2177 C C B VAL C 1 91 ? 6.19625 -14.48479 8.49204 0.688 18.00957 111 VAL C C 1
ATOM 2178 O O A VAL C 1 91 ? 6.92091 -14.17463 7.56920 0.312 19.42455 111 VAL C O 1
ATOM 2179 O O B VAL C 1 91 ? 6.94159 -14.09030 7.57140 0.688 19.40263 111 VAL C O 1
ATOM 2186 N N . PRO C 1 92 ? 5.00864 -13.90928 8.71510 1.000 17.86130 112 PRO C N 1
ATOM 2187 C CA . PRO C 1 92 ? 4.57845 -12.78093 7.88315 1.000 18.55176 112 PRO C CA 1
ATOM 2188 C C . PRO C 1 92 ? 5.60246 -11.65801 7.86854 1.000 19.36017 112 PRO C C 1
ATOM 2189 O O . PRO C 1 92 ? 6.27955 -11.40379 8.86751 1.000 20.26356 112 PRO C O 1
ATOM 2193 N N . SER C 1 93 ? 5.68179 -10.97186 6.72600 1.000 21.75800 113 SER C N 1
ATOM 2194 C CA . SER C 1 93 ? 6.57855 -9.82681 6.54428 1.000 21.39875 113 SER C CA 1
ATOM 2195 C C . SER C 1 93 ? 5.94821 -8.59623 7.17975 1.000 20.90374 113 SER C C 1
ATOM 2196 O O . SER C 1 93 ? 5.37636 -7.73661 6.50921 1.000 21.84791 113 SER C O 1
ATOM 2199 N N . ASN C 1 94 ? 6.08624 -8.51965 8.49611 1.000 19.62822 114 ASN C N 1
ATOM 2200 C CA . ASN C 1 94 ? 5.61945 -7.40058 9.30153 1.000 19.23104 114 ASN C CA 1
ATOM 2201 C C . ASN C 1 94 ? 6.45726 -7.39384 10.57828 1.000 18.42041 114 ASN C C 1
ATOM 2202 O O . ASN C 1 94 ? 7.31967 -8.25205 10.77347 1.000 20.23277 114 ASN C O 1
ATOM 2207 N N . SER C 1 95 ? 6.21864 -6.40317 11.43342 1.000 18.20064 115 SER C N 1
ATOM 2208 C CA . SER C 1 95 ? 6.89767 -6.30731 12.71982 1.000 17.68959 115 SER C CA 1
ATOM 2209 C C . SER C 1 95 ? 5.92963 -6.65764 13.83708 1.000 19.00268 115 SER C C 1
ATOM 2210 O O . SER C 1 95 ? 4.70793 -6.56279 13.67177 1.000 19.69222 115 SER C O 1
ATOM 2213 N N . PHE C 1 96 ? 6.49011 -7.09151 14.97660 1.000 16.95334 116 PHE C N 1
ATOM 2214 C CA . PHE C 1 96 ? 5.67234 -7.65823 16.03782 1.000 15.79602 116 PHE C CA 1
ATOM 2215 C C . PHE C 1 96 ? 6.12236 -7.17376 17.40096 1.000 15.98731 116 PHE C C 1
ATOM 2216 O O . PHE C 1 96 ? 7.30225 -6.91266 17.63098 1.000 16.48888 116 PHE C O 1
ATOM 2224 N N . TYR C 1 97 ? 5.14862 -7.06859 18.30847 1.000 15.97979 117 TYR C N 1
ATOM 2225 C CA . TYR C 1 97 ? 5.43398 -6.80272 19.71494 1.000 16.50429 117 TYR C CA 1
ATOM 2226 C C . TYR C 1 97 ? 5.65109 -8.08490 20.50217 1.000 16.06663 117 TYR C C 1
ATOM 2227 O O . TYR C 1 97 ? 6.52370 -8.13409 21.37118 1.000 16.50509 117 TYR C O 1
ATOM 2236 N N . TYR C 1 98 ? 4.84639 -9.11228 20.23833 1.000 15.49453 118 TYR C N 1
ATOM 2237 C CA . TYR C 1 98 ? 4.93141 -10.39039 20.93876 1.000 15.24706 118 TYR C CA 1
ATOM 2238 C C . TYR C 1 98 ? 4.73592 -11.50382 19.93020 1.000 15.29974 118 TYR C C 1
ATOM 2239 O O . TYR C 1 98 ? 3.86469 -11.39568 19.06378 1.000 14.32457 118 TYR C O 1
ATOM 2248 N N . SER C 1 99 ? 5.51710 -12.57919 20.06269 1.000 14.29417 119 SER C N 1
ATOM 2249 C CA . SER C 1 99 ? 5.39430 -13.70286 19.14068 1.000 13.75385 119 SER C CA 1
ATOM 2250 C C . SER C 1 99 ? 5.85288 -14.98210 19.82305 1.000 13.68924 119 SER C C 1
ATOM 2251 O O . SER C 1 99 ? 6.60148 -14.95076 20.79580 1.000 14.17975 119 SER C O 1
ATOM 2254 N N . LYS C 1 100 ? 5.37365 -16.11013 19.30206 1.000 14.80714 120 LYS C N 1
ATOM 2255 C CA . LYS C 1 100 ? 5.89474 -17.42458 19.67964 1.000 13.23588 120 LYS C CA 1
ATOM 2256 C C . LYS C 1 100 ? 5.48027 -18.42722 18.62009 1.000 14.00565 120 LYS C C 1
ATOM 2257 O O . LYS C 1 100 ? 4.58424 -18.17140 17.81632 1.000 13.80150 120 LYS C O 1
ATOM 2263 N N . PHE C 1 101 ? 6.14256 -19.57920 18.63438 1.000 13.22556 121 PHE C N 1
ATOM 2264 C CA . PHE C 1 101 ? 5.72484 -20.71342 17.82918 1.000 14.29774 121 PHE C CA 1
ATOM 2265 C C . PHE C 1 101 ? 5.17229 -21.78760 18.74542 1.000 12.54899 121 PHE C C 1
ATOM 2266 O O . PHE C 1 101 ? 5.65362 -21.96159 19.87187 1.000 15.34088 121 PHE C O 1
ATOM 2274 N N . VAL C 1 102 ? 4.14627 -22.49753 18.26802 1.000 13.66453 122 VAL C N 1
ATOM 2275 C CA . VAL C 1 102 ? 3.66324 -23.68542 18.96173 1.000 12.35216 122 VAL C CA 1
ATOM 2276 C C . VAL C 1 102 ? 3.68403 -24.82295 17.95941 1.000 14.11984 122 VAL C C 1
ATOM 2277 O O . VAL C 1 102 ? 3.22378 -24.65873 16.82343 1.000 15.14058 122 VAL C O 1
ATOM 2281 N N . ILE C 1 103 ? 4.21397 -25.97275 18.37287 1.000 13.29767 123 ILE C N 1
ATOM 2282 C CA . ILE C 1 103 ? 4.29605 -27.15603 17.51928 1.000 12.69823 123 ILE C CA 1
ATOM 2283 C C . ILE C 1 103 ? 3.43678 -28.23565 18.15187 1.000 13.86299 123 ILE C C 1
ATOM 2284 O O . ILE C 1 103 ? 3.65520 -28.60337 19.31472 1.000 13.85412 123 ILE C O 1
ATOM 2289 N N . TYR C 1 104 ? 2.44719 -28.70855 17.39540 1.000 12.75587 124 TYR C N 1
ATOM 2290 C CA . TYR C 1 104 ? 1.44596 -29.66582 17.85806 1.000 12.59092 124 TYR C CA 1
ATOM 2291 C C . TYR C 1 104 ? 1.77738 -31.05695 17.34709 1.000 15.19698 124 TYR C C 1
ATOM 2292 O O . TYR C 1 104 ? 2.01574 -31.24778 16.14949 1.000 15.78337 124 TYR C O 1
ATOM 2301 N N . ASN C 1 105 ? 1.77040 -32.02821 18.24973 1.000 15.61347 125 ASN C N 1
ATOM 2302 C CA . ASN C 1 105 ? 1.92824 -33.43586 17.88927 1.000 13.49546 125 ASN C CA 1
ATOM 2303 C C . ASN C 1 105 ? 0.57879 -34.11706 18.12906 1.000 15.00820 125 ASN C C 1
ATOM 2304 O O . ASN C 1 105 ? 0.31370 -34.60963 19.22641 1.000 15.94652 125 ASN C O 1
ATOM 2309 N N . ASN C 1 106 ? -0.26513 -34.15137 17.09518 1.000 13.83615 126 ASN C N 1
ATOM 2310 C CA . ASN C 1 106 ? -1.59823 -34.75466 17.18799 1.000 15.39312 126 ASN C CA 1
ATOM 2311 C C . ASN C 1 106 ? -1.54299 -36.24019 16.88551 1.000 14.81083 126 ASN C C 1
ATOM 2312 O O . ASN C 1 106 ? -2.36603 -36.76379 16.11793 1.000 18.08096 126 ASN C O 1
ATOM 2317 N N . THR C 1 107 ? -0.53422 -36.93101 17.40407 1.000 14.53243 127 THR C N 1
ATOM 2318 C CA . THR C 1 107 ? -0.33383 -38.35518 17.13495 1.000 14.20446 127 THR C CA 1
ATOM 2319 C C . THR C 1 107 ? -0.04317 -39.06891 18.44534 1.000 15.67876 127 THR C C 1
ATOM 2320 O O . THR C 1 107 ? 0.17609 -38.44220 19.48948 1.000 15.49545 127 THR C O 1
ATOM 2324 N N . ASP C 1 108 ? -0.02211 -40.39816 18.37512 1.000 17.82471 128 ASP C N 1
ATOM 2325 C CA . ASP C 1 108 ? 0.24950 -41.23767 19.53775 1.000 17.78883 128 ASP C CA 1
ATOM 2326 C C . ASP C 1 108 ? 1.72723 -41.52836 19.73759 1.000 17.58186 128 ASP C C 1
ATOM 2327 O O . ASP C 1 108 ? 2.07091 -42.29355 20.64929 1.000 19.12591 128 ASP C O 1
ATOM 2332 N N . LYS C 1 109 ? 2.60222 -40.98411 18.89776 1.000 16.99641 129 LYS C N 1
ATOM 2333 C CA . LYS C 1 109 ? 4.02989 -41.27029 18.96924 1.000 18.67170 129 LYS C CA 1
ATOM 2334 C C . LYS C 1 109 ? 4.77260 -39.99156 19.32787 1.000 18.27443 129 LYS C C 1
ATOM 2335 O O . LYS C 1 109 ? 4.38081 -38.89861 18.90986 1.000 21.70337 129 LYS C O 1
ATOM 2341 N N . VAL C 1 110 ? 5.87693 -40.13536 20.06982 1.000 18.42371 130 VAL C N 1
ATOM 2342 C CA . VAL C 1 110 ? 6.69277 -38.97911 20.41608 1.000 17.88797 130 VAL C CA 1
ATOM 2343 C C . VAL C 1 110 ? 7.28866 -38.36187 19.16085 1.000 19.88383 130 VAL C C 1
ATOM 2344 O O . VAL C 1 110 ? 7.65799 -39.06701 18.21062 1.000 20.44632 130 VAL C O 1
ATOM 2348 N N . ALA C 1 111 ? 7.40647 -37.03539 19.15158 1.000 15.58056 131 ALA C N 1
ATOM 2349 C CA . ALA C 1 111 ? 8.06128 -36.33431 18.05338 1.000 15.59135 131 ALA C CA 1
ATOM 2350 C C . ALA C 1 111 ? 9.35345 -35.72252 18.56368 1.000 18.58751 131 ALA C C 1
ATOM 2351 O O . ALA C 1 111 ? 9.33315 -34.87980 19.46887 1.000 17.17578 131 ALA C O 1
ATOM 2353 N N . TYR C 1 112 ? 10.47227 -36.16064 18.00187 1.000 17.66898 132 TYR C N 1
ATOM 2354 C CA . TYR C 1 112 ? 11.76636 -35.54728 18.25653 1.000 18.80870 132 TYR C CA 1
ATOM 2355 C C . TYR C 1 112 ? 12.02619 -34.57208 17.11866 1.000 20.15415 132 TYR C C 1
ATOM 2356 O O . TYR C 1 112 ? 12.28922 -34.98998 15.98393 1.000 21.09238 132 TYR C O 1
ATOM 2365 N N . VAL C 1 113 ? 11.95475 -33.28437 17.41786 1.000 19.82321 133 VAL C N 1
ATOM 2366 C CA . VAL C 1 113 ? 12.05153 -32.25453 16.39359 1.000 17.69452 133 VAL C CA 1
ATOM 2367 C C . VAL C 1 113 ? 13.21980 -31.33757 16.69649 1.000 20.44840 133 VAL C C 1
ATOM 2368 O O . VAL C 1 113 ? 13.64344 -31.17100 17.84753 1.000 25.25518 133 VAL C O 1
ATOM 2372 N N . THR C 1 114 ? 13.76342 -30.75252 15.63953 1.000 18.71040 134 THR C N 1
ATOM 2373 C CA . THR C 1 114 ? 14.64243 -29.61144 15.80338 1.000 19.45965 134 THR C CA 1
ATOM 2374 C C . THR C 1 114 ? 13.91599 -28.37869 15.29877 1.000 25.55957 134 THR C C 1
ATOM 2375 O O . THR C 1 114 ? 13.15037 -28.44122 14.32931 1.000 22.09519 134 THR C O 1
ATOM 2379 N N . ALA C 1 115 ? 14.12715 -27.27128 15.98964 1.000 20.22449 135 ALA C N 1
ATOM 2380 C CA . ALA C 1 115 ? 13.50408 -26.00777 15.63097 1.000 20.13918 135 ALA C CA 1
ATOM 2381 C C . ALA C 1 115 ? 14.58527 -24.94825 15.70438 1.000 19.15482 135 ALA C C 1
ATOM 2382 O O . ALA C 1 115 ? 15.26295 -24.82724 16.72799 1.000 23.47867 135 ALA C O 1
ATOM 2384 N N . ASN C 1 116 ? 14.78376 -24.21355 14.62064 1.000 18.88777 136 ASN C N 1
ATOM 2385 C CA . ASN C 1 116 ? 15.77911 -23.15227 14.65406 1.000 18.53258 136 ASN C CA 1
ATOM 2386 C C . ASN C 1 116 ? 15.26482 -21.95395 13.87512 1.000 22.96124 136 ASN C C 1
ATOM 2387 O O . ASN C 1 116 ? 14.51548 -22.08416 12.90334 1.000 20.92384 136 ASN C O 1
ATOM 2392 N N . LEU C 1 117 ? 15.64875 -20.77915 14.34715 1.000 19.59738 137 LEU C N 1
ATOM 2393 C CA . LEU C 1 117 ? 15.26497 -19.53782 13.69919 1.000 20.28772 137 LEU C CA 1
ATOM 2394 C C . LEU C 1 117 ? 16.14836 -19.28430 12.48250 1.000 25.17833 137 LEU C C 1
ATOM 2395 O O . LEU C 1 117 ? 17.37557 -19.43906 12.53323 1.000 26.21080 137 LEU C O 1
ATOM 2400 N N . VAL C 1 118 ? 15.51320 -18.89126 11.38458 1.000 20.73036 138 VAL C N 1
ATOM 2401 C CA . VAL C 1 118 ? 16.19341 -18.64832 10.12980 1.000 22.61942 138 VAL C CA 1
ATOM 2402 C C . VAL C 1 118 ? 15.75096 -17.30939 9.56973 1.000 37.80632 138 VAL C C 1
ATOM 2403 O O . VAL C 1 118 ? 14.65254 -16.82442 9.84661 1.000 31.43970 138 VAL C O 1
ATOM 2408 N N . PRO D 1 19 ? -41.22908 -38.29584 33.51712 1.000 36.11555 39 PRO D N 1
ATOM 2409 C CA . PRO D 1 19 ? -40.53003 -39.08483 34.54000 1.000 42.33874 39 PRO D CA 1
ATOM 2410 C C . PRO D 1 19 ? -39.24386 -39.71672 34.01213 1.000 33.52678 39 PRO D C 1
ATOM 2411 O O . PRO D 1 19 ? -39.23899 -40.46073 33.03147 1.000 27.57287 39 PRO D O 1
ATOM 2415 N N . LEU D 1 20 ? -38.14745 -39.39059 34.68329 1.000 33.41977 40 LEU D N 1
ATOM 2416 C CA . LEU D 1 20 ? -36.81792 -39.84341 34.31084 1.000 28.05397 40 LEU D CA 1
ATOM 2417 C C . LEU D 1 20 ? -36.15283 -40.46658 35.52564 1.000 25.08673 40 LEU D C 1
ATOM 2418 O O . LEU D 1 20 ? -36.26919 -39.95073 36.64172 1.000 32.04311 40 LEU D O 1
ATOM 2423 N N . SER D 1 21 ? -35.45536 -41.57567 35.30143 1.000 24.58122 41 SER D N 1
ATOM 2424 C CA . SER D 1 21 ? -34.74012 -42.28659 36.35003 1.000 27.46981 41 SER D CA 1
ATOM 2425 C C . SER D 1 21 ? -33.29820 -42.49150 35.91478 1.000 26.46670 41 SER D C 1
ATOM 2426 O O . SER D 1 21 ? -33.04856 -42.95388 34.79870 1.000 27.57853 41 SER D O 1
ATOM 2429 N N . GLU D 1 22 ? -32.35447 -42.14689 36.79174 1.000 25.74350 42 GLU D N 1
ATOM 2430 C CA . GLU D 1 22 ? -30.93700 -42.39984 36.55571 1.000 24.59568 42 GLU D CA 1
ATOM 2431 C C . GLU D 1 22 ? -30.58414 -43.67366 37.30467 1.000 21.55633 42 GLU D C 1
ATOM 2432 O O . GLU D 1 22 ? -30.61789 -43.70521 38.54072 1.000 25.64980 42 GLU D O 1
ATOM 2438 N N . LEU D 1 23 ? -30.25332 -44.72517 36.56169 1.000 20.09795 43 LEU D N 1
ATOM 2439 C CA . LEU D 1 23 ? -30.05770 -46.05181 37.12445 1.000 23.79635 43 LEU D CA 1
ATOM 2440 C C . LEU D 1 23 ? -28.60655 -46.48533 37.01192 1.000 23.06588 43 LEU D C 1
ATOM 2441 O O . LEU D 1 23 ? -27.92632 -46.18788 36.02855 1.000 23.05430 43 LEU D O 1
ATOM 2446 N N . THR D 1 24 ? -28.14826 -47.18517 38.03450 1.000 21.94684 44 THR D N 1
ATOM 2447 C CA . THR D 1 24 ? -26.86109 -47.85733 38.04039 1.000 21.87251 44 THR D CA 1
ATOM 2448 C C . THR D 1 24 ? -27.13743 -49.35563 38.05235 1.000 23.40840 44 THR D C 1
ATOM 2449 O O . THR D 1 24 ? -27.75113 -49.86818 38.99538 1.000 27.41571 44 THR D O 1
ATOM 2453 N N . ILE D 1 25 ? -26.75322 -50.05310 36.98776 1.000 20.11472 45 ILE D N 1
ATOM 2454 C CA . ILE D 1 25 ? -27.03141 -51.48242 36.88698 1.000 19.32066 45 ILE D CA 1
ATOM 2455 C C . ILE D 1 25 ? -25.73561 -52.22921 37.15606 1.000 20.44429 45 ILE D C 1
ATOM 2456 O O . ILE D 1 25 ? -24.75203 -52.07475 36.41975 1.000 20.13381 45 ILE D O 1
ATOM 2461 N N . SER D 1 26 ? -25.74726 -53.05332 38.19923 1.000 17.44582 46 SER D N 1
ATOM 2462 C CA . SER D 1 26 ? -24.54074 -53.74121 38.62689 1.000 19.42357 46 SER D CA 1
ATOM 2463 C C . SER D 1 26 ? -24.15869 -54.82448 37.62033 1.000 17.03986 46 SER D C 1
ATOM 2464 O O . SER D 1 26 ? -24.97056 -55.21877 36.78344 1.000 16.85097 46 SER D O 1
ATOM 2467 N N . PRO D 1 27 ? -22.92382 -55.32687 37.68856 1.000 17.96038 47 PRO D N 1
ATOM 2468 C CA . PRO D 1 27 ? -22.51534 -56.38961 36.76377 1.000 15.90217 47 PRO D CA 1
ATOM 2469 C C . PRO D 1 27 ? -23.45023 -57.59104 36.85110 1.000 14.85674 47 PRO D C 1
ATOM 2470 O O . PRO D 1 27 ? -23.87452 -57.98770 37.93688 1.000 17.21935 47 PRO D O 1
ATOM 2474 N N . HIS D 1 28 ? -23.78745 -58.14815 35.68157 1.000 15.88617 48 HIS D N 1
ATOM 2475 C CA . HIS D 1 28 ? -24.58020 -59.38933 35.57831 1.000 14.73175 48 HIS D CA 1
ATOM 2476 C C . HIS D 1 28 ? -25.94002 -59.28364 36.25398 1.000 14.87859 48 HIS D C 1
ATOM 2477 O O . HIS D 1 28 ? -26.48087 -60.29336 36.71177 1.000 17.19078 48 HIS D O 1
ATOM 2484 N N . ALA D 1 29 ? -26.49958 -58.07771 36.30896 1.000 15.08313 49 ALA D N 1
ATOM 2485 C CA . ALA D 1 29 ? -27.65203 -57.77223 37.13126 1.000 15.20419 49 ALA D CA 1
ATOM 2486 C C . ALA D 1 29 ? -28.72022 -57.11554 36.27202 1.000 18.66259 49 ALA D C 1
ATOM 2487 O O . ALA D 1 29 ? -28.53253 -56.87053 35.08002 1.000 16.06704 49 ALA D O 1
ATOM 2489 N N . SER D 1 30 ? -29.83826 -56.78513 36.90405 1.000 17.66310 50 SER D N 1
ATOM 2490 C CA . SER D 1 30 ? -30.93356 -56.13254 36.21521 1.000 17.87937 50 SER D CA 1
ATOM 2491 C C . SER D 1 30 ? -31.54900 -55.12479 37.17224 1.000 24.07996 50 SER D C 1
ATOM 2492 O O . SER D 1 30 ? -31.31673 -55.16880 38.38221 1.000 23.86537 50 SER D O 1
ATOM 2495 N N . VAL D 1 31 ? -32.30146 -54.18736 36.61715 1.000 18.14993 51 VAL D N 1
ATOM 2496 C CA . VAL D 1 31 ? -33.08107 -53.25380 37.41771 1.000 16.11717 51 VAL D CA 1
ATOM 2497 C C . VAL D 1 31 ? -34.47295 -53.16820 36.82724 1.000 16.83356 51 VAL D C 1
ATOM 2498 O O . VAL D 1 31 ? -34.65796 -53.22112 35.61201 1.000 19.13957 51 VAL D O 1
ATOM 2502 N N . GLU D 1 32 ? -35.46134 -53.01596 37.69149 1.000 17.47911 52 GLU D N 1
ATOM 2503 C CA . GLU D 1 32 ? -36.78695 -52.70912 37.19290 1.000 17.88628 52 GLU D CA 1
ATOM 2504 C C . GLU D 1 32 ? -37.05675 -51.21397 37.33874 1.000 18.05828 52 GLU D C 1
ATOM 2505 O O . GLU D 1 32 ? -36.53504 -50.55399 38.24512 1.000 22.77612 52 GLU D O 1
ATOM 2511 N N . VAL D 1 33 ? -37.86514 -50.67526 36.42649 1.000 17.86415 53 VAL D N 1
ATOM 2512 C CA . VAL D 1 33 ? -38.17406 -49.25051 36.44490 1.000 20.17542 53 VAL D CA 1
ATOM 2513 C C . VAL D 1 33 ? -39.59241 -49.03678 35.93012 1.000 21.02316 53 VAL D C 1
ATOM 2514 O O . VAL D 1 33 ? -40.09918 -49.79970 35.10027 1.000 21.27716 53 VAL D O 1
ATOM 2518 N N . PHE D 1 34 ? -40.23997 -48.01061 36.47705 1.000 17.50009 54 PHE D N 1
ATOM 2519 C CA . PHE D 1 34 ? -41.58372 -47.57348 36.08219 1.000 21.54587 54 PHE D CA 1
ATOM 2520 C C . PHE D 1 34 ? -42.58702 -48.71983 36.14575 1.000 19.20567 54 PHE D C 1
ATOM 2521 O O . PHE D 1 34 ? -43.28250 -49.03914 35.18019 1.000 19.41003 54 PHE D O 1
ATOM 2529 N N . ARG D 1 35 ? -42.68013 -49.33205 37.32176 1.000 21.13282 55 ARG D N 1
ATOM 2530 C CA . ARG D 1 35 ? -43.75716 -50.28299 37.55379 1.000 18.77752 55 ARG D CA 1
ATOM 2531 C C . ARG D 1 35 ? -45.04212 -49.49793 37.80462 1.000 20.01342 55 ARG D C 1
ATOM 2532 O O . ARG D 1 35 ? -45.09257 -48.67102 38.71920 1.000 22.76720 55 ARG D O 1
ATOM 2540 N N . ILE D 1 36 ? -46.06825 -49.73685 36.98077 1.000 19.91071 56 ILE D N 1
ATOM 2541 C CA . ILE D 1 36 ? -47.28749 -48.92717 36.94584 1.000 23.73825 56 ILE D CA 1
ATOM 2542 C C . ILE D 1 36 ? -48.49833 -49.84597 37.08550 1.000 19.90385 56 ILE D C 1
ATOM 2543 O O . ILE D 1 36 ? -48.66644 -50.78131 36.29506 1.000 19.00820 56 ILE D O 1
ATOM 2548 N N . ASP D 1 37 ? -49.34475 -49.56600 38.07885 1.000 22.08628 57 ASP D N 1
ATOM 2549 C CA . ASP D 1 37 ? -50.54365 -50.34548 38.37356 1.000 23.77111 57 ASP D CA 1
ATOM 2550 C C . ASP D 1 37 ? -51.77590 -49.52316 38.00276 1.000 22.91877 57 ASP D C 1
ATOM 2551 O O . ASP D 1 37 ? -51.95998 -48.40973 38.50627 1.000 26.22338 57 ASP D O 1
ATOM 2556 N N . THR D 1 38 ? -52.62186 -50.06825 37.13070 1.000 24.30812 58 THR D N 1
ATOM 2557 C CA . THR D 1 38 ? -53.93972 -49.49009 36.85280 1.000 25.77819 58 THR D CA 1
ATOM 2558 C C . THR D 1 38 ? -54.92886 -50.64194 36.92452 1.000 24.64100 58 THR D C 1
ATOM 2559 O O . THR D 1 38 ? -55.38257 -51.15464 35.89809 1.000 22.13157 58 THR D O 1
ATOM 2563 N N A PRO D 1 39 ? -55.23944 -51.10806 38.12789 0.525 27.17631 59 PRO D N 1
ATOM 2564 N N B PRO D 1 39 ? -55.34932 -51.02730 38.13257 0.475 27.27625 59 PRO D N 1
ATOM 2565 C CA A PRO D 1 39 ? -56.06115 -52.31182 38.26888 0.525 26.86097 59 PRO D CA 1
ATOM 2566 C CA B PRO D 1 39 ? -56.05777 -52.31226 38.29283 0.475 26.88497 59 PRO D CA 1
ATOM 2567 C C A PRO D 1 39 ? -57.53000 -52.02908 38.00444 0.525 28.14197 59 PRO D C 1
ATOM 2568 C C B PRO D 1 39 ? -57.50153 -52.33827 37.79379 0.475 24.41350 59 PRO D C 1
ATOM 2569 O O A PRO D 1 39 ? -58.00841 -50.89651 38.10865 0.525 25.94853 59 PRO D O 1
ATOM 2570 O O B PRO D 1 39 ? -57.99422 -53.42813 37.48331 0.475 28.51336 59 PRO D O 1
ATOM 2577 N N A ILE D 1 40 ? -58.23986 -53.10438 37.66186 0.525 24.80677 60 ILE D N 1
ATOM 2578 N N B ILE D 1 40 ? -58.20549 -51.20800 37.71824 0.475 28.94192 60 ILE D N 1
ATOM 2579 C CA A ILE D 1 40 ? -59.67573 -53.09704 37.39058 0.525 26.27811 60 ILE D CA 1
ATOM 2580 C CA B ILE D 1 40 ? -59.63354 -51.23885 37.39773 0.475 27.25122 60 ILE D CA 1
ATOM 2581 C C A ILE D 1 40 ? -59.99048 -52.28426 36.13948 0.525 30.71738 60 ILE D C 1
ATOM 2582 C C B ILE D 1 40 ? -59.90666 -50.86341 35.94871 0.475 27.32390 60 ILE D C 1
ATOM 2583 O O A ILE D 1 40 ? -60.68931 -52.76872 35.24371 0.525 26.97074 60 ILE D O 1
ATOM 2584 O O B ILE D 1 40 ? -60.44372 -51.66681 35.17802 0.475 31.11428 60 ILE D O 1
ATOM 2593 N N A ILE D 1 41 ? -59.48776 -51.05564 36.05992 0.525 28.87619 61 ILE D N 1
ATOM 2594 N N B ILE D 1 41 ? -59.57401 -49.63640 35.57302 0.475 27.99021 61 ILE D N 1
ATOM 2595 C CA A ILE D 1 41 ? -59.64202 -50.21680 34.87615 0.525 27.71375 61 ILE D CA 1
ATOM 2596 C CA B ILE D 1 41 ? -59.66549 -49.23369 34.17485 0.475 35.06651 61 ILE D CA 1
ATOM 2597 C C A ILE D 1 41 ? -58.26519 -50.04392 34.23421 0.525 26.70279 61 ILE D C 1
ATOM 2598 C C B ILE D 1 41 ? -58.28486 -49.41137 33.56044 0.475 33.49470 61 ILE D C 1
ATOM 2599 O O A ILE D 1 41 ? -57.39492 -49.37868 34.81609 0.525 34.58480 61 ILE D O 1
ATOM 2600 O O B ILE D 1 41 ? -57.39985 -48.57079 33.78665 0.475 25.88699 61 ILE D O 1
ATOM 2609 N N A PRO D 1 42 ? -58.02473 -50.59574 33.04144 0.525 28.34343 62 PRO D N 1
ATOM 2610 N N B PRO D 1 42 ? -58.04339 -50.48120 32.80130 0.475 29.20675 62 PRO D N 1
ATOM 2611 C CA A PRO D 1 42 ? -56.69510 -50.51982 32.42460 0.525 29.75689 62 PRO D CA 1
ATOM 2612 C CA B PRO D 1 42 ? -56.72871 -50.63549 32.17708 0.475 30.23750 62 PRO D CA 1
ATOM 2613 C C A PRO D 1 42 ? -56.51303 -49.29418 31.53312 0.525 26.32878 62 PRO D C 1
ATOM 2614 C C B PRO D 1 42 ? -56.46863 -49.47843 31.22859 0.475 28.22575 62 PRO D C 1
ATOM 2615 O O A PRO D 1 42 ? -57.47159 -48.65972 31.09230 0.525 27.78161 62 PRO D O 1
ATOM 2616 O O B PRO D 1 42 ? -57.36253 -49.02169 30.51244 0.475 28.30506 62 PRO D O 1
ATOM 2623 N N . GLU D 1 43 ? -55.24165 -48.97512 31.26179 1.000 31.08164 63 GLU D N 1
ATOM 2624 C CA . GLU D 1 43 ? -54.86964 -47.80584 30.46892 1.000 31.72638 63 GLU D CA 1
ATOM 2625 C C . GLU D 1 43 ? -53.64313 -48.09417 29.62208 1.000 27.30424 63 GLU D C 1
ATOM 2626 O O . GLU D 1 43 ? -52.84418 -48.97991 29.93051 1.000 24.57049 63 GLU D O 1
ATOM 2632 N N . SER D 1 44 ? -53.48668 -47.30268 28.56320 1.000 28.60391 64 SER D N 1
ATOM 2633 C CA . SER D 1 44 ? -52.28485 -47.37860 27.75229 1.000 27.46908 64 SER D CA 1
ATOM 2634 C C . SER D 1 44 ? -51.06747 -46.99003 28.58923 1.000 33.15480 64 SER D C 1
ATOM 2635 O O . SER D 1 44 ? -51.18231 -46.41934 29.68040 1.000 32.89803 64 SER D O 1
ATOM 2638 N N . ARG D 1 45 ? -49.89206 -47.32799 28.07107 1.000 24.08990 65 ARG D N 1
ATOM 2639 C CA . ARG D 1 45 ? -48.62685 -47.10200 28.75800 1.000 21.02523 65 ARG D CA 1
ATOM 2640 C C . ARG D 1 45 ? -47.67657 -46.33698 27.85064 1.000 26.05615 65 ARG D C 1
ATOM 2641 O O . ARG D 1 45 ? -47.68497 -46.50417 26.62737 1.000 26.49610 65 ARG D O 1
ATOM 2649 N N . LYS D 1 46 ? -46.85692 -45.48987 28.46062 1.000 24.61465 66 LYS D N 1
ATOM 2650 C CA . LYS D 1 46 ? -45.83841 -44.77577 27.71067 1.000 22.95670 66 LYS D CA 1
ATOM 2651 C C . LYS D 1 46 ? -44.67642 -45.69887 27.35728 1.000 23.87137 66 LYS D C 1
ATOM 2652 O O . LYS D 1 46 ? -44.41217 -46.69487 28.03450 1.000 24.61335 66 LYS D O 1
ATOM 2658 N N . SER D 1 47 ? -43.98894 -45.35475 26.27507 1.000 25.38165 67 SER D N 1
ATOM 2659 C CA . SER D 1 47 ? -42.79172 -46.04814 25.84096 1.000 24.25783 67 SER D CA 1
ATOM 2660 C C . SER D 1 47 ? -41.59780 -45.56740 26.67164 1.000 22.89036 67 SER D C 1
ATOM 2661 O O . SER D 1 47 ? -41.69999 -44.60984 27.44364 1.000 27.58114 67 SER D O 1
ATOM 2664 N N . LEU D 1 48 ? -40.45355 -46.23227 26.50865 1.000 23.46514 68 LEU D N 1
ATOM 2665 C CA . LEU D 1 48 ? -39.28103 -45.98844 27.34494 1.000 23.32620 68 LEU D CA 1
ATOM 2666 C C . LEU D 1 48 ? -38.09897 -45.57701 26.48212 1.000 26.65644 68 LEU D C 1
ATOM 2667 O O . LEU D 1 48 ? -37.67862 -46.33063 25.59924 1.000 23.21739 68 LEU D O 1
ATOM 2672 N N . ARG D 1 49 ? -37.55936 -44.38980 26.74791 1.000 22.12274 69 ARG D N 1
ATOM 2673 C CA . ARG D 1 49 ? -36.30205 -43.95845 26.15600 1.000 24.20383 69 ARG D CA 1
ATOM 2674 C C . ARG D 1 49 ? -35.15061 -44.38299 27.06307 1.000 21.98244 69 ARG D C 1
ATOM 2675 O O . ARG D 1 49 ? -35.14693 -44.06760 28.25733 1.000 20.91804 69 ARG D O 1
ATOM 2683 N N . VAL D 1 50 ? -34.18455 -45.10480 26.49644 1.000 20.16530 70 VAL D N 1
ATOM 2684 C CA . VAL D 1 50 ? -33.07313 -45.67640 27.24587 1.000 20.56091 70 VAL D CA 1
ATOM 2685 C C . VAL D 1 50 ? -31.77204 -45.13653 26.67855 1.000 25.48803 70 VAL D C 1
ATOM 2686 O O . VAL D 1 50 ? -31.53748 -45.21407 25.46484 1.000 21.28979 70 VAL D O 1
ATOM 2690 N N . VAL D 1 51 ? -30.93106 -44.60404 27.55802 1.000 19.44257 71 VAL D N 1
ATOM 2691 C CA . VAL D 1 51 ? -29.61672 -44.08121 27.19876 1.000 18.84664 71 VAL D CA 1
ATOM 2692 C C . VAL D 1 51 ? -28.58104 -44.86683 27.98954 1.000 18.78594 71 VAL D C 1
ATOM 2693 O O . VAL D 1 51 ? -28.61224 -44.86418 29.22385 1.000 21.49569 71 VAL D O 1
ATOM 2697 N N . ASN D 1 52 ? -27.65147 -45.52055 27.28488 1.000 18.80062 72 ASN D N 1
ATOM 2698 C CA . ASN D 1 52 ? -26.56862 -46.26644 27.92249 1.000 17.51236 72 ASN D CA 1
ATOM 2699 C C . ASN D 1 52 ? -25.29291 -45.43769 27.78772 1.000 21.95626 72 ASN D C 1
ATOM 2700 O O . ASN D 1 52 ? -24.79963 -45.23008 26.67390 1.000 22.53693 72 ASN D O 1
ATOM 2705 N N . THR D 1 53 ? -24.76313 -44.96183 28.91611 1.000 23.98680 73 THR D N 1
ATOM 2706 C CA . THR D 1 53 ? -23.55803 -44.14433 28.90423 1.000 26.07165 73 THR D CA 1
ATOM 2707 C C . THR D 1 53 ? -22.29633 -44.94972 29.18712 1.000 30.32568 73 THR D C 1
ATOM 2708 O O . THR D 1 53 ? -21.21939 -44.36215 29.32310 1.000 33.51070 73 THR D O 1
ATOM 2712 N N . GLY D 1 54 ? -22.39439 -46.27645 29.23247 1.000 23.30590 74 GLY D N 1
ATOM 2713 C CA . GLY D 1 54 ? -21.29102 -47.11831 29.65779 1.000 22.12956 74 GLY D CA 1
ATOM 2714 C C . GLY D 1 54 ? -21.33771 -47.39557 31.15264 1.000 24.65199 74 GLY D C 1
ATOM 2715 O O . GLY D 1 54 ? -22.24496 -46.96095 31.86709 1.000 24.79560 74 GLY D O 1
ATOM 2716 N N . LEU D 1 55 ? -20.34467 -48.13850 31.65105 1.000 25.19214 75 LEU D N 1
ATOM 2717 C CA . LEU D 1 55 ? -19.25170 -48.71277 30.86493 1.000 23.23003 75 LEU D CA 1
ATOM 2718 C C . LEU D 1 55 ? -19.62828 -50.00534 30.15135 1.000 22.54116 75 LEU D C 1
ATOM 2719 O O . LEU D 1 55 ? -18.89346 -50.47833 29.28397 1.000 24.13879 75 LEU D O 1
ATOM 2724 N N . ALA D 1 56 ? -20.77253 -50.57357 30.51709 1.000 20.87271 76 ALA D N 1
ATOM 2725 C CA . ALA D 1 56 ? -21.26690 -51.76701 29.84122 1.000 18.20976 76 ALA D CA 1
ATOM 2726 C C . ALA D 1 56 ? -21.42214 -51.51175 28.34797 1.000 16.65676 76 ALA D C 1
ATOM 2727 O O . ALA D 1 56 ? -21.99673 -50.50309 27.93137 1.000 20.69583 76 ALA D O 1
ATOM 2729 N N . ASN D 1 57 ? -20.91142 -52.43834 27.53465 1.000 19.36758 77 ASN D N 1
ATOM 2730 C CA . ASN D 1 57 ? -20.99907 -52.23983 26.09337 1.000 20.49793 77 ASN D CA 1
ATOM 2731 C C . ASN D 1 57 ? -22.43349 -52.32088 25.57503 1.000 20.16310 77 ASN D C 1
ATOM 2732 O O . ASN D 1 57 ? -22.72194 -51.77607 24.50520 1.000 22.10570 77 ASN D O 1
ATOM 2737 N N . SER D 1 58 ? -23.33561 -52.97366 26.30259 1.000 18.93774 78 SER D N 1
ATOM 2738 C CA . SER D 1 58 ? -24.72807 -53.07017 25.88538 1.000 18.24364 78 SER D CA 1
ATOM 2739 C C . SER D 1 58 ? -25.55709 -53.44070 27.09782 1.000 18.65087 78 SER D C 1
ATOM 2740 O O . SER D 1 58 ? -25.07195 -54.12766 28.00496 1.000 18.74017 78 SER D O 1
ATOM 2743 N N . VAL D 1 59 ? -26.78918 -52.93367 27.11640 1.000 16.94565 79 VAL D N 1
ATOM 2744 C CA . VAL D 1 59 ? -27.83791 -53.36869 28.02917 1.000 17.80233 79 VAL D CA 1
ATOM 2745 C C . VAL D 1 59 ? -29.05556 -53.73746 27.19070 1.000 17.42070 79 VAL D C 1
ATOM 2746 O O . VAL D 1 59 ? -29.21439 -53.28990 26.05362 1.000 18.93977 79 VAL D O 1
ATOM 2750 N N . THR D 1 60 ? -29.92568 -54.56558 27.75775 1.000 16.55474 80 THR D N 1
ATOM 2751 C CA . THR D 1 60 ? -31.16514 -54.94865 27.08682 1.000 18.35808 80 THR D CA 1
ATOM 2752 C C . THR D 1 60 ? -32.33965 -54.48545 27.93255 1.000 19.23004 80 THR D C 1
ATOM 2753 O O . THR D 1 60 ? -32.43715 -54.85168 29.10823 1.000 17.52394 80 THR D O 1
ATOM 2757 N N . ALA D 1 61 ? -33.22507 -53.68917 27.33238 1.000 15.87941 81 ALA D N 1
ATOM 2758 C CA . ALA D 1 61 ? -34.43341 -53.21377 28.00267 1.000 18.60150 81 ALA D CA 1
ATOM 2759 C C . ALA D 1 61 ? -35.63493 -53.99158 27.48457 1.000 17.57016 81 ALA D C 1
ATOM 2760 O O . ALA D 1 61 ? -35.79909 -54.15403 26.27178 1.000 21.56015 81 ALA D O 1
ATOM 2762 N N . LYS D 1 62 ? -36.48098 -54.44798 28.40402 1.000 16.23245 82 LYS D N 1
ATOM 2763 C CA . LYS D 1 62 ? -37.67087 -55.20921 28.05610 1.000 18.70655 82 LYS D CA 1
ATOM 2764 C C . LYS D 1 62 ? -38.89136 -54.58944 28.71202 1.000 20.20356 82 LYS D C 1
ATOM 2765 O O . LYS D 1 62 ? -38.82875 -54.09017 29.84481 1.000 19.21627 82 LYS D O 1
ATOM 2771 N N . PHE D 1 63 ? -40.01651 -54.65527 28.00213 1.000 17.90339 83 PHE D N 1
ATOM 2772 C CA . PHE D 1 63 ? -41.30256 -54.24595 28.54649 1.000 18.84896 83 PHE D CA 1
ATOM 2773 C C . PHE D 1 63 ? -42.05944 -55.48394 29.00172 1.000 19.94201 83 PHE D C 1
ATOM 2774 O O . PHE D 1 63 ? -42.16323 -56.46172 28.25210 1.000 20.52366 83 PHE D O 1
ATOM 2782 N N . TYR D 1 64 ? -42.57259 -55.44522 30.22757 1.000 18.72982 84 TYR D N 1
ATOM 2783 C CA . TYR D 1 64 ? -43.33410 -56.54938 30.79035 1.000 18.10786 84 TYR D CA 1
ATOM 2784 C C . TYR D 1 64 ? -44.71828 -56.06503 31.18583 1.000 21.59525 84 TYR D C 1
ATOM 2785 O O . TYR D 1 64 ? -44.88658 -54.92853 31.63414 1.000 20.29443 84 TYR D O 1
ATOM 2794 N N . TRP D 1 65 ? -45.69747 -56.95666 31.08432 1.000 19.96162 85 TRP D N 1
ATOM 2795 C CA . TRP D 1 65 ? -47.04884 -56.65794 31.52982 1.000 20.25938 85 TRP D CA 1
ATOM 2796 C C . TRP D 1 65 ? -47.58229 -57.82803 32.35106 1.000 22.38102 85 TRP D C 1
ATOM 2797 O O . TRP D 1 65 ? -47.06244 -58.94769 32.28936 1.000 20.62764 85 TRP D O 1
ATOM 2808 N N . SER D 1 66 ? -48.63819 -57.56735 33.12494 1.000 20.73505 86 SER D N 1
ATOM 2809 C CA . SER D 1 66 ? -49.28146 -58.62911 33.88717 1.000 18.90114 86 SER D CA 1
ATOM 2810 C C . SER D 1 66 ? -50.75893 -58.29853 34.04172 1.000 23.51628 86 SER D C 1
ATOM 2811 O O . SER D 1 66 ? -51.25432 -57.31181 33.49670 1.000 21.38986 86 SER D O 1
ATOM 2814 N N . HIS D 1 67 ? -51.46493 -59.15419 34.76972 1.000 23.83023 87 HIS D N 1
ATOM 2815 C CA . HIS D 1 67 ? -52.90108 -59.00598 34.96635 1.000 22.52299 87 HIS D CA 1
ATOM 2816 C C . HIS D 1 67 ? -53.22487 -59.48121 36.37530 1.000 23.31097 87 HIS D C 1
ATOM 2817 O O . HIS D 1 67 ? -52.33713 -59.91261 37.12104 1.000 22.57572 87 HIS D O 1
ATOM 2824 N N . SER D 1 68 ? -54.50227 -59.38092 36.74982 1.000 28.34542 88 SER D N 1
ATOM 2825 C CA . SER D 1 68 ? -54.88239 -59.58978 38.13904 1.000 25.39540 88 SER D CA 1
ATOM 2826 C C . SER D 1 68 ? -55.03041 -61.05276 38.52680 1.000 27.46886 88 SER D C 1
ATOM 2827 O O . SER D 1 68 ? -55.37811 -61.33287 39.67607 1.000 35.08944 88 SER D O 1
ATOM 2830 N N . PHE D 1 69 ? -54.79477 -61.99916 37.62251 1.000 23.41397 89 PHE D N 1
ATOM 2831 C CA . PHE D 1 69 ? -54.97720 -63.40392 37.95995 1.000 24.00148 89 PHE D CA 1
ATOM 2832 C C . PHE D 1 69 ? -53.66876 -64.17363 38.03786 1.000 24.56940 89 PHE D C 1
ATOM 2833 O O . PHE D 1 69 ? -53.69778 -65.40694 38.13849 1.000 24.74071 89 PHE D O 1
ATOM 2841 N N . THR D 1 70 ? -52.52876 -63.48639 37.97316 1.000 24.50644 90 THR D N 1
ATOM 2842 C CA . THR D 1 70 ? -51.23609 -64.15162 37.98126 1.000 23.44263 90 THR D CA 1
ATOM 2843 C C . THR D 1 70 ? -50.20997 -63.22915 38.60699 1.000 24.66194 90 THR D C 1
ATOM 2844 O O . THR D 1 70 ? -50.38325 -62.00608 38.64541 1.000 28.75199 90 THR D O 1
ATOM 2848 N N . SER D 1 71 ? -49.13428 -63.83402 39.10747 1.000 23.34610 91 SER D N 1
ATOM 2849 C CA . SER D 1 71 ? -47.95408 -63.06224 39.46197 1.000 26.89306 91 SER D CA 1
ATOM 2850 C C . SER D 1 71 ? -46.95852 -62.96854 38.31352 1.000 28.24337 91 SER D C 1
ATOM 2851 O O . SER D 1 71 ? -46.01741 -62.17305 38.39385 1.000 27.67904 91 SER D O 1
ATOM 2854 N N . GLU D 1 72 ? -47.16174 -63.73044 37.23995 1.000 25.28012 92 GLU D N 1
ATOM 2855 C CA . GLU D 1 72 ? -46.21063 -63.74779 36.13541 1.000 25.85289 92 GLU D CA 1
ATOM 2856 C C . GLU D 1 72 ? -46.20311 -62.44319 35.35251 1.000 25.74517 92 GLU D C 1
ATOM 2857 O O . GLU D 1 72 ? -47.24429 -61.81473 35.13501 1.000 26.42466 92 GLU D O 1
ATOM 2863 N N . TRP D 1 73 ? -45.00710 -62.05639 34.91321 1.000 21.85808 93 TRP D N 1
ATOM 2864 C CA . TRP D 1 73 ? -44.79664 -60.95635 33.98822 1.000 20.22103 93 TRP D CA 1
ATOM 2865 C C . TRP D 1 73 ? -44.54969 -61.51162 32.59594 1.000 25.07592 93 TRP D C 1
ATOM 2866 O O . TRP D 1 73 ? -43.79371 -62.47430 32.42527 1.000 25.82411 93 TRP D O 1
ATOM 2877 N N . PHE D 1 74 ? -45.15655 -60.88251 31.59835 1.000 22.76486 94 PHE D N 1
ATOM 2878 C CA . PHE D 1 74 ? -45.06452 -61.34974 30.22353 1.000 23.44020 94 PHE D CA 1
ATOM 2879 C C . PHE D 1 74 ? -44.35056 -60.30238 29.37855 1.000 19.96741 94 PHE D C 1
ATOM 2880 O O . PHE D 1 74 ? -44.67531 -59.11440 29.45123 1.000 20.91722 94 PHE D O 1
ATOM 2888 N N . GLU D 1 75 ? -43.36859 -60.73751 28.59436 1.000 22.46461 95 GLU D N 1
ATOM 2889 C CA . GLU D 1 75 ? -42.56472 -59.81385 27.80572 1.000 23.00098 95 GLU D CA 1
ATOM 2890 C C . GLU D 1 75 ? -43.26685 -59.45348 26.50102 1.000 24.55384 95 GLU D C 1
ATOM 2891 O O . GLU D 1 75 ? -43.78880 -60.32528 25.80401 1.000 25.16755 95 GLU D O 1
ATOM 2897 N N A SER D 1 76 ? -43.30623 -58.15058 26.17905 0.540 22.49493 96 SER D N 1
ATOM 2898 N N B SER D 1 76 ? -43.22872 -58.15948 26.15470 0.460 22.46385 96 SER D N 1
ATOM 2899 C CA A SER D 1 76 ? -43.79091 -57.70241 24.87064 0.540 25.53279 96 SER D CA 1
ATOM 2900 C CA B SER D 1 76 ? -43.81877 -57.66021 24.91994 0.460 25.42874 96 SER D CA 1
ATOM 2901 C C A SER D 1 76 ? -42.94394 -56.50495 24.45416 0.540 28.01865 96 SER D C 1
ATOM 2902 C C B SER D 1 76 ? -42.96187 -56.49226 24.42010 0.460 28.00143 96 SER D C 1
ATOM 2903 O O A SER D 1 76 ? -43.36974 -55.35274 24.51770 0.540 31.30633 96 SER D O 1
ATOM 2904 O O B SER D 1 76 ? -43.37822 -55.33832 24.37987 0.460 31.27407 96 SER D O 1
ATOM 2909 N N . GLY D 1 77 ? -41.72310 -56.79063 24.02283 1.000 25.69034 97 GLY D N 1
ATOM 2910 C CA . GLY D 1 77 ? -40.85837 -55.76645 23.48633 1.000 23.31822 97 GLY D CA 1
ATOM 2911 C C . GLY D 1 77 ? -39.50076 -55.76032 24.14131 1.000 21.62595 97 GLY D C 1
ATOM 2912 O O . GLY D 1 77 ? -39.40594 -55.78366 25.36771 1.000 22.31236 97 GLY D O 1
ATOM 2913 N N . SER D 1 78 ? -38.44575 -55.72813 23.32859 1.000 22.24151 98 SER D N 1
ATOM 2914 C CA . SER D 1 78 ? -37.08586 -55.76175 23.84290 1.000 20.32162 98 SER D CA 1
ATOM 2915 C C . SER D 1 78 ? -36.19432 -54.98407 22.88742 1.000 21.39594 98 SER D C 1
ATOM 2916 O O . SER D 1 78 ? -36.35283 -55.09644 21.66789 1.000 28.87492 98 SER D O 1
ATOM 2919 N N . ILE D 1 79 ? -35.28160 -54.17905 23.43412 1.000 19.55579 99 ILE D N 1
ATOM 2920 C CA . ILE D 1 79 ? -34.27447 -53.50106 22.62246 1.000 22.12287 99 ILE D CA 1
ATOM 2921 C C . ILE D 1 79 ? -32.90649 -53.67897 23.26466 1.000 22.15850 99 ILE D C 1
ATOM 2922 O O . ILE D 1 79 ? -32.78884 -53.80780 24.48841 1.000 20.19203 99 ILE D O 1
ATOM 2927 N N . ASP D 1 80 ? -31.86623 -53.65597 22.43619 1.000 19.71523 100 ASP D N 1
ATOM 2928 C CA . ASP D 1 80 ? -30.48929 -53.59750 22.91867 1.000 19.43211 100 ASP D CA 1
ATOM 2929 C C . ASP D 1 80 ? -29.96026 -52.18220 22.73202 1.000 23.53927 100 ASP D C 1
ATOM 2930 O O . ASP D 1 80 ? -30.16328 -51.57020 21.67815 1.000 25.33899 100 ASP D O 1
ATOM 2935 N N . VAL D 1 81 ? -29.27096 -51.66616 23.74939 1.000 18.04653 101 VAL D N 1
ATOM 2936 C CA . VAL D 1 81 ? -28.77982 -50.28975 23.73397 1.000 19.16975 101 VAL D CA 1
ATOM 2937 C C . VAL D 1 81 ? -27.27805 -50.33441 24.00531 1.000 22.15853 101 VAL D C 1
ATOM 2938 O O . VAL D 1 81 ? -26.84915 -50.63026 25.12943 1.000 20.94240 101 VAL D O 1
ATOM 2942 N N . GLY D 1 82 ? -26.48216 -50.04448 22.98725 1.000 19.64603 102 GLY D N 1
ATOM 2943 C CA . GLY D 1 82 ? -25.04950 -50.06898 23.16439 1.000 20.94721 102 GLY D CA 1
ATOM 2944 C C . GLY D 1 82 ? -24.52977 -48.83548 23.87679 1.000 20.15308 102 GLY D C 1
ATOM 2945 O O . GLY D 1 82 ? -25.24455 -47.85381 24.08320 1.000 21.24917 102 GLY D O 1
ATOM 2946 N N . LEU D 1 83 ? -23.25101 -48.90015 24.24833 1.000 21.60354 103 LEU D N 1
ATOM 2947 C CA . LEU D 1 83 ? -22.59663 -47.74535 24.84604 1.000 21.41425 103 LEU D CA 1
ATOM 2948 C C . LEU D 1 83 ? -22.69943 -46.54324 23.91624 1.000 21.54084 103 LEU D C 1
ATOM 2949 O O . LEU D 1 83 ? -22.32158 -46.61877 22.74127 1.000 22.62454 103 LEU D O 1
ATOM 2954 N N . GLY D 1 84 ? -23.18797 -45.42533 24.45366 1.000 21.22179 104 GLY D N 1
ATOM 2955 C CA . GLY D 1 84 ? -23.32974 -44.21880 23.65922 1.000 22.87274 104 GLY D CA 1
ATOM 2956 C C . GLY D 1 84 ? -24.58793 -44.15077 22.83087 1.000 22.02114 104 GLY D C 1
ATOM 2957 O O . GLY D 1 84 ? -24.72680 -43.22570 22.02193 1.000 25.11854 104 GLY D O 1
ATOM 2958 N N . GLU D 1 85 ? -25.51210 -45.08978 23.01105 1.000 23.70334 105 GLU D N 1
ATOM 2959 C CA . GLU D 1 85 ? -26.74894 -45.11680 22.24757 1.000 24.45740 105 GLU D CA 1
ATOM 2960 C C . GLU D 1 85 ? -27.91637 -44.60580 23.08338 1.000 21.19915 105 GLU D C 1
ATOM 2961 O O . GLU D 1 85 ? -27.91601 -44.67799 24.31561 1.000 23.10171 105 GLU D O 1
ATOM 2967 N N . ASP D 1 86 ? -28.92282 -44.11587 22.36984 1.000 23.26017 106 ASP D N 1
ATOM 2968 C CA . ASP D 1 86 ? -30.12121 -43.46454 22.89716 1.000 22.38145 106 ASP D CA 1
ATOM 2969 C C . ASP D 1 86 ? -31.24916 -44.02267 22.03409 1.000 31.90981 106 ASP D C 1
ATOM 2970 O O . ASP D 1 86 ? -31.37810 -43.64832 20.86451 1.000 30.67237 106 ASP D O 1
ATOM 2975 N N . LYS D 1 87 ? -32.02768 -44.95040 22.58157 1.000 24.49442 107 LYS D N 1
ATOM 2976 C CA . LYS D 1 87 ? -33.05852 -45.62956 21.81306 1.000 24.86629 107 LYS D CA 1
ATOM 2977 C C . LYS D 1 87 ? -34.37100 -45.65202 22.58321 1.000 26.95156 107 LYS D C 1
ATOM 2978 O O . LYS D 1 87 ? -34.39792 -45.54677 23.81205 1.000 27.69358 107 LYS D O 1
ATOM 2984 N N . VAL D 1 88 ? -35.46366 -45.82755 21.83962 1.000 29.42244 108 VAL D N 1
ATOM 2985 C CA . VAL D 1 88 ? -36.80418 -45.91154 22.40918 1.000 25.49024 108 VAL D CA 1
ATOM 2986 C C . VAL D 1 88 ? -37.32892 -47.33488 22.25459 1.000 24.39356 108 VAL D C 1
ATOM 2987 O O . VAL D 1 88 ? -37.33232 -47.89240 21.14770 1.000 28.64929 108 VAL D O 1
ATOM 2991 N N . LEU D 1 89 ? -37.74687 -47.92162 23.37163 1.000 25.13859 109 LEU D N 1
ATOM 2992 C CA . LEU D 1 89 ? -38.47337 -49.18652 23.38646 1.000 24.15416 109 LEU D CA 1
ATOM 2993 C C . LEU D 1 89 ? -39.95487 -48.86905 23.20408 1.000 27.19427 109 LEU D C 1
ATOM 2994 O O . LEU D 1 89 ? -40.60003 -48.32261 24.10786 1.000 26.62427 109 LEU D O 1
ATOM 2999 N N . ASN D 1 90 ? -40.48773 -49.19987 22.03459 1.000 25.85477 110 ASN D N 1
ATOM 3000 C CA . ASN D 1 90 ? -41.87857 -48.90182 21.71325 1.000 26.73863 110 ASN D CA 1
ATOM 3001 C C . ASN D 1 90 ? -42.76779 -49.97568 22.32145 1.000 31.47872 110 ASN D C 1
ATOM 3002 O O . ASN D 1 90 ? -42.64145 -51.15387 21.97742 1.000 34.43550 110 ASN D O 1
ATOM 3007 N N . VAL D 1 91 ? -43.64830 -49.58193 23.23678 1.000 20.70840 111 VAL D N 1
ATOM 3008 C CA . VAL D 1 91 ? -44.49357 -50.54811 23.92749 1.000 24.90823 111 VAL D CA 1
ATOM 3009 C C . VAL D 1 91 ? -45.82960 -50.64720 23.19782 1.000 24.25950 111 VAL D C 1
ATOM 3010 O O . VAL D 1 91 ? -46.22386 -49.71046 22.47448 1.000 24.89496 111 VAL D O 1
ATOM 3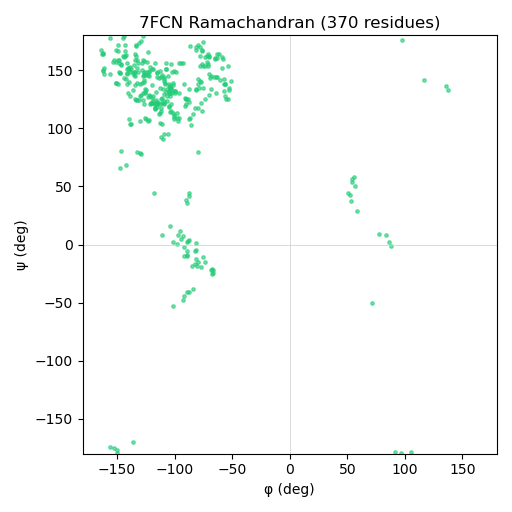014 N N . PRO D 1 92 ? -46.54231 -51.76411 23.33847 1.000 25.88976 112 PRO D N 1
ATOM 3015 C CA . PRO D 1 92 ? -47.86797 -51.87417 22.73027 1.000 23.03505 112 PRO D CA 1
ATOM 3016 C C . PRO D 1 92 ? -48.78681 -50.78339 23.25210 1.000 26.06191 112 PRO D C 1
ATOM 3017 O O . PRO D 1 92 ? -48.64885 -50.31746 24.38693 1.000 24.72962 112 PRO D O 1
ATOM 3021 N N . SER D 1 93 ? -49.74913 -50.39920 22.41992 1.000 24.24373 113 SER D N 1
ATOM 3022 C CA . SER D 1 93 ? -50.69291 -49.34671 22.76818 1.000 21.43785 113 SER D CA 1
ATOM 3023 C C . SER D 1 93 ? -51.92437 -49.87786 23.47976 1.000 27.09881 113 SER D C 1
ATOM 3024 O O . SER D 1 93 ? -52.77542 -49.08515 23.89169 1.000 25.33176 113 SER D O 1
ATOM 3027 N N . ASN D 1 94 ? -52.05754 -51.19579 23.58830 1.000 25.26783 114 ASN D N 1
ATOM 3028 C CA . ASN D 1 94 ? -53.16479 -51.83054 24.28444 1.000 27.71040 114 ASN D CA 1
ATOM 3029 C C . ASN D 1 94 ? -53.29929 -51.29307 25.70386 1.000 24.95931 114 ASN D C 1
ATOM 3030 O O . ASN D 1 94 ? -52.31210 -50.83339 26.29164 1.000 24.24463 114 ASN D O 1
ATOM 3035 N N . SER D 1 95 ? -54.50137 -51.34406 26.26987 1.000 25.59844 115 SER D N 1
ATOM 3036 C CA . SER D 1 95 ? -54.67111 -50.98053 27.66927 1.000 24.22593 115 SER D CA 1
ATOM 3037 C C . SER D 1 95 ? -54.14528 -52.10721 28.54847 1.000 22.90277 115 SER D C 1
ATOM 3038 O O . SER D 1 95 ? -54.43081 -53.28152 28.29443 1.000 25.36620 115 SER D O 1
ATOM 3041 N N . PHE D 1 96 ? -53.37143 -51.75342 29.57286 1.000 22.73643 116 PHE D N 1
ATOM 3042 C CA . PHE D 1 96 ? -52.75618 -52.72530 30.46282 1.000 21.51568 116 PHE D CA 1
ATOM 3043 C C . PHE D 1 96 ? -53.23150 -52.51745 31.89048 1.000 22.82757 116 PHE D C 1
ATOM 3044 O O . PHE D 1 96 ? -53.55267 -51.39901 32.30293 1.000 25.01584 116 PHE D O 1
ATOM 3052 N N . TYR D 1 97 ? -53.25659 -53.61264 32.64620 1.000 19.50462 117 TYR D N 1
ATOM 3053 C CA . TYR D 1 97 ? -53.54069 -53.54677 34.07275 1.000 20.59436 117 TYR D CA 1
ATOM 3054 C C . TYR D 1 97 ? -52.27341 -53.30399 34.88152 1.000 22.39824 117 TYR D C 1
ATOM 3055 O O . TYR D 1 97 ? -52.28495 -52.50860 35.82485 1.000 21.08288 117 TYR D O 1
ATOM 3064 N N . TYR D 1 98 ? -51.17704 -53.95957 34.51075 1.000 19.35219 118 TYR D N 1
ATOM 3065 C CA . TYR D 1 98 ? -49.90628 -53.83726 35.21262 1.000 21.54478 118 TYR D CA 1
ATOM 3066 C C . TYR D 1 98 ? -48.78652 -53.86323 34.19085 1.000 18.23949 118 TYR D C 1
ATOM 3067 O O . TYR D 1 98 ? -48.86217 -54.59396 33.19951 1.000 20.38161 118 TYR D O 1
ATOM 3076 N N . SER D 1 99 ? -47.75614 -53.05841 34.43221 1.000 18.39841 119 SER D N 1
ATOM 3077 C CA . SER D 1 99 ? -46.60184 -53.04276 33.54393 1.000 17.81076 119 SER D CA 1
ATOM 3078 C C . SER D 1 99 ? -45.35861 -52.62007 34.30644 1.000 18.05676 119 SER D C 1
ATOM 3079 O O . SER D 1 99 ? -45.42881 -51.97512 35.35603 1.000 19.49511 119 SER D O 1
ATOM 3082 N N . LYS D 1 100 ? -44.20923 -52.98602 33.74510 1.000 18.04685 120 LYS D N 1
ATOM 3083 C CA . LYS D 1 100 ? -42.92434 -52.49030 34.22189 1.000 18.89751 120 LYS D CA 1
ATOM 3084 C C . LYS D 1 100 ? -41.88898 -52.73106 33.12976 1.000 16.89670 120 LYS D C 1
ATOM 3085 O O . LYS D 1 100 ? -42.10312 -53.50418 32.19137 1.000 17.58857 120 LYS D O 1
ATOM 3091 N N . PHE D 1 101 ? -40.75129 -52.07250 33.27307 1.000 16.55197 121 PHE D N 1
ATOM 3092 C CA . PHE D 1 101 ? -39.60366 -52.33483 32.42252 1.000 15.01992 121 PHE D CA 1
ATOM 3093 C C . PHE D 1 101 ? -38.51683 -52.98890 33.25901 1.000 14.26057 121 PHE D C 1
ATOM 3094 O O . PHE D 1 101 ? -38.38054 -52.69510 34.44450 1.000 17.09482 121 PHE D O 1
ATOM 3102 N N . VAL D 1 102 ? -37.75555 -53.88294 32.63879 1.000 14.95056 122 VAL D N 1
ATOM 3103 C CA . VAL D 1 102 ? -36.57161 -54.46859 33.25777 1.000 16.19358 122 VAL D CA 1
ATOM 3104 C C . VAL D 1 102 ? -35.41208 -54.23934 32.31354 1.000 14.52354 122 VAL D C 1
ATOM 3105 O O . VAL D 1 102 ? -35.52015 -54.51635 31.11253 1.000 17.06234 122 VAL D O 1
ATOM 3109 N N . ILE D 1 103 ? -34.30239 -53.73843 32.84986 1.000 13.84895 123 ILE D N 1
ATOM 3110 C CA . ILE D 1 103 ? -33.11846 -53.48177 32.04392 1.000 12.56585 123 ILE D CA 1
ATOM 3111 C C . ILE D 1 103 ? -32.01732 -54.41364 32.53456 1.000 12.67381 123 ILE D C 1
ATOM 3112 O O . ILE D 1 103 ? -31.67923 -54.40860 33.72476 1.000 15.80299 123 ILE D O 1
ATOM 3117 N N . TYR D 1 104 ? -31.48618 -55.22043 31.61849 1.000 13.43263 124 TYR D N 1
ATOM 3118 C CA . TYR D 1 104 ? -30.52581 -56.27418 31.92246 1.000 16.58079 124 TYR D CA 1
ATOM 3119 C C . TYR D 1 104 ? -29.13288 -55.84308 31.50473 1.000 17.50858 124 TYR D C 1
ATOM 3120 O O . TYR D 1 104 ? -28.92831 -55.41277 30.36552 1.000 15.62024 124 TYR D O 1
ATOM 3129 N N . ASN D 1 105 ? -28.17921 -55.99908 32.41330 1.000 14.01176 125 ASN D N 1
ATOM 3130 C CA . ASN D 1 105 ? -26.76692 -55.74815 32.12931 1.000 14.32413 125 ASN D CA 1
ATOM 3131 C C . ASN D 1 105 ? -26.07823 -57.10750 32.17991 1.000 12.59266 125 ASN D C 1
ATOM 3132 O O . ASN D 1 105 ? -25.64170 -57.54886 33.24629 1.000 14.73354 125 ASN D O 1
ATOM 3137 N N . ASN D 1 106 ? -25.97101 -57.76401 31.02495 1.000 14.73021 126 ASN D N 1
ATOM 3138 C CA . ASN D 1 106 ? -25.30657 -59.06903 30.93100 1.000 14.52166 126 ASN D CA 1
ATOM 3139 C C . ASN D 1 106 ? -23.80664 -58.92027 30.69431 1.000 14.34051 126 ASN D C 1
ATOM 3140 O O . ASN D 1 106 ? -23.23529 -59.57148 29.80580 1.000 16.30783 126 ASN D O 1
ATOM 3145 N N . THR D 1 107 ? -23.15844 -58.02044 31.41827 1.000 13.41651 127 THR D N 1
ATOM 3146 C CA . THR D 1 107 ? -21.72043 -57.79411 31.29942 1.000 14.60142 127 THR D CA 1
ATOM 3147 C C . THR D 1 107 ? -21.11059 -57.72287 32.68935 1.000 13.84358 127 THR D C 1
ATOM 3148 O O . THR D 1 107 ? -21.80691 -57.66989 33.70423 1.000 15.34873 127 THR D O 1
ATOM 3152 N N . ASP D 1 108 ? -19.78028 -57.70095 32.72564 1.000 16.63323 128 ASP D N 1
ATOM 3153 C CA . ASP D 1 108 ? -19.05717 -57.59602 33.99154 1.000 16.27866 128 ASP D CA 1
ATOM 3154 C C . ASP D 1 108 ? -18.82036 -56.15010 34.42114 1.000 16.39577 128 ASP D C 1
ATOM 3155 O O . ASP D 1 108 ? -18.16116 -55.92370 35.44725 1.000 18.92658 128 ASP D O 1
ATOM 3160 N N . LYS D 1 109 ? -19.33878 -55.17878 33.66671 1.000 16.91019 129 LYS D N 1
ATOM 3161 C CA . LYS D 1 109 ? -19.12396 -53.75641 33.90995 1.000 18.99855 129 LYS D CA 1
ATOM 3162 C C . LYS D 1 109 ? -20.39297 -53.12439 34.45673 1.000 20.56705 129 LYS D C 1
ATOM 3163 O O . LYS D 1 109 ? -21.49796 -53.56975 34.14724 1.000 23.99195 129 LYS D O 1
ATOM 3169 N N . VAL D 1 110 ? -20.23518 -52.07642 35.26356 1.000 20.27643 130 VAL D N 1
ATOM 3170 C CA . VAL D 1 110 ? -21.40658 -51.31493 35.68690 1.000 18.14871 130 VAL D CA 1
ATOM 3171 C C . VAL D 1 110 ? -21.98470 -50.56810 34.48894 1.000 23.85308 130 VAL D C 1
ATOM 3172 O O . VAL D 1 110 ? -21.25221 -50.12419 33.58889 1.000 23.07047 130 VAL D O 1
ATOM 3176 N N . ALA D 1 111 ? -23.31121 -50.44515 34.45893 1.000 18.79149 131 ALA D N 1
ATOM 3177 C CA . ALA D 1 111 ? -24.01116 -49.71795 33.40732 1.000 19.90663 131 ALA D CA 1
ATOM 3178 C C . ALA D 1 111 ? -24.69535 -48.50427 34.02169 1.000 20.29958 131 ALA D C 1
ATOM 3179 O O . ALA D 1 111 ? -25.56437 -48.65173 34.88816 1.000 20.08297 131 ALA D O 1
ATOM 3181 N N . TYR D 1 112 ? -24.30379 -47.31291 33.57369 1.000 19.06873 132 TYR D N 1
ATOM 3182 C CA . TYR D 1 112 ? -24.92868 -46.06361 33.99619 1.000 22.80406 132 TYR D CA 1
ATOM 3183 C C . TYR D 1 112 ? -25.94295 -45.67065 32.92588 1.000 24.05281 132 TYR D C 1
ATOM 3184 O O . TYR D 1 112 ? -25.56979 -45.28329 31.81343 1.000 24.32467 132 TYR D O 1
ATOM 3193 N N . VAL D 1 113 ? -27.22574 -45.79535 33.25775 1.000 21.57828 133 VAL D N 1
ATOM 3194 C CA . VAL D 1 113 ? -28.30523 -45.73048 32.28249 1.000 18.06945 133 VAL D CA 1
ATOM 3195 C C . VAL D 1 113 ? -29.30917 -44.68896 32.74777 1.000 23.72141 133 VAL D C 1
ATOM 3196 O O . VAL D 1 113 ? -29.56152 -44.55125 33.94959 1.000 27.29557 133 VAL D O 1
ATOM 3200 N N . THR D 1 114 ? -29.85614 -43.93257 31.80718 1.000 18.84076 134 THR D N 1
ATOM 3201 C CA . THR D 1 114 ? -31.02459 -43.11066 32.08013 1.000 18.09318 134 THR D CA 1
ATOM 3202 C C . THR D 1 114 ? -32.22912 -43.73086 31.39043 1.000 27.30658 134 THR D C 1
ATOM 3203 O O . THR D 1 114 ? -32.12704 -44.23521 30.26770 1.000 22.97579 134 THR D O 1
ATOM 3207 N N . ALA D 1 115 ? -33.35950 -43.72558 32.08661 1.000 23.17624 135 ALA D N 1
ATOM 3208 C CA . ALA D 1 115 ? -34.60104 -44.26253 31.55720 1.000 24.38524 135 ALA D CA 1
ATOM 3209 C C . ALA D 1 115 ? -35.68152 -43.21737 31.76435 1.000 21.69252 135 ALA D C 1
ATOM 3210 O O . ALA D 1 115 ? -35.85325 -42.71521 32.87967 1.000 24.38925 135 ALA D O 1
ATOM 3212 N N . ASN D 1 116 ? -36.39403 -42.87173 30.70213 1.000 19.35597 136 ASN D N 1
ATOM 3213 C CA . ASN D 1 116 ? -37.48623 -41.92203 30.85363 1.000 23.83199 136 ASN D CA 1
ATOM 3214 C C . ASN D 1 116 ? -38.64710 -42.28503 29.94059 1.000 25.05476 136 ASN D C 1
ATOM 3215 O O . ASN D 1 116 ? -38.45325 -42.76555 28.81735 1.000 24.00821 136 ASN D O 1
ATOM 3220 N N . LEU D 1 117 ? -39.85466 -42.06321 30.45509 1.000 22.51320 137 LEU D N 1
ATOM 3221 C CA . LEU D 1 117 ? -41.06865 -42.39046 29.73071 1.000 24.36361 137 LEU D CA 1
ATOM 3222 C C . LEU D 1 117 ? -41.31776 -41.33396 28.66709 1.000 27.87533 137 LEU D C 1
ATOM 3223 O O . LEU D 1 117 ? -41.11862 -40.13749 28.90316 1.000 35.88087 137 LEU D O 1
ATOM 3228 N N . VAL D 1 118 ? -41.75948 -41.77531 27.49533 1.000 28.88469 138 VAL D N 1
ATOM 3229 C CA . VAL D 1 118 ? -41.95701 -40.86442 26.38207 1.000 28.52971 138 VAL D CA 1
ATOM 3230 C C . VAL D 1 118 ? -43.30871 -41.13886 25.72030 1.000 39.64573 138 VAL D C 1
ATOM 3231 O O . VAL D 1 118 ? -43.74354 -42.28672 25.58475 1.000 42.17986 138 VAL D O 1
#